Protein AF-A0AAN9VPM2-F1 (afdb_monomer_lite)

Radius of gyration: 26.95 Å; chains: 1; bounding box: 98×65×76 Å

Sequence (425 aa):
MSRGFPTKPRGRGLSRSVREVASMPFEDQNFYSQQWFTEQPPRQGRGRASSSKSSRDQARFVALRKEKGAETQRQVREGLTDKIGVGLDGIADVLKQIEAQKTLQALTAYVTTRTLGFSAATIHYQSSFQRNAVVCNIYAFYRVNLALFECYMMKVIRKQSVPTLNQQLTYTFVPNVATRDATACVNAYPDMIGRYLSGLGQVSDGAEIIVTAFAANQTTLAGQFIPQSEHITLSNLRQTVVALADPNVPPILRNAFYGNNPIPGAIWNAEPGNRLLLNPDEIMPAGYEENALRFDINQYNAMMQWLQKKLPKFVRTSRLNPGEKGGSLSQMMTNAQETMRMPNRRIGEDLGDYYQRLMPEGNIFDFWSARTLDATQIVEGQMGLYCELPNIANFVYPTYGGRIKNYSTWHYNTDWLGTIQILYN

pLDDT: mean 77.06, std 20.99, range [27.14, 98.62]

Organism: NCBI:txid2509291

Structure (mmCIF, N/CA/C/O backbone):
data_AF-A0AAN9VPM2-F1
#
_entry.id   AF-A0AAN9VPM2-F1
#
loop_
_atom_site.group_PDB
_atom_site.id
_atom_site.type_symbol
_atom_site.label_atom_id
_atom_site.label_alt_id
_atom_site.label_comp_id
_atom_site.label_asym_id
_atom_site.label_entity_id
_atom_site.label_seq_id
_atom_site.pdbx_PDB_ins_code
_atom_site.Cartn_x
_atom_site.Cartn_y
_atom_site.Cartn_z
_atom_site.occupancy
_atom_site.B_iso_or_equiv
_atom_site.auth_seq_id
_atom_site.auth_comp_id
_atom_site.auth_asym_id
_atom_site.auth_atom_id
_atom_site.pdbx_PDB_model_num
ATOM 1 N N . MET A 1 1 ? 65.752 8.451 14.333 1.00 47.53 1 MET A N 1
ATOM 2 C CA . MET A 1 1 ? 65.756 8.383 15.813 1.00 47.53 1 MET A CA 1
ATOM 3 C C . MET A 1 1 ? 64.467 8.988 16.334 1.00 47.53 1 MET A C 1
ATOM 5 O O . MET A 1 1 ? 64.044 9.985 15.765 1.00 47.53 1 MET A O 1
ATOM 9 N N . SER A 1 2 ? 63.909 8.386 17.392 1.00 34.56 2 SER A N 1
ATOM 10 C CA . SER A 1 2 ? 62.819 8.868 18.269 1.00 34.56 2 SER A CA 1
ATOM 11 C C . SER A 1 2 ? 61.580 7.961 18.319 1.00 34.56 2 SER A C 1
ATOM 13 O O . SER A 1 2 ? 60.626 8.130 17.577 1.00 34.56 2 SER A O 1
ATOM 15 N N . ARG A 1 3 ? 61.658 7.041 19.292 1.00 36.47 3 ARG A N 1
ATOM 16 C CA . ARG A 1 3 ? 60.646 6.686 20.308 1.00 36.47 3 ARG A CA 1
ATOM 17 C C . ARG A 1 3 ? 59.340 6.016 19.869 1.00 36.47 3 ARG A C 1
ATOM 19 O O . ARG A 1 3 ? 58.339 6.659 19.585 1.00 36.47 3 ARG A O 1
ATOM 26 N N . GLY A 1 4 ? 59.349 4.689 20.011 1.00 33.06 4 GLY A N 1
ATOM 27 C CA . GLY A 1 4 ? 58.154 3.894 20.266 1.00 33.06 4 GLY A CA 1
ATOM 28 C C . GLY A 1 4 ? 57.650 4.030 21.709 1.00 33.06 4 GLY A C 1
ATOM 29 O O . GLY A 1 4 ? 58.424 4.267 22.637 1.00 33.06 4 GLY A O 1
ATOM 30 N N . PHE A 1 5 ? 56.345 3.829 21.873 1.00 40.94 5 PHE A N 1
ATOM 31 C CA . PHE A 1 5 ? 55.672 3.555 23.140 1.00 40.94 5 PHE A CA 1
ATOM 32 C C . PHE A 1 5 ? 54.820 2.287 22.974 1.00 40.94 5 PHE A C 1
ATOM 34 O O . PHE A 1 5 ? 54.123 2.172 21.965 1.00 40.94 5 PHE A O 1
ATOM 41 N N . PRO A 1 6 ? 54.844 1.343 23.932 1.00 44.00 6 PRO A N 1
ATOM 42 C CA . PRO A 1 6 ? 54.011 0.151 23.891 1.00 44.00 6 PRO A CA 1
ATOM 43 C C . PRO A 1 6 ? 52.739 0.356 24.722 1.00 44.00 6 PRO A C 1
ATOM 45 O O . PRO A 1 6 ? 52.806 0.725 25.896 1.00 44.00 6 PRO A O 1
ATOM 48 N N . THR A 1 7 ? 51.576 0.038 24.160 1.00 42.97 7 THR A N 1
ATOM 49 C CA . THR A 1 7 ? 50.327 -0.088 24.920 1.00 42.97 7 THR A CA 1
ATOM 50 C C . THR A 1 7 ? 49.859 -1.541 24.907 1.00 42.97 7 THR A C 1
ATOM 52 O O . THR A 1 7 ? 49.484 -2.109 23.886 1.00 42.97 7 THR A O 1
ATOM 55 N N . LYS A 1 8 ? 49.912 -2.166 26.088 1.00 41.75 8 LYS A N 1
ATOM 56 C CA . LYS A 1 8 ? 49.215 -3.421 26.397 1.00 41.75 8 LYS A CA 1
ATOM 57 C C . LYS A 1 8 ? 47.713 -3.147 26.521 1.00 41.75 8 LYS A C 1
ATOM 59 O O . LYS A 1 8 ? 47.356 -2.165 27.171 1.00 41.75 8 LYS A O 1
ATOM 64 N N . PRO A 1 9 ? 46.861 -4.113 26.150 1.00 44.94 9 PRO A N 1
ATOM 65 C CA . PRO A 1 9 ? 45.640 -4.347 26.900 1.00 44.94 9 PRO A CA 1
ATOM 66 C C . PRO A 1 9 ? 45.662 -5.723 27.571 1.00 44.94 9 PRO A C 1
ATOM 68 O O . PRO A 1 9 ? 45.954 -6.757 26.971 1.00 44.94 9 PRO A O 1
ATOM 71 N N . ARG A 1 10 ? 45.344 -5.707 28.867 1.00 36.38 10 ARG A N 1
ATOM 72 C CA . ARG A 1 10 ? 44.954 -6.873 29.658 1.00 36.38 10 ARG A CA 1
ATOM 73 C C . ARG A 1 10 ? 43.525 -7.253 29.264 1.00 36.38 10 ARG A C 1
ATOM 75 O O . ARG A 1 10 ? 42.617 -6.467 29.501 1.00 36.38 10 ARG A O 1
ATOM 82 N N . GLY A 1 11 ? 43.327 -8.459 28.742 1.00 33.09 11 GLY A N 1
ATOM 83 C CA . GLY A 1 11 ? 42.019 -9.110 28.663 1.00 33.09 11 GLY A CA 1
ATOM 84 C C . GLY A 1 11 ? 42.035 -10.385 29.500 1.00 33.09 11 GLY A C 1
ATOM 85 O O . GLY A 1 11 ? 42.635 -11.377 29.096 1.00 33.09 11 GLY A O 1
ATOM 86 N N . ARG A 1 12 ? 41.421 -10.353 30.687 1.00 33.47 12 ARG A N 1
ATOM 87 C CA . ARG A 1 12 ? 41.067 -11.542 31.477 1.00 33.47 12 ARG A CA 1
ATOM 88 C C . ARG A 1 12 ? 39.550 -11.579 31.620 1.00 33.47 12 ARG A C 1
ATOM 90 O O . ARG A 1 12 ? 38.965 -10.585 32.032 1.00 33.47 12 ARG A O 1
ATOM 97 N N . GLY A 1 13 ? 38.990 -12.768 31.405 1.00 29.66 13 GLY A N 1
ATOM 98 C CA . GLY A 1 13 ? 37.644 -13.163 31.818 1.00 29.66 13 GLY A CA 1
ATOM 99 C C . GLY A 1 13 ? 36.583 -12.918 30.744 1.00 29.66 13 GLY A C 1
ATOM 100 O O . GLY A 1 13 ? 36.574 -11.871 30.122 1.00 29.66 13 GLY A O 1
ATOM 101 N N . LEU A 1 14 ? 35.653 -13.818 30.448 1.00 33.47 14 LEU A N 1
ATOM 102 C CA . LEU A 1 14 ? 35.244 -15.070 31.077 1.00 33.47 14 LEU A CA 1
ATOM 103 C C . LEU A 1 14 ? 34.588 -15.908 29.971 1.00 33.47 14 LEU A C 1
ATOM 105 O O . LEU A 1 14 ? 33.608 -15.478 29.368 1.00 33.47 14 LEU A O 1
ATOM 109 N N . SER A 1 15 ? 35.109 -17.106 29.719 1.00 31.72 15 SER A N 1
ATOM 110 C CA . SER A 1 15 ? 34.415 -18.142 28.960 1.00 31.72 15 SER A CA 1
ATOM 111 C C . SER A 1 15 ? 33.239 -18.641 29.801 1.00 31.72 15 SER A C 1
ATOM 113 O O . SER A 1 15 ? 33.443 -19.339 30.798 1.00 31.72 15 SER A O 1
ATOM 115 N N . ARG A 1 16 ? 32.009 -18.266 29.437 1.00 32.72 16 ARG A N 1
ATOM 116 C CA . ARG A 1 16 ? 30.809 -18.923 29.960 1.00 32.72 16 ARG A CA 1
ATOM 117 C C . ARG A 1 16 ? 30.417 -20.061 29.029 1.00 32.72 16 ARG A C 1
ATOM 119 O O . ARG A 1 16 ? 30.218 -19.876 27.835 1.00 32.72 16 ARG A O 1
ATOM 126 N N . SER A 1 17 ? 30.361 -21.228 29.651 1.00 31.84 17 SER A N 1
ATOM 127 C CA . SER A 1 17 ? 29.918 -22.520 29.156 1.00 31.84 17 SER A CA 1
ATOM 128 C C . SER A 1 17 ? 28.644 -22.443 28.318 1.00 31.84 17 SER A C 1
ATOM 130 O O . SER A 1 17 ? 27.615 -21.946 28.783 1.00 31.84 17 SER A O 1
ATOM 132 N N . VAL A 1 18 ? 28.717 -23.041 27.133 1.00 31.08 18 VAL A N 1
ATOM 133 C CA . VAL A 1 18 ? 27.578 -23.573 26.388 1.00 31.08 18 VAL A CA 1
ATOM 134 C C . VAL A 1 18 ? 26.899 -24.606 27.289 1.00 31.08 18 VAL A C 1
ATOM 136 O O . VAL A 1 18 ? 27.492 -25.635 27.603 1.00 31.08 18 VAL A O 1
ATOM 139 N N . ARG A 1 19 ? 25.696 -24.295 27.779 1.00 31.31 19 ARG A N 1
ATOM 140 C CA . ARG A 1 19 ? 24.798 -25.296 28.359 1.00 31.31 19 ARG A CA 1
ATOM 141 C C . ARG A 1 19 ? 23.845 -25.747 27.269 1.00 31.31 19 ARG A C 1
ATOM 143 O O . ARG A 1 19 ? 23.155 -24.928 26.665 1.00 31.31 19 ARG A O 1
ATOM 150 N N . GLU A 1 20 ? 23.867 -27.053 27.058 1.00 29.89 20 GLU A N 1
ATOM 151 C CA . GLU A 1 20 ? 22.890 -27.850 26.337 1.00 29.89 20 GLU A CA 1
ATOM 152 C C . GLU A 1 20 ? 21.468 -27.413 26.702 1.00 29.89 20 GLU A C 1
ATOM 154 O O . GLU A 1 20 ? 21.091 -27.389 27.875 1.00 29.89 20 GLU A O 1
ATOM 159 N N . VAL A 1 21 ? 20.672 -27.080 25.687 1.00 29.22 21 VAL A N 1
ATOM 160 C CA . VAL A 1 21 ? 19.217 -27.086 25.809 1.00 29.22 21 VAL A CA 1
ATOM 161 C C . VAL A 1 21 ? 18.749 -28.341 25.102 1.00 29.22 21 VAL A C 1
ATOM 163 O O . VAL A 1 21 ? 18.891 -28.488 23.889 1.00 29.22 21 VAL A O 1
ATOM 166 N N . ALA A 1 22 ? 18.261 -29.259 25.925 1.00 29.06 22 ALA A N 1
ATOM 167 C CA . ALA A 1 22 ? 17.668 -30.512 25.531 1.00 29.06 22 ALA A CA 1
ATOM 168 C C . ALA A 1 22 ? 16.531 -30.284 24.528 1.00 29.06 22 ALA A C 1
ATOM 170 O O . ALA A 1 22 ? 15.607 -29.501 24.749 1.00 29.06 22 ALA A O 1
ATOM 171 N N . SER A 1 23 ? 16.623 -31.023 23.432 1.00 28.39 23 SER A N 1
ATOM 172 C CA . SER A 1 23 ? 15.546 -31.327 22.507 1.00 28.39 23 SER A CA 1
ATOM 173 C C . SER A 1 23 ? 14.359 -31.942 23.255 1.00 28.39 23 SER A C 1
ATOM 175 O O . SER A 1 23 ? 14.489 -33.028 23.822 1.00 28.39 23 SER A O 1
ATOM 177 N N . MET A 1 24 ? 13.203 -31.279 23.224 1.00 27.14 24 MET A N 1
ATOM 178 C CA . MET A 1 24 ? 11.914 -31.919 23.488 1.00 27.14 24 MET A CA 1
ATOM 179 C C . MET A 1 24 ? 11.201 -32.189 22.156 1.00 27.14 24 MET A C 1
ATOM 181 O O . MET A 1 24 ? 11.156 -31.289 21.312 1.00 27.14 24 MET A O 1
ATOM 185 N N . PRO A 1 25 ? 10.662 -33.403 21.947 1.00 30.16 25 PRO A N 1
ATOM 186 C CA . PRO A 1 25 ? 9.938 -33.748 20.735 1.00 30.16 25 PRO A CA 1
ATOM 187 C C . PRO A 1 25 ? 8.521 -33.169 20.804 1.00 30.16 25 PRO A C 1
ATOM 189 O O . PRO A 1 25 ? 7.780 -33.419 21.752 1.00 30.16 25 PRO A O 1
ATOM 192 N N . PHE A 1 26 ? 8.150 -32.383 19.795 1.00 27.94 26 PHE A N 1
ATOM 193 C CA . PHE A 1 26 ? 6.759 -32.028 19.530 1.00 27.94 26 PHE A CA 1
ATOM 194 C C . PHE A 1 26 ? 6.155 -33.132 18.657 1.00 27.94 26 PHE A C 1
ATOM 196 O O . PHE A 1 26 ? 6.300 -33.121 17.435 1.00 27.94 26 PHE A O 1
ATOM 203 N N . GLU A 1 27 ? 5.515 -34.100 19.305 1.00 29.16 27 GLU A N 1
ATOM 204 C CA . GLU A 1 27 ? 4.524 -34.969 18.675 1.00 29.16 27 GLU A CA 1
ATOM 205 C C . GLU A 1 27 ? 3.132 -34.324 18.778 1.00 29.16 27 GLU A C 1
ATOM 207 O O . GLU A 1 27 ? 2.819 -33.610 19.731 1.00 29.16 27 GLU A O 1
ATOM 212 N N . ASP A 1 28 ? 2.321 -34.605 17.760 1.00 32.47 28 ASP A N 1
ATOM 213 C CA . ASP A 1 28 ? 0.873 -34.413 17.672 1.00 32.47 28 ASP A CA 1
ATOM 214 C C . ASP A 1 28 ? 0.304 -32.998 17.526 1.00 32.47 28 ASP A C 1
ATOM 216 O O . ASP A 1 28 ? -0.260 -32.440 18.461 1.00 32.47 28 ASP A O 1
ATOM 220 N N . GLN A 1 29 ? 0.255 -32.518 16.273 1.00 30.45 29 GLN A N 1
ATOM 221 C CA . GLN A 1 29 ? -0.969 -31.931 15.690 1.00 30.45 29 GLN A CA 1
ATOM 222 C C . GLN A 1 29 ? -1.105 -32.304 14.201 1.00 30.45 29 GLN A C 1
ATOM 224 O O . GLN A 1 29 ? -0.960 -31.482 13.301 1.00 30.45 29 GLN A O 1
ATOM 229 N N . ASN A 1 30 ? -1.412 -33.578 13.943 1.00 32.34 30 ASN A N 1
ATOM 230 C CA . ASN A 1 30 ? -1.944 -34.051 12.666 1.00 32.34 30 ASN A CA 1
ATOM 231 C C . ASN A 1 30 ? -3.473 -33.958 12.694 1.00 32.34 30 ASN A C 1
ATOM 233 O O . ASN A 1 30 ? -4.114 -34.824 13.274 1.00 32.34 30 ASN A O 1
ATOM 237 N N . PHE A 1 31 ? -4.066 -32.955 12.047 1.00 32.41 31 PHE A N 1
ATOM 238 C CA . PHE A 1 31 ? -5.432 -33.038 11.512 1.00 32.41 31 PHE A CA 1
ATOM 239 C C . PHE A 1 31 ? -5.623 -31.907 10.496 1.00 32.41 31 PHE A C 1
ATOM 241 O O . PHE A 1 31 ? -5.886 -30.784 10.890 1.00 32.41 31 PHE A O 1
ATOM 248 N N . TYR A 1 32 ? -5.399 -32.196 9.210 1.00 31.02 32 TYR A N 1
ATOM 249 C CA . TYR A 1 32 ? -6.210 -31.793 8.046 1.00 31.02 32 TYR A CA 1
ATOM 250 C C . TYR A 1 32 ? -5.508 -32.307 6.783 1.00 31.02 32 TYR A C 1
ATOM 252 O O . TYR A 1 32 ? -4.626 -31.678 6.201 1.00 31.02 32 TYR A O 1
ATOM 260 N N . SER A 1 33 ? -5.891 -33.518 6.388 1.00 34.38 33 SER A N 1
ATOM 261 C CA . SER A 1 33 ? -5.474 -34.169 5.154 1.00 34.38 33 SER A CA 1
ATOM 262 C C . SER A 1 33 ? -6.153 -33.533 3.937 1.00 34.38 33 SER A C 1
ATOM 264 O O . SER A 1 33 ? -7.377 -33.515 3.847 1.00 34.38 33 SER A O 1
ATOM 266 N N . GLN A 1 34 ? -5.320 -33.066 3.009 1.00 32.50 34 GLN A N 1
ATOM 267 C CA . GLN A 1 34 ? -5.385 -33.286 1.559 1.00 32.50 34 GLN A CA 1
ATOM 268 C C . GLN A 1 34 ? -6.766 -33.319 0.877 1.00 32.50 34 GLN A C 1
ATOM 270 O O . GLN A 1 34 ? -7.466 -34.325 0.922 1.00 32.50 34 GLN A O 1
ATOM 275 N N . GLN A 1 35 ? -7.044 -32.299 0.060 1.00 29.66 35 GLN A N 1
ATOM 276 C CA . GLN A 1 35 ? -7.720 -32.479 -1.230 1.00 29.66 35 GLN A CA 1
ATOM 277 C C . GLN A 1 35 ? -7.197 -31.429 -2.220 1.00 29.66 35 GLN A C 1
ATOM 279 O O . GLN A 1 35 ? -7.689 -30.307 -2.300 1.00 29.66 35 GLN A O 1
ATOM 284 N N . TRP A 1 36 ? -6.145 -31.803 -2.949 1.00 31.50 36 TRP A N 1
ATOM 285 C CA . TRP A 1 36 ? -5.701 -31.107 -4.154 1.00 31.50 36 TRP A CA 1
ATOM 286 C C . TRP A 1 36 ? -6.437 -31.718 -5.351 1.00 31.50 36 TRP A C 1
ATOM 288 O O . TRP A 1 36 ? -6.472 -32.940 -5.502 1.00 31.50 36 TRP A O 1
ATOM 298 N N . PHE A 1 37 ? -7.059 -30.872 -6.172 1.00 33.03 37 PHE A N 1
ATOM 299 C CA . PHE A 1 37 ? -7.783 -31.276 -7.374 1.00 33.03 37 PHE A CA 1
ATOM 300 C C . PHE A 1 37 ? -6.819 -31.856 -8.417 1.00 33.03 37 PHE A C 1
ATOM 302 O O . PHE A 1 37 ? -5.899 -31.180 -8.867 1.00 33.03 37 PHE A O 1
ATOM 309 N N . THR A 1 38 ? -7.064 -33.100 -8.823 1.00 34.09 38 THR A N 1
ATOM 310 C CA . THR A 1 38 ? -6.630 -33.634 -10.118 1.00 34.09 38 THR A CA 1
ATOM 311 C C . THR A 1 38 ? -7.813 -33.519 -11.073 1.00 34.09 38 THR A C 1
ATOM 313 O O . THR A 1 38 ? -8.901 -34.020 -10.791 1.00 34.09 38 THR A O 1
ATOM 316 N N . GLU A 1 39 ? -7.619 -32.811 -12.182 1.00 35.59 39 GLU A N 1
ATOM 317 C CA . GLU A 1 39 ? -8.596 -32.725 -13.265 1.00 35.59 39 GLU A CA 1
ATOM 318 C C . GLU A 1 39 ? -8.787 -34.112 -13.900 1.00 35.59 39 GLU A C 1
ATOM 320 O O . GLU A 1 39 ? -7.827 -34.748 -14.337 1.00 35.59 39 GLU A O 1
ATOM 325 N N . GLN A 1 40 ? -10.033 -34.586 -13.965 1.00 32.88 40 GLN A N 1
ATOM 326 C CA . GLN A 1 40 ? -10.432 -35.688 -14.841 1.00 32.88 40 GLN A CA 1
ATOM 327 C C . GLN A 1 40 ? -11.570 -35.240 -15.773 1.00 32.88 40 GLN A C 1
ATOM 329 O O . GLN A 1 40 ? -12.409 -34.432 -15.369 1.00 32.88 40 GLN A O 1
ATOM 334 N N . PRO A 1 41 ? -11.604 -35.751 -17.021 1.00 36.91 41 PRO A N 1
ATOM 335 C CA . PRO A 1 41 ? -12.514 -35.298 -18.072 1.00 36.91 41 PRO A CA 1
ATOM 336 C C . PRO A 1 41 ? -13.963 -35.771 -17.837 1.00 36.91 41 PRO A C 1
ATOM 338 O O . PRO A 1 41 ? -14.209 -36.651 -17.005 1.00 36.91 41 PRO A O 1
ATOM 341 N N . PRO A 1 42 ? -14.956 -35.203 -18.553 1.00 38.41 42 PRO A N 1
ATOM 342 C CA . PRO A 1 42 ? -16.351 -35.281 -18.146 1.00 38.41 42 PRO A CA 1
ATOM 343 C C . PRO A 1 42 ? -16.930 -36.674 -18.408 1.00 38.41 42 PRO A C 1
ATOM 345 O O . PRO A 1 42 ? -16.983 -37.143 -19.545 1.00 38.41 42 PRO A O 1
ATOM 348 N N . ARG A 1 43 ? -17.434 -37.324 -17.354 1.00 35.16 43 ARG A N 1
ATOM 349 C CA . ARG A 1 43 ? -18.316 -38.492 -17.475 1.00 35.16 43 ARG A CA 1
ATOM 350 C C . ARG A 1 43 ? -19.774 -38.064 -17.358 1.00 35.16 43 ARG A C 1
ATOM 352 O O . ARG A 1 43 ? -20.202 -37.516 -16.346 1.00 35.16 43 ARG A O 1
ATOM 359 N N . GLN A 1 44 ? -20.532 -38.352 -18.411 1.00 39.56 44 GLN A N 1
ATOM 360 C CA . GLN A 1 44 ? -21.985 -38.254 -18.452 1.00 39.56 44 GLN A CA 1
ATOM 361 C C . GLN A 1 44 ? -22.644 -39.211 -17.444 1.00 39.56 44 GLN A C 1
ATOM 363 O O . GLN A 1 44 ? -22.309 -40.390 -17.386 1.00 39.56 44 GLN A O 1
ATOM 368 N N . GLY A 1 45 ? -23.646 -38.685 -16.734 1.00 42.09 45 GLY A N 1
ATOM 369 C CA . GLY A 1 45 ? -24.877 -39.381 -16.354 1.00 42.09 45 GLY A CA 1
ATOM 370 C C . GLY A 1 45 ? -24.805 -40.484 -15.294 1.00 42.09 45 GLY A C 1
ATOM 371 O O . GLY A 1 45 ? -24.461 -41.623 -15.591 1.00 42.09 45 GLY A O 1
ATOM 372 N N . ARG A 1 46 ? -25.332 -40.188 -14.097 1.00 33.91 46 ARG A N 1
ATOM 373 C CA . ARG A 1 46 ? -26.465 -40.908 -13.468 1.00 33.91 46 ARG A CA 1
ATOM 374 C C . ARG A 1 46 ? -26.792 -40.272 -12.116 1.00 33.91 46 ARG A C 1
ATOM 376 O O . ARG A 1 46 ? -25.916 -40.082 -11.280 1.00 33.91 46 ARG A O 1
ATOM 383 N N . GLY A 1 47 ? -28.064 -39.924 -11.934 1.00 45.19 47 GLY A N 1
ATOM 384 C CA . GLY A 1 47 ? -28.566 -39.271 -10.731 1.00 45.19 47 GLY A CA 1
ATOM 385 C C . GLY A 1 47 ? -28.326 -40.081 -9.459 1.00 45.19 47 GLY A C 1
ATOM 386 O O . GLY A 1 47 ? -28.399 -41.310 -9.461 1.00 45.19 47 GLY A O 1
ATOM 387 N N . ARG A 1 48 ? -28.084 -39.367 -8.357 1.00 36.94 48 ARG A N 1
ATOM 388 C CA . ARG A 1 48 ? -28.253 -39.870 -6.994 1.00 36.94 48 ARG A CA 1
ATOM 389 C C . ARG A 1 48 ? -28.572 -38.714 -6.051 1.00 36.94 48 ARG A C 1
ATOM 391 O O . ARG A 1 48 ? -28.041 -37.618 -6.182 1.00 36.94 48 ARG A O 1
ATOM 398 N N . ALA A 1 49 ? -29.514 -39.005 -5.167 1.00 37.12 49 ALA A N 1
ATOM 399 C CA . ALA A 1 49 ? -30.262 -38.093 -4.326 1.00 37.12 49 ALA A CA 1
ATOM 400 C C . ALA A 1 49 ? -29.399 -37.168 -3.456 1.00 37.12 49 ALA A C 1
ATOM 402 O O . ALA A 1 49 ? -28.416 -37.583 -2.843 1.00 37.12 49 ALA A O 1
ATOM 403 N N . SER A 1 50 ? -29.853 -35.922 -3.349 1.00 42.59 50 SER A N 1
ATOM 404 C CA . SER A 1 50 ? -29.422 -34.954 -2.352 1.00 42.59 50 SER A CA 1
ATOM 405 C C . SER A 1 50 ? -29.748 -35.464 -0.945 1.00 42.59 50 SER A C 1
ATOM 407 O O . SER A 1 50 ? -30.903 -35.429 -0.520 1.00 42.59 50 SER A O 1
ATOM 409 N N . SER A 1 51 ? -28.742 -35.895 -0.184 1.00 44.66 51 SER A N 1
ATOM 410 C CA . SER A 1 51 ? -28.875 -35.980 1.270 1.00 44.66 51 SER A CA 1
ATOM 411 C C . SER A 1 51 ? -28.717 -34.570 1.840 1.00 44.66 51 SER A C 1
ATOM 413 O O . SER A 1 51 ? -27.627 -34.151 2.236 1.00 44.66 51 SER A O 1
ATOM 415 N N . SER A 1 52 ? -29.810 -33.810 1.848 1.00 46.97 52 SER A N 1
ATOM 416 C CA . SER A 1 52 ? -29.938 -32.648 2.718 1.00 46.97 52 SER A CA 1
ATOM 417 C C . SER A 1 52 ? -29.681 -33.122 4.150 1.00 46.97 52 SER A C 1
ATOM 419 O O . SER A 1 52 ? -30.509 -33.841 4.713 1.00 46.97 52 SER A O 1
ATOM 421 N N . LYS A 1 53 ? -28.529 -32.771 4.735 1.00 50.06 53 LYS A N 1
ATOM 422 C CA . LYS A 1 53 ? -28.335 -32.895 6.185 1.00 50.06 53 LYS A CA 1
ATOM 423 C C . LYS A 1 53 ? -29.468 -32.108 6.828 1.00 50.06 53 LYS A C 1
ATOM 425 O O . LYS A 1 53 ? -29.605 -30.909 6.589 1.00 50.06 53 LYS A O 1
ATOM 430 N N . SER A 1 54 ? -30.347 -32.824 7.518 1.00 56.25 54 SER A N 1
ATOM 431 C CA . SER A 1 54 ? -31.598 -32.269 8.012 1.00 56.25 54 SER A CA 1
ATOM 432 C C . SER A 1 54 ? -31.291 -31.115 8.969 1.00 56.25 54 SER A C 1
ATOM 434 O O . SER A 1 54 ? -30.331 -31.183 9.738 1.00 56.25 54 SER A O 1
ATOM 436 N N . SER A 1 55 ? -32.095 -30.047 8.965 1.00 57.50 55 SER A N 1
ATOM 437 C CA . SER A 1 55 ? -31.925 -28.938 9.921 1.00 57.50 55 SER A CA 1
ATOM 438 C C . SER A 1 55 ? -31.962 -29.413 11.385 1.00 57.50 55 SER A C 1
ATOM 440 O O . SER A 1 55 ? -31.409 -28.756 12.267 1.00 57.50 55 SER A O 1
ATOM 442 N N . ARG A 1 56 ? -32.527 -30.605 11.632 1.00 56.66 56 ARG A N 1
ATOM 443 C CA . ARG A 1 56 ? -32.470 -31.322 12.909 1.00 56.66 56 ARG A CA 1
ATOM 444 C C . ARG A 1 56 ? -31.054 -31.714 13.322 1.00 56.66 56 ARG A C 1
ATOM 446 O O . ARG A 1 56 ? -30.739 -31.573 14.499 1.00 56.66 56 ARG A O 1
ATOM 453 N N . ASP A 1 57 ? -30.192 -32.146 12.405 1.00 58.72 57 ASP A N 1
ATOM 454 C CA . ASP A 1 57 ? -28.816 -32.534 12.744 1.00 58.72 57 ASP A CA 1
ATOM 455 C C . ASP A 1 57 ? -27.974 -31.307 13.110 1.00 58.72 57 ASP A C 1
ATOM 457 O O . ASP A 1 57 ? -27.248 -31.324 14.103 1.00 58.72 57 ASP A O 1
ATOM 461 N N . GLN A 1 58 ? -28.148 -30.199 12.382 1.00 59.16 58 GLN A N 1
ATOM 462 C CA . GLN A 1 58 ? -27.508 -28.920 12.702 1.00 59.16 58 GLN A CA 1
ATOM 463 C C . GLN A 1 58 ? -27.966 -28.398 14.078 1.00 59.16 58 GLN A C 1
ATOM 465 O O . GLN A 1 58 ? -27.136 -28.014 14.903 1.00 59.16 58 GLN A O 1
ATOM 470 N N . ALA A 1 59 ? -29.274 -28.442 14.360 1.00 64.00 59 ALA A N 1
ATOM 471 C CA . ALA A 1 59 ? -29.834 -28.043 15.653 1.00 64.00 59 ALA A CA 1
ATOM 472 C C . ALA A 1 59 ? -29.340 -28.939 16.801 1.00 64.00 59 ALA A C 1
ATOM 474 O O . ALA A 1 59 ? -29.020 -28.441 17.880 1.00 64.00 59 ALA A O 1
ATOM 475 N N . ARG A 1 60 ? -29.197 -30.247 16.556 1.00 68.38 60 ARG A N 1
ATOM 476 C CA . ARG A 1 60 ? -28.673 -31.212 17.531 1.00 68.38 60 ARG A CA 1
ATOM 477 C C . ARG A 1 60 ? -27.197 -30.974 17.842 1.00 68.38 60 ARG A C 1
ATOM 479 O O . ARG A 1 60 ? -26.814 -31.039 19.005 1.00 68.38 60 ARG A O 1
ATOM 486 N N . PHE A 1 61 ? -26.378 -30.630 16.847 1.00 60.44 61 PHE A N 1
ATOM 487 C CA . PHE A 1 61 ? -24.974 -30.258 17.068 1.00 60.44 61 PHE A CA 1
ATOM 488 C C . PHE A 1 61 ? -24.823 -28.944 17.845 1.00 60.44 61 PHE A C 1
ATOM 490 O O . PHE A 1 61 ? -23.933 -28.830 18.691 1.00 60.44 61 PHE A O 1
ATOM 497 N N . VAL A 1 62 ? -25.695 -27.962 17.598 1.00 65.12 62 VAL A N 1
ATOM 498 C CA . VAL A 1 62 ? -25.726 -26.706 18.368 1.00 65.12 62 VAL A CA 1
ATOM 499 C C . VAL A 1 62 ? -26.170 -26.961 19.812 1.00 65.12 62 VAL A C 1
ATOM 501 O O . VAL A 1 62 ? -25.541 -26.442 20.734 1.00 65.12 62 VAL A O 1
ATOM 504 N N . ALA A 1 63 ? -27.185 -27.805 20.021 1.00 67.69 63 ALA A N 1
ATOM 505 C CA . ALA A 1 63 ? -27.635 -28.212 21.351 1.00 67.69 63 ALA A CA 1
ATOM 506 C C . ALA A 1 63 ? -26.534 -28.959 22.122 1.00 67.69 63 ALA A C 1
ATOM 508 O O . ALA A 1 63 ? -26.215 -28.568 23.241 1.00 67.69 63 ALA A O 1
ATOM 509 N N . LEU A 1 64 ? -25.867 -29.929 21.487 1.00 66.00 64 LEU A N 1
ATOM 510 C CA . LEU A 1 64 ? -24.744 -30.669 22.075 1.00 66.00 64 LEU A CA 1
ATOM 511 C C . LEU A 1 64 ? -23.557 -29.762 22.415 1.00 66.00 64 LEU A C 1
ATOM 513 O O . LEU A 1 64 ? -22.936 -29.942 23.456 1.00 66.00 64 LEU A O 1
ATOM 517 N N . ARG A 1 65 ? -23.230 -28.762 21.583 1.00 60.78 65 ARG A N 1
ATOM 518 C CA . ARG A 1 65 ? -22.189 -27.772 21.929 1.00 60.78 65 ARG A CA 1
ATOM 519 C C . ARG A 1 65 ? -22.583 -26.918 23.128 1.00 60.78 65 ARG A C 1
ATOM 521 O O . ARG A 1 65 ? -21.726 -26.620 23.955 1.00 60.78 65 ARG A O 1
ATOM 528 N N . LYS A 1 66 ? -23.854 -26.523 23.219 1.00 68.62 66 LYS A N 1
ATOM 529 C CA . LYS A 1 66 ? -24.370 -25.718 24.332 1.00 68.62 66 LYS A CA 1
ATOM 530 C C . LYS A 1 66 ? -24.370 -26.515 25.638 1.00 68.62 66 LYS A C 1
ATOM 532 O O . LYS A 1 66 ? -23.937 -25.996 26.659 1.00 68.62 66 LYS A O 1
ATOM 537 N N . GLU A 1 67 ? -24.776 -27.777 25.576 1.00 73.94 67 GLU A N 1
ATOM 538 C CA . GLU A 1 67 ? -24.783 -28.712 26.702 1.00 73.94 67 GLU A CA 1
ATOM 539 C C . GLU A 1 67 ? -23.358 -29.048 27.156 1.00 73.94 67 GLU A C 1
ATOM 541 O O . GLU A 1 67 ? -23.029 -28.857 28.320 1.00 73.94 67 GLU A O 1
ATOM 546 N N . LYS A 1 68 ? -22.456 -29.395 26.229 1.00 68.31 68 LYS A N 1
ATOM 547 C CA . LYS A 1 68 ? -21.049 -29.689 26.551 1.00 68.31 68 LYS A CA 1
ATOM 548 C C . LYS A 1 68 ? -20.295 -28.456 27.067 1.00 68.31 68 LYS A C 1
ATOM 550 O O . LYS A 1 68 ? -19.418 -28.577 27.920 1.00 68.31 68 LYS A O 1
ATOM 555 N N . GLY A 1 69 ? -20.645 -27.264 26.578 1.00 65.06 69 GLY A N 1
ATOM 556 C CA . GLY A 1 69 ? -20.144 -25.992 27.103 1.00 65.06 69 GLY A CA 1
ATOM 557 C C . GLY A 1 69 ? -20.640 -25.707 28.524 1.00 65.06 69 GLY A C 1
ATOM 558 O O . GLY A 1 69 ? -19.848 -25.288 29.365 1.00 65.06 69 GLY A O 1
ATOM 559 N N . ALA A 1 70 ? -21.912 -25.996 28.811 1.00 70.12 70 ALA A N 1
ATOM 560 C CA . ALA A 1 70 ? -22.482 -25.881 30.152 1.00 70.12 70 ALA A CA 1
ATOM 561 C C . ALA A 1 70 ? -21.881 -26.911 31.126 1.00 70.12 70 ALA A C 1
ATOM 563 O O . ALA A 1 70 ? -21.555 -26.560 32.256 1.00 70.12 70 ALA A O 1
ATOM 564 N N . GLU A 1 71 ? -21.657 -28.146 30.672 1.00 70.56 71 GLU A N 1
ATOM 565 C CA . GLU A 1 71 ? -20.988 -29.218 31.420 1.00 70.56 71 GLU A CA 1
ATOM 566 C C . GLU A 1 71 ? -19.553 -28.819 31.785 1.00 70.56 71 GLU A C 1
ATOM 568 O O . GLU A 1 71 ? -19.147 -28.912 32.939 1.00 70.56 71 GLU A O 1
ATOM 573 N N . THR A 1 72 ? -18.801 -28.284 30.818 1.00 64.38 72 THR A N 1
ATOM 574 C CA . THR A 1 72 ? -17.417 -27.841 31.038 1.00 64.38 72 THR A CA 1
ATOM 575 C C . THR A 1 72 ? -17.375 -26.648 31.995 1.00 64.38 72 THR A C 1
ATOM 577 O O . THR A 1 72 ? -16.534 -26.603 32.888 1.00 64.38 72 THR A O 1
ATOM 580 N N . GLN A 1 73 ? -18.310 -25.699 31.872 1.00 61.50 73 GLN A N 1
ATOM 581 C CA . GLN A 1 73 ? -18.443 -24.599 32.833 1.00 61.50 73 GLN A CA 1
ATOM 582 C C . GLN A 1 73 ? -18.790 -25.098 34.235 1.00 61.50 73 GLN A C 1
ATOM 584 O O . GLN A 1 73 ? -18.251 -24.582 35.211 1.00 61.50 73 GLN A O 1
ATOM 589 N N . ARG A 1 74 ? -19.661 -26.103 34.343 1.00 73.62 74 ARG A N 1
ATOM 590 C CA . ARG A 1 74 ? -20.050 -26.697 35.620 1.00 73.62 74 ARG A CA 1
ATOM 591 C C . ARG A 1 74 ? -18.879 -27.426 36.277 1.00 73.62 74 ARG A C 1
ATOM 593 O O . ARG A 1 74 ? -18.603 -27.150 37.436 1.00 73.62 74 ARG A O 1
ATOM 600 N N . GLN A 1 75 ? -18.130 -28.228 35.522 1.00 71.50 75 GLN A N 1
ATOM 601 C CA . GLN A 1 75 ? -16.930 -28.923 36.005 1.00 71.50 75 GLN A CA 1
ATOM 602 C C . GLN A 1 75 ? -15.823 -27.950 36.435 1.00 71.50 75 GLN A C 1
ATOM 604 O O . GLN A 1 75 ? -15.177 -28.159 37.459 1.00 71.50 75 GLN A O 1
ATOM 609 N N . VAL A 1 76 ? -15.627 -26.849 35.700 1.00 64.88 76 VAL A N 1
ATOM 610 C CA . VAL A 1 76 ? -14.690 -25.785 36.099 1.00 64.88 76 VAL A CA 1
ATOM 611 C C . VAL A 1 76 ? -15.160 -25.100 37.384 1.00 64.88 76 VAL A C 1
ATOM 613 O O . VAL A 1 76 ? -14.342 -24.823 38.258 1.00 64.88 76 VAL A O 1
ATOM 616 N N . ARG A 1 77 ? -16.468 -24.854 37.527 1.00 65.06 77 ARG A N 1
ATOM 617 C CA . ARG A 1 77 ? -17.059 -24.215 38.711 1.00 65.06 77 ARG A CA 1
ATOM 618 C C . ARG A 1 77 ? -16.963 -25.117 39.940 1.00 65.06 77 ARG A C 1
ATOM 620 O O . ARG A 1 77 ? -16.500 -24.658 40.976 1.00 65.06 77 ARG A O 1
ATOM 627 N N . GLU A 1 78 ? -17.317 -26.391 39.815 1.00 70.94 78 GLU A N 1
ATOM 628 C CA . GLU A 1 78 ? -17.204 -27.399 40.879 1.00 70.94 78 GLU A CA 1
ATOM 629 C C . GLU A 1 78 ? -15.732 -27.602 41.279 1.00 70.94 78 GLU A C 1
ATOM 631 O O . GLU A 1 78 ? -15.401 -27.481 42.455 1.00 70.94 78 GLU A O 1
ATOM 636 N N . GLY A 1 79 ? -14.813 -27.721 40.312 1.00 66.50 79 GLY A N 1
ATOM 637 C CA . GLY A 1 79 ? -13.372 -27.815 40.582 1.00 66.50 79 GLY A CA 1
ATOM 638 C C . GLY A 1 79 ? -12.745 -26.555 41.203 1.00 66.50 79 GLY A C 1
ATOM 639 O O . GLY A 1 79 ? -11.717 -26.650 41.872 1.00 66.50 79 GLY A O 1
ATOM 640 N N . LEU A 1 80 ? -13.347 -25.377 41.005 1.00 56.69 80 LEU A N 1
ATOM 641 C CA . LEU A 1 80 ? -13.000 -24.137 41.713 1.00 56.69 80 LEU A CA 1
ATOM 642 C C . LEU A 1 80 ? -13.566 -24.118 43.136 1.00 56.69 80 LEU A C 1
ATOM 644 O O . LEU A 1 80 ? -12.901 -23.629 44.043 1.00 56.69 80 LEU A O 1
ATOM 648 N N . THR A 1 81 ? -14.760 -24.677 43.337 1.00 60.16 81 THR A N 1
ATOM 649 C CA . THR A 1 81 ? -15.419 -24.740 44.650 1.00 60.16 81 THR A CA 1
ATOM 650 C C . THR A 1 81 ? -14.672 -25.698 45.584 1.00 60.16 81 THR A C 1
ATOM 652 O O . THR A 1 81 ? -14.419 -25.352 46.733 1.00 60.16 81 THR A O 1
ATOM 655 N N . ASP A 1 82 ? -14.206 -26.837 45.062 1.00 60.09 82 ASP A N 1
ATOM 656 C CA . ASP A 1 82 ? -13.409 -27.818 45.815 1.00 60.09 82 ASP A CA 1
ATOM 657 C C . ASP A 1 82 ? -11.987 -27.328 46.136 1.00 60.09 82 ASP A C 1
ATOM 659 O O . ASP A 1 82 ? -11.398 -27.718 47.144 1.00 60.09 82 ASP A O 1
ATOM 663 N N . LYS A 1 83 ? -11.413 -26.455 45.295 1.00 56.44 83 LYS A N 1
ATOM 664 C CA . LYS A 1 83 ? -10.068 -25.889 45.510 1.00 56.44 83 LYS A CA 1
ATOM 665 C C . LYS A 1 83 ? -10.057 -24.651 46.408 1.00 56.44 83 LYS A C 1
ATOM 667 O O . LYS A 1 83 ? -8.996 -24.291 46.912 1.00 56.44 83 LYS A O 1
ATOM 672 N N . ILE A 1 84 ? -11.204 -24.008 46.623 1.00 53.50 84 ILE A N 1
ATOM 673 C CA . ILE A 1 84 ? -11.349 -22.794 47.437 1.00 53.50 84 ILE A CA 1
ATOM 674 C C . ILE A 1 84 ? -12.157 -23.156 48.690 1.00 53.50 84 ILE A C 1
ATOM 676 O O . ILE A 1 84 ? -13.285 -22.724 48.896 1.00 53.50 84 ILE A O 1
ATOM 680 N N . GLY A 1 85 ? -11.568 -23.986 49.550 1.00 50.53 85 GLY A N 1
ATOM 681 C CA . GLY A 1 85 ? -12.163 -24.421 50.818 1.00 50.53 85 GLY A CA 1
ATOM 682 C C . GLY A 1 85 ? -12.263 -23.345 51.911 1.00 50.53 85 GLY A C 1
ATOM 683 O O . GLY A 1 85 ? -12.242 -23.700 53.085 1.00 50.53 85 GLY A O 1
ATOM 684 N N . VAL A 1 86 ? -12.339 -22.047 51.582 1.00 49.06 86 VAL A N 1
ATOM 685 C CA . VAL A 1 86 ? -12.487 -20.958 52.567 1.00 49.06 86 VAL A CA 1
ATOM 686 C C . VAL A 1 86 ? -13.294 -19.790 51.973 1.00 49.06 86 VAL A C 1
ATOM 688 O O . VAL A 1 86 ? -12.807 -19.083 51.098 1.00 49.06 86 VAL A O 1
ATOM 691 N N . GLY A 1 87 ? -14.503 -19.558 52.501 1.00 48.31 87 GLY A N 1
ATOM 692 C CA . GLY A 1 87 ? -15.231 -18.279 52.430 1.00 48.31 87 GLY A CA 1
ATOM 693 C C . GLY A 1 87 ? -16.057 -18.008 51.163 1.00 48.31 87 GLY A C 1
ATOM 694 O O . GLY A 1 87 ? -15.559 -17.454 50.188 1.00 48.31 87 GLY A O 1
ATOM 695 N N . LEU A 1 88 ? -17.364 -18.293 51.221 1.00 51.66 88 LEU A N 1
ATOM 696 C CA . LEU A 1 88 ? -18.346 -17.987 50.164 1.00 51.66 88 LEU A CA 1
ATOM 697 C C . LEU A 1 88 ? -18.487 -16.476 49.860 1.00 51.66 88 LEU A C 1
ATOM 699 O O . LEU A 1 88 ? -18.889 -16.123 48.753 1.00 51.66 88 LEU A O 1
ATOM 703 N N . ASP A 1 89 ? -18.091 -15.590 50.779 1.00 56.28 89 ASP A N 1
ATOM 704 C CA . ASP A 1 89 ? -18.186 -14.130 50.607 1.00 56.28 89 ASP A CA 1
ATOM 705 C C . ASP A 1 89 ? -17.142 -13.562 49.626 1.00 56.28 89 ASP A C 1
ATOM 707 O O . ASP A 1 89 ? -17.375 -12.538 48.988 1.00 56.28 89 ASP A O 1
ATOM 711 N N . GLY A 1 90 ? -16.021 -14.263 49.418 1.00 54.22 90 GLY A N 1
ATOM 712 C CA . GLY A 1 90 ? -14.990 -13.867 48.454 1.00 54.22 90 GLY A CA 1
ATOM 713 C C . GLY A 1 90 ? -15.312 -14.260 47.012 1.00 54.22 90 GLY A C 1
ATOM 714 O O . GLY A 1 90 ? -14.690 -13.749 46.088 1.00 54.22 90 GLY A O 1
ATOM 715 N N . ILE A 1 91 ? -16.288 -15.145 46.780 1.00 57.66 91 ILE A N 1
ATOM 716 C CA . ILE A 1 91 ? -16.603 -15.644 45.432 1.00 57.66 91 ILE A CA 1
ATOM 717 C C . ILE A 1 91 ? -17.260 -14.557 44.582 1.00 57.66 91 ILE A C 1
ATOM 719 O O . ILE A 1 91 ? -16.984 -14.480 43.390 1.00 57.66 91 ILE A O 1
ATOM 723 N N . ALA A 1 92 ? -18.094 -13.695 45.166 1.00 60.41 92 ALA A N 1
ATOM 724 C CA . ALA A 1 92 ? -18.698 -12.577 44.442 1.00 60.41 92 ALA A CA 1
ATOM 725 C C . ALA A 1 92 ? -17.651 -11.525 44.041 1.00 60.41 92 ALA A C 1
ATOM 727 O O . ALA A 1 92 ? -17.711 -11.007 42.928 1.00 60.41 92 ALA A O 1
ATOM 728 N N . ASP A 1 93 ? -16.665 -11.267 44.904 1.00 59.44 93 ASP A N 1
ATOM 729 C CA . ASP A 1 93 ? -15.562 -10.343 44.629 1.00 59.44 93 ASP A CA 1
ATOM 730 C C . ASP A 1 93 ? -14.518 -10.941 43.688 1.00 59.44 93 ASP A C 1
ATOM 732 O O . ASP A 1 93 ? -14.013 -10.232 42.826 1.00 59.44 93 ASP A O 1
ATOM 736 N N . VAL A 1 94 ? -14.256 -12.248 43.768 1.00 57.66 94 VAL A N 1
ATOM 737 C CA . VAL A 1 94 ? -13.426 -12.982 42.805 1.00 57.66 94 VAL A CA 1
ATOM 738 C C . VAL A 1 94 ? -14.136 -13.087 41.461 1.00 57.66 94 VAL A C 1
ATOM 740 O O . VAL A 1 94 ? -13.491 -12.915 40.441 1.00 57.66 94 VAL A O 1
ATOM 743 N N . LEU A 1 95 ? -15.455 -13.291 41.410 1.00 60.66 95 LEU A N 1
ATOM 744 C CA . LEU A 1 95 ? -16.216 -13.250 40.159 1.00 60.66 95 LEU A CA 1
ATOM 745 C C . LEU A 1 95 ? -16.282 -11.833 39.594 1.00 60.66 95 LEU A C 1
ATOM 747 O O . LEU A 1 95 ? -16.069 -11.688 38.400 1.00 60.66 95 LEU A O 1
ATOM 751 N N . LYS A 1 96 ? -16.469 -10.791 40.414 1.00 59.31 96 LYS A N 1
ATOM 752 C CA . LYS A 1 96 ? -16.327 -9.390 39.983 1.00 59.31 96 LYS A CA 1
ATOM 753 C C . LYS A 1 96 ? -14.908 -9.071 39.538 1.00 59.31 96 LYS A C 1
ATOM 755 O O . LYS A 1 96 ? -14.756 -8.328 38.581 1.00 59.31 96 LYS A O 1
ATOM 760 N N . GLN A 1 97 ? -13.879 -9.614 40.185 1.00 53.78 97 GLN A N 1
ATOM 761 C CA . GLN A 1 97 ? -12.488 -9.462 39.763 1.00 53.78 97 GLN A CA 1
ATOM 762 C C . GLN A 1 97 ? -12.201 -10.253 38.498 1.00 53.78 97 GLN A C 1
ATOM 764 O O . GLN A 1 97 ? -11.485 -9.728 37.673 1.00 53.78 97 GLN A O 1
ATOM 769 N N . ILE A 1 98 ? -12.767 -11.443 38.296 1.00 53.38 98 ILE A N 1
ATOM 770 C CA . ILE A 1 98 ? -12.669 -12.246 37.066 1.00 53.38 98 ILE A CA 1
ATOM 771 C C . ILE A 1 98 ? -13.488 -11.609 35.943 1.00 53.38 98 ILE A C 1
ATOM 773 O O . ILE A 1 98 ? -13.129 -11.728 34.781 1.00 53.38 98 ILE A O 1
ATOM 777 N N . GLU A 1 99 ? -14.573 -10.915 36.262 1.00 52.34 99 GLU A N 1
ATOM 778 C CA . GLU A 1 99 ? -15.417 -10.180 35.322 1.00 52.34 99 GLU A CA 1
ATOM 779 C C . GLU A 1 99 ? -14.837 -8.792 35.010 1.00 52.34 99 GLU A C 1
ATOM 781 O O . GLU A 1 99 ? -14.952 -8.330 33.881 1.00 52.34 99 GLU A O 1
ATOM 786 N N . ALA A 1 100 ? -14.095 -8.190 35.944 1.00 50.62 100 ALA A N 1
ATOM 787 C CA . ALA A 1 100 ? -13.215 -7.040 35.724 1.00 50.62 100 ALA A CA 1
ATOM 788 C C . ALA A 1 100 ? -11.873 -7.441 35.069 1.00 50.62 100 ALA A C 1
ATOM 790 O O . ALA A 1 100 ? -11.262 -6.637 34.370 1.00 50.62 100 ALA A O 1
ATOM 791 N N . GLN A 1 101 ? -11.430 -8.692 35.252 1.00 44.53 101 GLN A N 1
ATOM 792 C CA . GLN A 1 101 ? -10.305 -9.360 34.582 1.00 44.53 101 GLN A CA 1
ATOM 793 C C . GLN A 1 101 ? -10.756 -10.166 33.361 1.00 44.53 101 GLN A C 1
ATOM 795 O O . GLN A 1 101 ? -9.907 -10.799 32.721 1.00 44.53 101 GLN A O 1
ATOM 800 N N . LYS A 1 102 ? -12.032 -10.074 32.939 1.00 50.94 102 LYS A N 1
ATOM 801 C CA . LYS A 1 102 ? -12.377 -10.199 31.521 1.00 50.94 102 LYS A CA 1
ATOM 802 C C . LYS A 1 102 ? -11.718 -8.985 30.904 1.00 50.94 102 LYS A C 1
ATOM 804 O O . LYS A 1 102 ? -12.328 -7.942 30.705 1.00 50.94 102 LYS A O 1
ATOM 809 N N . THR A 1 103 ? -10.410 -9.127 30.734 1.00 53.47 103 THR A N 1
ATOM 810 C CA . THR A 1 103 ? -9.512 -8.211 30.075 1.00 53.47 103 THR A CA 1
ATOM 811 C C . THR A 1 103 ? -10.287 -7.777 28.861 1.00 53.47 103 THR A C 1
ATOM 813 O O . THR A 1 103 ? -10.727 -8.637 28.100 1.00 53.47 103 THR A O 1
ATOM 816 N N . LEU A 1 104 ? -10.574 -6.480 28.764 1.00 55.56 104 LEU A N 1
ATOM 817 C CA . LEU A 1 104 ? -11.140 -5.882 27.567 1.00 55.56 104 LEU A CA 1
ATOM 818 C C . LEU A 1 104 ? -10.278 -6.372 26.409 1.00 55.56 104 LEU A C 1
ATOM 820 O O . LEU A 1 104 ? -9.166 -5.894 26.207 1.00 55.56 104 LEU A O 1
ATOM 824 N N . GLN A 1 105 ? -10.724 -7.436 25.747 1.00 66.69 105 GLN A N 1
ATOM 825 C CA . GLN A 1 105 ? -9.944 -8.076 24.712 1.00 66.69 105 GLN A CA 1
ATOM 826 C C . GLN A 1 105 ? -10.118 -7.187 23.505 1.00 66.69 105 GLN A C 1
ATOM 828 O O . GLN A 1 105 ? -11.219 -7.098 22.956 1.00 66.69 105 GLN A O 1
ATOM 833 N N . ALA A 1 106 ? -9.043 -6.499 23.134 1.00 79.19 106 ALA A N 1
ATOM 834 C CA . ALA A 1 106 ? -9.110 -5.605 22.007 1.00 79.19 106 ALA A CA 1
ATOM 835 C C . ALA A 1 106 ? -9.464 -6.396 20.743 1.00 79.19 106 ALA A C 1
ATOM 837 O O . ALA A 1 106 ? -8.908 -7.465 20.463 1.00 79.19 106 ALA A O 1
ATOM 838 N N . LEU A 1 107 ? -10.405 -5.858 19.978 1.00 79.81 107 LEU A N 1
ATOM 839 C CA . LEU A 1 107 ? -10.615 -6.245 18.601 1.00 79.81 107 LEU A CA 1
ATOM 840 C C . LEU A 1 107 ? -9.380 -5.801 17.832 1.00 79.81 107 LEU A C 1
ATOM 842 O O . LEU A 1 107 ? -9.118 -4.613 17.667 1.00 79.81 107 LEU A O 1
ATOM 846 N N . THR A 1 108 ? -8.588 -6.755 17.371 1.00 82.69 108 THR A N 1
ATOM 847 C CA . THR A 1 108 ? -7.513 -6.438 16.436 1.00 82.69 108 THR A CA 1
ATOM 848 C C . THR A 1 108 ? -8.124 -5.782 15.195 1.00 82.69 108 THR A C 1
ATOM 850 O O . THR A 1 108 ? -9.262 -6.123 14.892 1.00 82.69 108 THR A O 1
ATOM 853 N N . ALA A 1 109 ? -7.397 -4.871 14.527 1.00 85.19 109 ALA A N 1
ATOM 854 C CA . ALA A 1 109 ? -7.529 -4.068 13.280 1.00 85.19 109 ALA A CA 1
ATOM 855 C C . ALA A 1 109 ? -6.551 -4.350 12.091 1.00 85.19 109 ALA A C 1
ATOM 857 O O . ALA A 1 109 ? -5.650 -3.536 11.937 1.00 85.19 109 ALA A O 1
ATOM 858 N N . TYR A 1 110 ? -6.586 -5.438 11.304 1.00 86.38 110 TYR A N 1
ATOM 859 C CA . TYR A 1 110 ? -5.579 -5.775 10.289 1.00 86.38 110 TYR A CA 1
ATOM 860 C C . TYR A 1 110 ? -5.716 -4.881 9.074 1.00 86.38 110 TYR A C 1
ATOM 862 O O . TYR A 1 110 ? -6.738 -4.892 8.399 1.00 86.38 110 TYR A O 1
ATOM 870 N N . VAL A 1 111 ? -4.664 -4.134 8.775 1.00 90.06 111 VAL A N 1
ATOM 871 C CA . VAL A 1 111 ? -4.683 -3.167 7.677 1.00 90.06 111 VAL A CA 1
ATOM 872 C C . VAL A 1 111 ? -3.948 -3.673 6.447 1.00 90.06 111 VAL A C 1
ATOM 874 O O . VAL A 1 111 ? -3.043 -4.499 6.546 1.00 90.06 111 VAL A O 1
ATOM 877 N N . THR A 1 112 ? -4.368 -3.174 5.287 1.00 92.25 112 THR A N 1
ATOM 878 C CA . THR A 1 112 ? -3.742 -3.425 3.985 1.00 92.25 112 THR A CA 1
ATOM 879 C C . THR A 1 112 ? -2.654 -2.394 3.704 1.00 92.25 112 THR A C 1
ATOM 881 O O . THR A 1 112 ? -2.589 -1.335 4.316 1.00 92.25 112 THR A O 1
ATOM 884 N N . THR A 1 113 ? -1.824 -2.646 2.708 1.00 94.94 113 THR A N 1
ATOM 885 C CA . THR A 1 113 ? -0.844 -1.676 2.183 1.00 94.94 113 THR A CA 1
ATOM 886 C C . THR A 1 113 ? -1.105 -1.313 0.727 1.00 94.94 113 THR A C 1
ATOM 888 O O . THR A 1 113 ? -0.377 -0.496 0.158 1.00 94.94 113 THR A O 1
ATOM 891 N N . ARG A 1 114 ? -2.184 -1.841 0.126 1.00 94.94 114 ARG A N 1
ATOM 892 C CA . ARG A 1 114 ? -2.547 -1.566 -1.273 1.00 94.94 114 ARG A CA 1
ATOM 893 C C . ARG A 1 114 ? -2.771 -0.078 -1.537 1.00 94.94 114 ARG A C 1
ATOM 895 O O . ARG A 1 114 ? -2.290 0.444 -2.542 1.00 94.94 114 ARG A O 1
ATOM 902 N N . THR A 1 115 ? -3.376 0.626 -0.581 1.00 93.69 115 THR A N 1
ATOM 903 C CA . THR A 1 115 ? -3.575 2.085 -0.598 1.00 93.69 115 THR A CA 1
ATOM 904 C C . THR A 1 115 ? -2.288 2.866 -0.855 1.00 93.69 115 THR A C 1
ATOM 906 O O . THR A 1 115 ? -2.313 3.875 -1.553 1.00 93.69 115 THR A O 1
ATOM 909 N N . LEU A 1 116 ? -1.137 2.396 -0.362 1.00 96.31 116 LEU A N 1
ATOM 910 C CA . LEU A 1 116 ? 0.148 3.073 -0.573 1.00 96.31 116 LEU A CA 1
ATOM 911 C C . LEU A 1 116 ? 0.561 3.046 -2.054 1.00 96.31 116 LEU A C 1
ATOM 913 O O . LEU A 1 116 ? 1.080 4.034 -2.576 1.00 96.31 116 LEU A O 1
ATOM 917 N N . GLY A 1 117 ? 0.286 1.935 -2.742 1.00 96.38 117 GLY A N 1
ATOM 918 C CA . GLY A 1 117 ? 0.528 1.779 -4.175 1.00 96.38 117 GLY A CA 1
ATOM 919 C C . GLY A 1 117 ? -0.439 2.604 -5.022 1.00 96.38 117 GLY A C 1
ATOM 920 O O . GLY A 1 117 ? -0.016 3.354 -5.904 1.00 96.38 117 GLY A O 1
ATOM 921 N N . PHE A 1 118 ? -1.732 2.553 -4.689 1.00 94.75 118 PHE A N 1
ATOM 922 C CA . PHE A 1 118 ? -2.760 3.368 -5.343 1.00 94.75 118 PHE A CA 1
ATOM 923 C C . PHE A 1 118 ? -2.531 4.880 -5.159 1.00 94.75 118 PHE A C 1
ATOM 925 O O . PHE A 1 118 ? -2.724 5.664 -6.093 1.00 94.75 118 PHE A O 1
ATOM 932 N N . SER A 1 119 ? -2.047 5.296 -3.987 1.00 92.50 119 SER A N 1
ATOM 933 C CA . SER A 1 119 ? -1.660 6.683 -3.719 1.00 92.50 119 SER A CA 1
ATOM 934 C C . SER A 1 119 ? -0.473 7.116 -4.577 1.00 92.50 119 SER A C 1
ATOM 936 O O . SER A 1 119 ? -0.519 8.175 -5.206 1.00 92.50 119 SER A O 1
ATOM 938 N N . ALA A 1 120 ? 0.569 6.278 -4.661 1.00 94.69 120 ALA A N 1
ATOM 939 C CA . ALA A 1 120 ? 1.727 6.544 -5.509 1.00 94.69 120 ALA A CA 1
ATOM 940 C C . ALA A 1 120 ? 1.315 6.735 -6.974 1.00 94.69 120 ALA A C 1
ATOM 942 O O . ALA A 1 120 ? 1.747 7.700 -7.608 1.00 94.69 120 ALA A O 1
ATOM 943 N N . ALA A 1 121 ? 0.434 5.869 -7.474 1.00 93.69 121 ALA A N 1
ATOM 944 C CA . ALA A 1 121 ? -0.113 5.956 -8.820 1.00 93.69 121 ALA A CA 1
ATOM 945 C C . ALA A 1 121 ? -0.871 7.260 -9.065 1.00 93.69 121 ALA A C 1
ATOM 947 O O . ALA A 1 121 ? -0.556 7.987 -10.005 1.00 93.69 121 ALA A O 1
ATOM 948 N N . THR A 1 122 ? -1.794 7.602 -8.165 1.00 91.50 122 THR A N 1
ATOM 949 C CA . THR A 1 122 ? -2.608 8.818 -8.276 1.00 91.50 122 THR A CA 1
ATOM 950 C C . THR A 1 122 ? -1.737 10.073 -8.320 1.00 91.50 122 THR A C 1
ATOM 952 O O . THR A 1 122 ? -1.926 10.935 -9.177 1.00 91.50 122 THR A O 1
ATOM 955 N N . ILE A 1 123 ? -0.732 10.166 -7.444 1.00 92.38 123 ILE A N 1
ATOM 956 C CA . ILE A 1 123 ? 0.185 11.312 -7.408 1.00 92.38 123 ILE A CA 1
ATOM 957 C C . ILE A 1 123 ? 1.007 11.421 -8.699 1.00 92.38 123 ILE A C 1
ATOM 959 O O . ILE A 1 123 ? 1.165 12.525 -9.225 1.00 92.38 123 ILE A O 1
ATOM 963 N N . HIS A 1 124 ? 1.518 10.308 -9.230 1.00 93.94 124 HIS A N 1
ATOM 964 C CA . HIS A 1 124 ? 2.310 10.325 -10.465 1.00 93.94 124 HIS A CA 1
ATOM 965 C C . HIS A 1 124 ? 1.459 10.644 -11.690 1.00 93.94 124 HIS A C 1
ATOM 967 O O . HIS A 1 124 ? 1.877 11.459 -12.510 1.00 93.94 124 HIS A O 1
ATOM 973 N N . TYR A 1 125 ? 0.251 10.085 -11.774 1.00 92.50 125 TYR A N 1
ATOM 974 C CA . TYR A 1 125 ? -0.711 10.416 -12.821 1.00 92.50 125 TYR A CA 1
ATOM 975 C C . TYR A 1 125 ? -1.005 11.919 -12.837 1.00 92.50 125 TYR A C 1
ATOM 977 O O . TYR A 1 125 ? -0.781 12.581 -13.848 1.00 92.50 125 TYR A O 1
ATOM 985 N N . GLN A 1 126 ? -1.383 12.495 -11.692 1.00 89.62 126 GLN A N 1
ATOM 986 C CA . GLN A 1 126 ? -1.676 13.931 -11.577 1.00 89.62 126 GLN A CA 1
ATOM 987 C C . GLN A 1 126 ? -0.456 14.814 -11.886 1.00 89.62 126 GLN A C 1
ATOM 989 O O . GLN A 1 126 ? -0.578 15.867 -12.516 1.00 89.62 126 GLN A O 1
ATOM 994 N N . SER A 1 127 ? 0.739 14.375 -11.483 1.00 89.56 127 SER A N 1
ATOM 995 C CA . SER A 1 127 ? 1.985 15.102 -11.752 1.00 89.56 127 SER A CA 1
ATOM 996 C C . SER A 1 127 ? 2.391 15.055 -13.227 1.00 89.56 127 SER A C 1
ATOM 998 O O . SER A 1 127 ? 3.011 16.003 -13.704 1.00 89.56 127 SER A O 1
ATOM 1000 N N . SER A 1 128 ? 2.032 13.994 -13.959 1.00 90.06 128 SER A N 1
ATOM 1001 C CA . SER A 1 128 ? 2.434 13.795 -15.361 1.00 90.06 128 SER A CA 1
ATOM 1002 C C . SER A 1 128 ? 1.883 14.858 -16.320 1.00 90.06 128 SER A C 1
ATOM 1004 O O . SER A 1 128 ? 2.512 15.167 -17.329 1.00 90.06 128 SER A O 1
ATOM 1006 N N . PHE A 1 129 ? 0.759 15.490 -15.970 1.00 87.12 129 PHE A N 1
ATOM 1007 C CA . PHE A 1 129 ? 0.152 16.568 -16.759 1.00 87.12 129 PHE A CA 1
ATOM 1008 C C . PHE A 1 129 ? 0.773 17.948 -16.496 1.00 87.12 129 PHE A C 1
ATOM 1010 O O . PHE A 1 129 ? 0.406 18.933 -17.140 1.00 87.12 129 PHE A O 1
ATOM 1017 N N . GLN A 1 130 ? 1.713 18.053 -15.553 1.00 86.88 130 GLN A N 1
ATOM 1018 C CA . GLN A 1 130 ? 2.363 19.312 -15.205 1.00 86.88 130 GLN A CA 1
ATOM 1019 C C . GLN A 1 130 ? 3.681 19.475 -15.970 1.00 86.88 130 GLN A C 1
ATOM 1021 O O . GLN A 1 130 ? 4.557 18.611 -15.945 1.00 86.88 130 GLN A O 1
ATOM 1026 N N . ARG A 1 131 ? 3.874 20.633 -16.614 1.00 75.88 131 ARG A N 1
ATOM 1027 C CA . ARG A 1 131 ? 5.145 20.955 -17.286 1.00 75.88 131 ARG A CA 1
ATOM 1028 C C . ARG A 1 131 ? 6.286 21.048 -16.267 1.00 75.88 131 ARG A C 1
ATOM 1030 O O . ARG A 1 131 ? 6.136 21.702 -15.233 1.00 75.88 131 ARG A O 1
ATOM 1037 N N . ASN A 1 132 ? 7.445 20.475 -16.602 1.00 75.62 132 ASN A N 1
ATOM 1038 C CA . ASN A 1 132 ? 8.658 20.476 -15.770 1.00 75.62 132 ASN A CA 1
ATOM 1039 C C . ASN A 1 132 ? 8.445 19.851 -14.378 1.00 75.62 132 ASN A C 1
ATOM 1041 O O . ASN A 1 132 ? 8.938 20.373 -13.372 1.00 75.62 132 ASN A O 1
ATOM 1045 N N . ALA A 1 133 ? 7.662 18.774 -14.299 1.00 75.94 133 ALA A N 1
ATOM 1046 C CA . ALA A 1 133 ? 7.519 18.024 -13.062 1.00 75.94 133 ALA A CA 1
ATOM 1047 C C . ALA A 1 133 ? 8.872 17.437 -12.632 1.00 75.94 133 ALA A C 1
ATOM 1049 O O . ALA A 1 133 ? 9.567 16.805 -13.427 1.00 75.94 133 ALA A O 1
ATOM 1050 N N . VAL A 1 134 ? 9.247 17.646 -11.366 1.00 70.56 134 VAL A N 1
ATOM 1051 C CA . VAL A 1 134 ? 10.328 16.871 -10.747 1.00 70.56 134 VAL A CA 1
ATOM 1052 C C . VAL A 1 134 ? 9.724 15.529 -10.378 1.00 70.56 134 VAL A C 1
ATOM 1054 O O . VAL A 1 134 ? 8.932 15.445 -9.439 1.00 70.56 134 VAL A O 1
ATOM 1057 N N . VAL A 1 135 ? 10.060 14.494 -11.141 1.00 74.19 135 VAL A N 1
ATOM 1058 C CA . VAL A 1 135 ? 9.479 13.171 -10.937 1.00 74.19 135 VAL A CA 1
ATOM 1059 C C . VAL A 1 135 ? 10.464 12.323 -10.146 1.00 74.19 135 VAL A C 1
ATOM 1061 O O . VAL A 1 135 ? 11.504 11.915 -10.658 1.00 74.19 135 VAL A O 1
ATOM 1064 N N . CYS A 1 136 ? 10.142 12.079 -8.874 1.00 90.44 136 CYS A N 1
ATOM 1065 C CA . CYS A 1 136 ? 10.744 10.964 -8.152 1.00 90.44 136 CYS A CA 1
ATOM 1066 C C . CYS A 1 136 ? 10.405 9.683 -8.918 1.00 90.44 136 CYS A C 1
ATOM 1068 O O . CYS A 1 136 ? 9.292 9.543 -9.420 1.00 90.44 136 CYS A O 1
ATOM 1070 N N . ASN A 1 137 ? 11.343 8.745 -9.027 1.00 92.19 137 ASN A N 1
ATOM 1071 C CA . ASN A 1 137 ? 11.017 7.437 -9.579 1.00 92.19 137 ASN A CA 1
ATOM 1072 C C . ASN A 1 137 ? 9.865 6.813 -8.762 1.00 92.19 137 ASN A C 1
ATOM 1074 O O . ASN A 1 137 ? 9.950 6.743 -7.535 1.00 92.19 137 ASN A O 1
ATOM 1078 N N . ILE A 1 138 ? 8.811 6.325 -9.421 1.00 96.50 138 ILE A N 1
ATOM 1079 C CA . ILE A 1 138 ? 7.648 5.752 -8.739 1.00 96.50 138 ILE A CA 1
ATOM 1080 C C . ILE A 1 138 ? 7.995 4.591 -7.806 1.00 96.50 138 ILE A C 1
ATOM 1082 O O . ILE A 1 138 ? 7.357 4.434 -6.764 1.00 96.50 138 ILE A O 1
ATOM 1086 N N . TYR A 1 139 ? 9.034 3.813 -8.122 1.00 97.62 139 TYR A N 1
ATOM 1087 C CA . TYR A 1 139 ? 9.510 2.749 -7.244 1.00 97.62 139 TYR A CA 1
ATOM 1088 C C . TYR A 1 139 ? 10.124 3.330 -5.965 1.00 97.62 139 TYR A C 1
ATOM 1090 O O . TYR A 1 139 ? 9.805 2.872 -4.871 1.00 97.62 139 TYR A O 1
ATOM 1098 N N . ALA A 1 140 ? 10.947 4.379 -6.084 1.00 96.94 140 ALA A N 1
ATOM 1099 C CA . ALA A 1 140 ? 11.517 5.092 -4.938 1.00 96.94 140 ALA A CA 1
ATOM 1100 C C . ALA A 1 140 ? 10.411 5.716 -4.080 1.00 96.94 140 ALA A C 1
ATOM 1102 O O . ALA A 1 140 ? 10.394 5.562 -2.860 1.00 96.94 140 ALA A O 1
ATOM 1103 N N . PHE A 1 141 ? 9.428 6.344 -4.724 1.00 96.94 141 PHE A N 1
ATOM 1104 C CA . PHE A 1 141 ? 8.269 6.912 -4.051 1.00 96.94 141 PHE A CA 1
ATOM 1105 C C . PHE A 1 141 ? 7.463 5.860 -3.280 1.00 96.94 141 PHE A C 1
ATOM 1107 O O . PHE A 1 141 ? 7.092 6.075 -2.125 1.00 96.94 141 PHE A O 1
ATOM 1114 N N . TYR A 1 142 ? 7.206 4.709 -3.901 1.00 97.88 142 TYR A N 1
ATOM 1115 C CA . TYR A 1 142 ? 6.500 3.601 -3.270 1.00 97.88 142 TYR A CA 1
ATOM 1116 C C . TYR A 1 142 ? 7.284 3.039 -2.074 1.00 97.88 142 TYR A C 1
ATOM 1118 O O . TYR A 1 142 ? 6.723 2.929 -0.983 1.00 97.88 142 TYR A O 1
ATOM 1126 N N . ARG A 1 143 ? 8.594 2.792 -2.226 1.00 97.56 143 ARG A N 1
ATOM 1127 C CA . ARG A 1 143 ? 9.475 2.322 -1.139 1.00 97.56 143 ARG A CA 1
ATOM 1128 C C . ARG A 1 143 ? 9.509 3.284 0.049 1.00 97.56 143 ARG A C 1
ATOM 1130 O O . ARG A 1 143 ? 9.403 2.834 1.188 1.00 97.56 143 ARG A O 1
ATOM 1137 N N . VAL A 1 144 ? 9.579 4.596 -0.186 1.00 96.25 144 VAL A N 1
ATOM 1138 C CA . VAL A 1 144 ? 9.539 5.596 0.898 1.00 96.25 144 VAL A CA 1
ATOM 1139 C C . VAL A 1 144 ? 8.191 5.582 1.625 1.00 96.25 144 VAL A C 1
ATOM 1141 O O . VAL A 1 144 ? 8.173 5.618 2.854 1.00 96.25 144 VAL A O 1
ATOM 1144 N N . ASN A 1 145 ? 7.066 5.456 0.914 1.00 96.19 145 ASN A N 1
ATOM 1145 C CA . ASN A 1 145 ? 5.752 5.334 1.561 1.00 96.19 145 ASN A CA 1
ATOM 1146 C C . ASN A 1 145 ? 5.620 4.052 2.393 1.00 96.19 145 ASN A C 1
ATOM 1148 O O . ASN A 1 145 ? 5.074 4.098 3.496 1.00 96.19 145 ASN A O 1
ATOM 1152 N N . LEU A 1 146 ? 6.160 2.928 1.913 1.00 96.06 146 LEU A N 1
ATOM 1153 C CA . LEU A 1 146 ? 6.246 1.694 2.697 1.00 96.06 146 LEU A CA 1
ATOM 1154 C C . LEU A 1 146 ? 7.101 1.889 3.961 1.00 96.06 146 LEU A C 1
ATOM 1156 O O . LEU A 1 146 ? 6.698 1.465 5.043 1.00 96.06 146 LEU A O 1
ATOM 1160 N N . ALA A 1 147 ? 8.240 2.582 3.852 1.00 94.50 147 ALA A N 1
ATOM 1161 C CA . ALA A 1 147 ? 9.114 2.894 4.985 1.00 94.50 147 ALA A CA 1
ATOM 1162 C C . ALA A 1 147 ? 8.403 3.754 6.046 1.00 94.50 147 ALA A C 1
ATOM 1164 O O . ALA A 1 147 ? 8.493 3.483 7.248 1.00 94.50 147 ALA A O 1
ATOM 1165 N N . LEU A 1 148 ? 7.679 4.786 5.595 1.00 93.25 148 LEU A N 1
ATOM 1166 C CA . LEU A 1 148 ? 6.868 5.653 6.450 1.00 93.25 148 LEU A CA 1
ATOM 1167 C C . LEU A 1 148 ? 5.781 4.857 7.169 1.00 93.25 148 LEU A C 1
ATOM 1169 O O . LEU A 1 148 ? 5.615 5.022 8.378 1.00 93.25 148 LEU A O 1
ATOM 1173 N N . PHE A 1 149 ? 5.081 3.980 6.446 1.00 94.06 149 PHE A N 1
ATOM 1174 C CA . PHE A 1 149 ? 4.063 3.103 7.014 1.00 94.06 149 PHE A CA 1
ATOM 1175 C C . PHE A 1 149 ? 4.634 2.180 8.093 1.00 94.06 149 PHE A C 1
ATOM 1177 O O . PHE A 1 149 ? 4.103 2.168 9.203 1.00 94.06 149 PHE A O 1
ATOM 1184 N N . GLU A 1 150 ? 5.736 1.471 7.827 1.00 92.81 150 GLU A N 1
ATOM 1185 C CA . GLU A 1 150 ? 6.362 0.595 8.828 1.00 92.81 150 GLU A CA 1
ATOM 1186 C C . GLU A 1 150 ? 6.752 1.374 10.093 1.00 92.81 150 GLU A C 1
ATOM 1188 O O . GLU A 1 150 ? 6.396 0.988 11.210 1.00 92.81 150 GLU A O 1
ATOM 1193 N N . CYS A 1 151 ? 7.426 2.517 9.929 1.00 90.75 151 CYS A N 1
ATOM 1194 C CA . CYS A 1 151 ? 7.840 3.358 11.053 1.00 90.75 151 CYS A CA 1
ATOM 1195 C C . CYS A 1 151 ? 6.647 3.924 11.837 1.00 90.75 151 CYS A C 1
ATOM 1197 O O . CYS A 1 151 ? 6.737 4.111 13.058 1.00 90.75 151 CYS A O 1
ATOM 1199 N N . TYR A 1 152 ? 5.534 4.206 11.156 1.00 91.38 152 TYR A N 1
ATOM 1200 C CA . TYR A 1 152 ? 4.292 4.648 11.781 1.00 91.38 152 TYR A CA 1
ATOM 1201 C C . TYR A 1 152 ? 3.644 3.513 12.584 1.00 91.38 152 TYR A C 1
ATOM 1203 O O . TYR A 1 152 ? 3.398 3.673 13.783 1.00 91.38 152 TYR A O 1
ATOM 1211 N N . MET A 1 153 ? 3.439 2.353 11.956 1.00 90.81 153 MET A N 1
ATOM 1212 C CA . MET A 1 153 ? 2.793 1.183 12.556 1.00 90.81 153 MET A CA 1
ATOM 1213 C C . MET A 1 153 ? 3.513 0.689 13.800 1.00 90.81 153 MET A C 1
ATOM 1215 O O . MET A 1 153 ? 2.886 0.386 14.810 1.00 90.81 153 MET A O 1
ATOM 1219 N N . MET A 1 154 ? 4.837 0.697 13.782 1.00 88.88 154 MET A N 1
ATOM 1220 C CA . MET A 1 154 ? 5.629 0.425 14.972 1.00 88.88 154 MET A CA 1
ATOM 1221 C C . MET A 1 154 ? 5.285 1.297 16.173 1.00 88.88 154 MET A C 1
ATOM 1223 O O . MET A 1 154 ? 5.210 0.814 17.303 1.00 88.88 154 MET A O 1
ATOM 1227 N N . LYS A 1 155 ? 5.167 2.608 15.948 1.00 89.06 155 LYS A N 1
ATOM 1228 C CA . LYS A 1 155 ? 4.878 3.566 17.015 1.00 89.06 155 LYS A CA 1
ATOM 1229 C C . LYS A 1 155 ? 3.439 3.406 17.492 1.00 89.06 155 LYS A C 1
ATOM 1231 O O . LYS A 1 155 ? 3.211 3.518 18.691 1.00 89.06 155 LYS A O 1
ATOM 1236 N N . VAL A 1 156 ? 2.510 3.100 16.583 1.00 90.19 156 VAL A N 1
ATOM 1237 C CA . VAL A 1 156 ? 1.128 2.731 16.920 1.00 90.19 156 VAL A CA 1
ATOM 1238 C C . VAL A 1 156 ? 1.107 1.498 17.818 1.00 90.19 156 VAL A C 1
ATOM 1240 O O . VAL A 1 156 ? 0.604 1.586 18.933 1.00 90.19 156 VAL A O 1
ATOM 1243 N N . ILE A 1 157 ? 1.717 0.390 17.390 1.00 87.69 157 ILE A N 1
ATOM 1244 C CA . ILE A 1 157 ? 1.722 -0.881 18.130 1.00 87.69 157 ILE A CA 1
ATOM 1245 C C . ILE A 1 157 ? 2.382 -0.720 19.50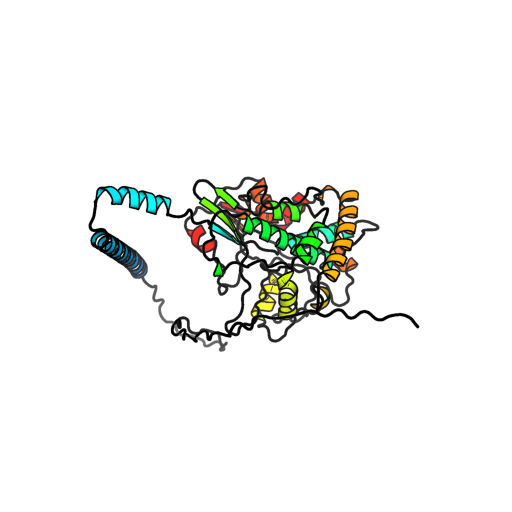4 1.00 87.69 157 ILE A C 1
ATOM 1247 O O . ILE A 1 157 ? 1.842 -1.181 20.502 1.00 87.69 157 ILE A O 1
ATOM 1251 N N . ARG A 1 158 ? 3.507 0.002 19.603 1.00 85.75 158 ARG A N 1
ATOM 1252 C CA . ARG A 1 158 ? 4.182 0.260 20.894 1.00 85.75 158 ARG A CA 1
ATOM 1253 C C . ARG A 1 158 ? 3.354 1.083 21.879 1.00 85.75 158 ARG A C 1
ATOM 1255 O O . ARG A 1 158 ? 3.618 1.017 23.075 1.00 85.75 158 ARG A O 1
ATOM 1262 N N . LYS A 1 159 ? 2.426 1.902 21.384 1.00 86.94 159 LYS A N 1
ATOM 1263 C CA . LYS A 1 159 ? 1.553 2.747 22.208 1.00 86.94 159 LYS A CA 1
ATOM 1264 C C . LYS A 1 159 ? 0.243 2.063 22.592 1.00 86.94 159 LYS A C 1
ATOM 1266 O O . LYS A 1 159 ? -0.481 2.610 23.419 1.00 86.94 159 LYS A O 1
ATOM 1271 N N . GLN A 1 160 ? -0.076 0.909 22.007 1.00 85.12 160 GLN A N 1
ATOM 1272 C CA . GLN A 1 160 ? -1.272 0.157 22.374 1.00 85.12 160 GLN A CA 1
ATOM 1273 C C . GLN A 1 160 ? -1.154 -0.303 23.825 1.00 85.12 160 GLN A C 1
ATOM 1275 O O . GLN A 1 160 ? -0.183 -0.953 24.209 1.00 85.12 160 GLN A O 1
ATOM 1280 N N . SER A 1 161 ? -2.145 0.057 24.637 1.00 77.19 161 SER A N 1
ATOM 1281 C CA . SER A 1 161 ? -2.165 -0.274 26.066 1.00 77.19 161 SER A CA 1
ATOM 1282 C C . SER A 1 161 ? -2.782 -1.643 26.353 1.00 77.19 161 SER A C 1
ATOM 1284 O O . SER A 1 161 ? -2.753 -2.105 27.492 1.00 77.19 161 SER A O 1
ATOM 1286 N N . VAL A 1 162 ? -3.343 -2.291 25.329 1.00 78.50 162 VAL A N 1
ATOM 1287 C CA . VAL A 1 162 ? -4.120 -3.525 25.450 1.00 78.50 162 VAL A CA 1
ATOM 1288 C C . VAL A 1 162 ? -3.476 -4.626 24.606 1.00 78.50 162 VAL A C 1
ATOM 1290 O O . VAL A 1 162 ? -3.158 -4.384 23.441 1.00 78.50 162 VAL A O 1
ATOM 1293 N N . PRO A 1 163 ? -3.284 -5.841 25.151 1.00 71.69 163 PRO A N 1
ATOM 1294 C CA . PRO A 1 163 ? -2.774 -6.960 24.372 1.00 71.69 163 PRO A CA 1
ATOM 1295 C C . PRO A 1 163 ? -3.768 -7.375 23.278 1.00 71.69 163 PRO A C 1
ATOM 1297 O O . PRO A 1 163 ? -4.975 -7.460 23.507 1.00 71.69 163 PRO A O 1
ATOM 1300 N N . THR A 1 164 ? -3.248 -7.682 22.090 1.00 68.00 164 THR A N 1
ATOM 1301 C CA . THR A 1 164 ? -4.027 -8.244 20.983 1.00 68.00 164 THR A CA 1
ATOM 1302 C C . THR A 1 164 ? -4.327 -9.723 21.197 1.00 68.00 164 THR A C 1
ATOM 1304 O O . THR A 1 164 ? -3.479 -10.505 21.634 1.00 68.00 164 THR A O 1
ATOM 1307 N N . LEU A 1 165 ? -5.534 -10.136 20.807 1.00 63.84 165 LEU A N 1
ATOM 1308 C CA . LEU A 1 165 ? -5.821 -11.541 20.537 1.00 63.84 165 LEU A CA 1
ATOM 1309 C C . LEU A 1 165 ? -4.973 -11.985 19.334 1.00 63.84 165 LEU A C 1
ATOM 1311 O O . LEU A 1 165 ? -4.962 -11.312 18.305 1.00 63.84 165 LEU A O 1
ATOM 1315 N N . ASN A 1 166 ? -4.296 -13.130 19.451 1.00 65.69 166 ASN A N 1
ATOM 1316 C CA . ASN A 1 166 ? -3.471 -13.734 18.395 1.00 65.69 166 ASN A CA 1
ATOM 1317 C C . ASN A 1 166 ? -2.197 -12.951 18.020 1.00 65.69 166 ASN A C 1
ATOM 1319 O O . ASN A 1 166 ? -1.916 -12.732 16.840 1.00 65.69 166 ASN A O 1
ATOM 1323 N N . GLN A 1 167 ? -1.368 -12.595 19.006 1.00 67.19 167 GLN A N 1
ATOM 1324 C CA . GLN A 1 167 ? -0.042 -11.999 18.760 1.00 67.19 167 GLN A CA 1
ATOM 1325 C C . GLN A 1 167 ? 0.807 -12.794 17.750 1.00 67.19 167 GLN A C 1
ATOM 1327 O O . GLN A 1 167 ? 1.507 -12.196 16.943 1.00 67.19 167 GLN A O 1
ATOM 1332 N N . GLN A 1 168 ? 0.687 -14.126 17.729 1.00 66.81 168 GLN A N 1
ATOM 1333 C CA . GLN A 1 168 ? 1.394 -15.001 16.782 1.00 66.81 168 GLN A CA 1
ATOM 1334 C C . GLN A 1 168 ? 1.006 -14.770 15.311 1.00 66.81 168 GLN A C 1
ATOM 1336 O O . GLN A 1 168 ? 1.802 -15.045 14.421 1.00 66.81 168 GLN A O 1
ATOM 1341 N N . LEU A 1 169 ? -0.199 -14.254 15.048 1.00 69.94 169 LEU A N 1
ATOM 1342 C CA . LEU A 1 169 ? -0.684 -13.936 13.699 1.00 69.94 169 LEU A CA 1
ATOM 1343 C C . LEU A 1 169 ? -0.376 -12.487 13.295 1.00 69.94 169 LEU A C 1
ATOM 1345 O O . LEU A 1 169 ? -0.836 -12.022 12.252 1.00 69.94 169 LEU A O 1
ATOM 1349 N N . THR A 1 170 ? 0.364 -11.754 14.129 1.00 78.38 170 THR A N 1
ATOM 1350 C CA . THR A 1 170 ? 0.674 -10.340 13.919 1.00 78.38 170 THR A CA 1
ATOM 1351 C C . THR A 1 170 ? 2.124 -10.175 13.482 1.00 78.38 170 THR A C 1
ATOM 1353 O O . THR A 1 170 ? 3.045 -10.720 14.091 1.00 78.38 170 THR A O 1
ATOM 1356 N N . TYR A 1 171 ? 2.339 -9.398 12.425 1.00 79.62 171 TYR A N 1
ATOM 1357 C CA . TYR A 1 171 ? 3.665 -9.022 11.970 1.00 79.62 171 TYR A CA 1
ATOM 1358 C C . TYR A 1 171 ? 4.381 -8.200 13.033 1.00 79.62 171 TYR A C 1
ATOM 1360 O O . TYR A 1 171 ? 3.871 -7.190 13.527 1.00 79.62 171 TYR A O 1
ATOM 1368 N N . THR A 1 172 ? 5.598 -8.618 13.358 1.00 81.81 172 THR A N 1
ATOM 1369 C CA . THR A 1 172 ? 6.467 -7.853 14.244 1.00 81.81 172 THR A CA 1
ATOM 1370 C C . THR A 1 172 ? 7.349 -6.954 13.397 1.00 81.81 172 THR A C 1
ATOM 1372 O O . THR A 1 172 ? 8.291 -7.412 12.757 1.00 81.81 172 THR A O 1
ATOM 1375 N N . PHE A 1 173 ? 7.054 -5.657 13.413 1.00 80.75 173 PHE A N 1
ATOM 1376 C CA . PHE A 1 173 ? 7.894 -4.663 12.759 1.00 80.75 173 PHE A CA 1
ATOM 1377 C C . PHE A 1 173 ? 9.225 -4.526 13.509 1.00 80.75 173 PHE A C 1
ATOM 1379 O O . PHE A 1 173 ? 9.271 -4.018 14.635 1.00 80.75 173 PHE A O 1
ATOM 1386 N N . VAL A 1 174 ? 10.311 -4.958 12.871 1.00 72.06 174 VAL A N 1
ATOM 1387 C CA . VAL A 1 174 ? 11.682 -4.801 13.369 1.00 72.06 174 VAL A CA 1
ATOM 1388 C C . VAL A 1 174 ? 12.428 -3.888 12.401 1.00 72.06 174 VAL A C 1
ATOM 1390 O O . VAL A 1 174 ? 13.023 -4.375 11.444 1.00 72.06 174 VAL A O 1
ATOM 1393 N N . PRO A 1 175 ? 12.409 -2.561 12.591 1.00 63.94 175 PRO A N 1
ATOM 1394 C CA . PRO A 1 175 ? 13.218 -1.702 11.762 1.00 63.94 175 PRO A CA 1
ATOM 1395 C C . PRO A 1 175 ? 14.663 -1.870 12.224 1.00 63.94 175 PRO A C 1
ATOM 1397 O O . PRO A 1 175 ? 14.961 -2.003 13.420 1.00 63.94 175 PRO A O 1
ATOM 1400 N N . ASN A 1 176 ? 15.589 -1.762 11.289 1.00 70.69 176 ASN A N 1
ATOM 1401 C CA . ASN A 1 176 ? 16.918 -1.338 11.680 1.00 70.69 176 ASN A CA 1
ATOM 1402 C C . ASN A 1 176 ? 16.839 0.147 12.123 1.00 70.69 176 ASN A C 1
ATOM 1404 O O . ASN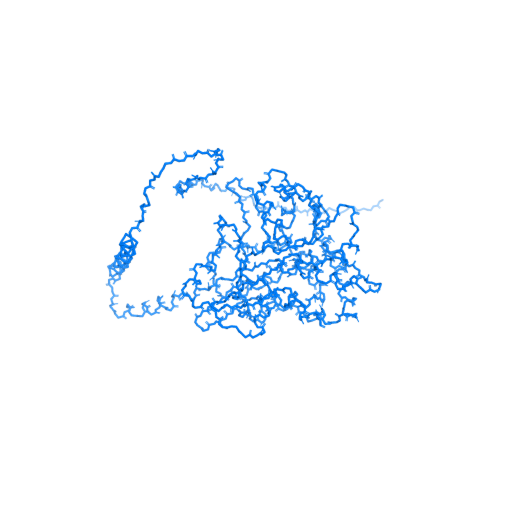 A 1 176 ? 15.976 0.918 11.692 1.00 70.69 176 ASN A O 1
ATOM 1408 N N . VAL A 1 177 ? 17.709 0.557 13.049 1.00 69.75 177 VAL A N 1
ATOM 1409 C CA . VAL A 1 177 ? 17.764 1.952 13.544 1.00 69.75 177 VAL A CA 1
ATOM 1410 C C . VAL A 1 177 ? 17.908 2.942 12.377 1.00 69.75 177 VAL A C 1
ATOM 1412 O O . VAL A 1 177 ? 17.251 3.978 12.345 1.00 69.75 177 VAL A O 1
ATOM 1415 N N . ALA A 1 178 ? 18.678 2.527 11.378 1.00 69.44 178 ALA A N 1
ATOM 1416 C CA . ALA A 1 178 ? 18.870 3.141 10.077 1.00 69.44 178 ALA A CA 1
ATOM 1417 C C . ALA A 1 178 ? 17.575 3.592 9.367 1.00 69.44 178 ALA A C 1
ATOM 1419 O O . ALA A 1 178 ? 17.447 4.760 9.005 1.00 69.44 178 ALA A O 1
ATOM 1420 N N . THR A 1 179 ? 16.576 2.719 9.211 1.00 76.38 179 THR A N 1
ATOM 1421 C CA . THR A 1 179 ? 15.308 3.036 8.526 1.00 76.38 179 THR A CA 1
ATOM 1422 C C . THR A 1 179 ? 14.490 4.060 9.308 1.00 76.38 179 THR A C 1
ATOM 1424 O O . THR A 1 179 ? 13.873 4.952 8.720 1.00 76.38 179 THR A O 1
ATOM 1427 N N . ARG A 1 180 ? 14.513 3.997 10.644 1.00 80.19 180 ARG A N 1
ATOM 1428 C CA . ARG A 1 180 ? 13.828 4.988 11.487 1.00 80.19 180 ARG A CA 1
ATOM 1429 C C . ARG A 1 180 ? 14.467 6.370 11.353 1.00 80.19 180 ARG A C 1
ATOM 1431 O O . ARG A 1 180 ? 13.757 7.368 11.254 1.00 80.19 180 ARG A O 1
ATOM 1438 N N . ASP A 1 181 ? 15.791 6.428 11.371 1.00 78.19 181 ASP A N 1
ATOM 1439 C CA . ASP A 1 181 ? 16.515 7.694 11.306 1.00 78.19 181 ASP A CA 1
ATOM 1440 C C . ASP A 1 181 ? 16.425 8.294 9.891 1.00 78.19 181 ASP A C 1
ATOM 1442 O O . ASP A 1 181 ? 16.204 9.494 9.746 1.00 78.19 181 ASP A O 1
ATOM 1446 N N . ALA A 1 182 ? 16.464 7.456 8.849 1.00 76.44 182 ALA A N 1
ATOM 1447 C CA . ALA A 1 182 ? 16.245 7.880 7.469 1.00 76.44 182 ALA A CA 1
ATOM 1448 C C . ALA A 1 182 ? 14.832 8.457 7.264 1.00 76.44 182 ALA A C 1
ATOM 1450 O O . ALA A 1 182 ? 14.680 9.550 6.722 1.00 76.44 182 ALA A O 1
ATOM 1451 N N . THR A 1 183 ? 13.786 7.777 7.747 1.00 81.31 183 THR A N 1
ATOM 1452 C CA . THR A 1 183 ? 12.395 8.257 7.608 1.00 81.31 183 THR A CA 1
ATOM 1453 C C . THR A 1 183 ? 12.101 9.515 8.423 1.00 81.31 183 THR A C 1
ATOM 1455 O O . THR A 1 183 ? 11.221 10.287 8.044 1.00 81.31 183 THR A O 1
ATOM 1458 N N . ALA A 1 184 ? 12.863 9.791 9.487 1.00 85.94 184 ALA A N 1
ATOM 1459 C CA . ALA A 1 184 ? 12.781 11.063 10.204 1.00 85.94 184 ALA A CA 1
ATOM 1460 C C . ALA A 1 184 ? 13.182 12.273 9.334 1.00 85.94 184 ALA A C 1
ATOM 1462 O O . ALA A 1 184 ? 12.819 13.401 9.665 1.00 85.94 184 ALA A O 1
ATOM 1463 N N . CYS A 1 185 ? 13.883 12.053 8.215 1.00 86.38 185 CYS A N 1
ATOM 1464 C CA . CYS A 1 185 ? 14.224 13.090 7.240 1.00 86.38 185 CYS A CA 1
ATOM 1465 C C . CYS A 1 185 ? 13.095 13.399 6.239 1.00 86.38 185 CYS A C 1
ATOM 1467 O O . CYS A 1 185 ? 13.267 14.267 5.380 1.00 86.38 185 CYS A O 1
ATOM 1469 N N . VAL A 1 186 ? 11.955 12.705 6.307 1.00 89.88 186 VAL A N 1
ATOM 1470 C CA . VAL A 1 186 ? 10.791 13.007 5.466 1.00 89.88 186 VAL A CA 1
ATOM 1471 C C . VAL A 1 186 ? 10.012 14.176 6.066 1.00 89.88 186 VAL A C 1
ATOM 1473 O O . VAL A 1 186 ? 9.460 14.080 7.161 1.00 89.88 186 VAL A O 1
ATOM 1476 N N . ASN A 1 187 ? 9.945 15.287 5.329 1.00 85.00 187 ASN A N 1
ATOM 1477 C CA . ASN A 1 187 ? 9.371 16.543 5.834 1.00 85.00 187 ASN A CA 1
ATOM 1478 C C . ASN A 1 187 ? 7.899 16.752 5.457 1.00 85.00 187 ASN A C 1
ATOM 1480 O O . ASN A 1 187 ? 7.199 17.538 6.091 1.00 85.00 187 ASN A O 1
ATOM 1484 N N . ALA A 1 188 ? 7.441 16.077 4.409 1.00 92.62 188 ALA A N 1
ATOM 1485 C CA . ALA A 1 188 ? 6.089 16.173 3.886 1.00 92.62 188 ALA A CA 1
ATOM 1486 C C . ALA A 1 188 ? 5.719 14.850 3.212 1.00 92.62 188 ALA A C 1
ATOM 1488 O O . ALA A 1 188 ? 6.592 14.046 2.888 1.00 92.62 188 ALA A O 1
ATOM 1489 N N . TYR A 1 189 ? 4.431 14.603 3.028 1.00 93.50 189 TYR A N 1
ATOM 1490 C CA . TYR A 1 189 ? 3.925 13.369 2.430 1.00 93.50 189 TYR A CA 1
ATOM 1491 C C . TYR A 1 189 ? 2.591 13.630 1.727 1.00 93.50 189 TYR A C 1
ATOM 1493 O O . TYR A 1 189 ? 1.946 14.646 2.008 1.00 93.50 189 TYR A O 1
ATOM 1501 N N . PRO A 1 190 ? 2.155 12.743 0.814 1.00 93.25 190 PRO A N 1
ATOM 1502 C CA . PRO A 1 190 ? 0.858 12.881 0.173 1.00 93.25 190 PRO A CA 1
ATOM 1503 C C . PRO A 1 190 ? -0.276 12.916 1.195 1.00 93.25 190 PRO A C 1
ATOM 1505 O O . PRO A 1 190 ? -0.271 12.147 2.158 1.00 93.25 190 PRO A O 1
ATOM 1508 N N . ASP A 1 191 ? -1.274 13.769 0.970 1.00 92.06 191 ASP A N 1
ATOM 1509 C CA . ASP A 1 191 ? -2.400 13.935 1.896 1.00 92.06 191 ASP A CA 1
ATOM 1510 C C . ASP A 1 191 ? -3.139 12.612 2.152 1.00 92.06 191 ASP A C 1
ATOM 1512 O O . ASP A 1 191 ? -3.410 12.275 3.302 1.00 92.06 191 ASP A O 1
ATOM 1516 N N . MET A 1 192 ? -3.347 11.799 1.109 1.00 90.94 192 MET A N 1
ATOM 1517 C CA . MET A 1 192 ? -3.934 10.457 1.229 1.00 90.94 192 MET A CA 1
ATOM 1518 C C . MET A 1 192 ? -3.137 9.548 2.162 1.00 90.94 192 MET A C 1
ATOM 1520 O O . MET A 1 192 ? -3.728 8.896 3.016 1.00 90.94 192 MET A O 1
ATOM 1524 N N . ILE A 1 193 ? -1.806 9.530 2.045 1.00 92.62 193 ILE A N 1
ATOM 1525 C CA . ILE A 1 193 ? -0.942 8.762 2.953 1.00 92.62 193 ILE A CA 1
ATOM 1526 C C . ILE A 1 193 ? -1.092 9.299 4.374 1.00 92.62 193 ILE A C 1
ATOM 1528 O O . ILE A 1 193 ? -1.214 8.534 5.324 1.00 92.62 193 ILE A O 1
ATOM 1532 N N . GLY A 1 194 ? -1.159 10.620 4.525 1.00 91.62 194 GLY A N 1
ATOM 1533 C CA . GLY A 1 194 ? -1.402 11.269 5.804 1.00 91.62 194 GLY A CA 1
ATOM 1534 C C . GLY A 1 194 ? -2.703 10.855 6.471 1.00 91.62 194 GLY A C 1
ATOM 1535 O O . GLY A 1 194 ? -2.700 10.526 7.655 1.00 91.62 194 GLY A O 1
ATOM 1536 N N . ARG A 1 195 ? -3.805 10.883 5.717 1.00 90.25 195 ARG A N 1
ATOM 1537 C CA . ARG A 1 195 ? -5.133 10.468 6.180 1.00 90.25 195 ARG A CA 1
ATOM 1538 C C . ARG A 1 195 ? -5.161 8.984 6.517 1.00 90.25 195 ARG A C 1
ATOM 1540 O O . ARG A 1 195 ? -5.592 8.641 7.614 1.00 90.25 195 ARG A O 1
ATOM 1547 N N . TYR A 1 196 ? -4.622 8.152 5.622 1.00 92.94 196 TYR A N 1
ATOM 1548 C CA . TYR A 1 196 ? -4.482 6.713 5.821 1.00 92.94 196 TYR A CA 1
ATOM 1549 C C . TYR A 1 196 ? -3.750 6.410 7.132 1.00 92.94 196 TYR A C 1
ATOM 1551 O O . TYR A 1 196 ? -4.291 5.754 8.013 1.00 92.94 196 TYR A O 1
ATOM 1559 N N . LEU A 1 197 ? -2.555 6.976 7.322 1.00 92.81 197 LEU A N 1
ATOM 1560 C CA . LEU A 1 197 ? -1.779 6.766 8.542 1.00 92.81 197 LEU A CA 1
ATOM 1561 C C . LEU A 1 197 ? -2.482 7.334 9.778 1.00 92.81 197 LEU A C 1
ATOM 1563 O O . LEU A 1 197 ? -2.472 6.693 10.820 1.00 92.81 197 LEU A O 1
ATOM 1567 N N . SER A 1 198 ? -3.122 8.505 9.684 1.00 90.31 198 SER A N 1
ATOM 1568 C CA . SER A 1 198 ? -3.826 9.097 10.829 1.00 90.31 198 SER A CA 1
ATOM 1569 C C . SER A 1 198 ? -5.070 8.329 11.274 1.00 90.31 198 SER A C 1
ATOM 1571 O O . SER A 1 198 ? -5.496 8.516 12.411 1.00 90.31 198 SER A O 1
ATOM 1573 N N . GLY A 1 199 ? -5.640 7.482 10.412 1.00 91.44 199 GLY A N 1
ATOM 1574 C CA . GLY A 1 199 ? -6.729 6.581 10.786 1.00 91.44 199 GLY A CA 1
ATOM 1575 C C . GLY A 1 199 ? -6.267 5.390 11.632 1.00 91.44 199 GLY A C 1
ATOM 1576 O O . GLY A 1 199 ? -7.078 4.799 12.342 1.00 91.44 199 GLY A O 1
ATOM 1577 N N . LEU A 1 200 ? -4.969 5.064 11.603 1.00 92.56 200 LEU A N 1
ATOM 1578 C CA . LEU A 1 200 ? -4.389 3.920 12.304 1.00 92.56 200 LEU A CA 1
ATOM 1579 C C . LEU A 1 200 ? -4.126 4.252 13.775 1.00 92.56 200 LEU A C 1
ATOM 1581 O O . LEU A 1 200 ? -3.444 5.220 14.112 1.00 92.56 200 LEU A O 1
ATOM 1585 N N . GLY A 1 201 ? -4.611 3.402 14.671 1.00 91.88 201 GLY A N 1
ATOM 1586 C CA . GLY A 1 201 ? -4.385 3.533 16.098 1.00 91.88 201 GLY A CA 1
ATOM 1587 C C . GLY A 1 201 ? -5.299 2.657 16.944 1.00 91.88 201 GLY A C 1
ATOM 1588 O O . GLY A 1 201 ? -6.056 1.813 16.462 1.00 91.88 201 GLY A O 1
ATOM 1589 N N . GLN A 1 202 ? -5.234 2.891 18.249 1.00 91.00 202 GLN A N 1
ATOM 1590 C CA . GLN A 1 202 ? -6.225 2.375 19.182 1.00 91.00 202 GLN A CA 1
ATOM 1591 C C . GLN A 1 202 ? -7.444 3.302 19.182 1.00 91.00 202 GLN A C 1
ATOM 1593 O O . GLN A 1 202 ? -7.286 4.512 19.352 1.00 91.00 202 GLN A O 1
ATOM 1598 N N . VAL A 1 203 ? -8.639 2.745 19.009 1.00 90.25 203 VAL A N 1
ATOM 1599 C CA . VAL A 1 203 ? -9.912 3.468 19.111 1.00 90.25 203 VAL A CA 1
ATOM 1600 C C . VAL A 1 203 ? -10.803 2.769 20.132 1.00 90.25 203 VAL A C 1
ATOM 1602 O O . VAL A 1 203 ? -10.848 1.540 20.187 1.00 90.25 203 VAL A O 1
ATOM 1605 N N . SER A 1 204 ? -11.477 3.555 20.964 1.00 88.19 204 SER A N 1
ATOM 1606 C CA . SER A 1 204 ? -12.482 3.058 21.900 1.00 88.19 204 SER A CA 1
ATOM 1607 C C . SER A 1 204 ? -13.864 3.354 21.332 1.00 88.19 204 SER A C 1
ATOM 1609 O O . SER A 1 204 ? -14.146 4.503 20.992 1.00 88.19 204 SER A O 1
ATOM 1611 N N . ASP A 1 205 ? -14.713 2.334 21.251 1.00 84.19 205 ASP A N 1
ATOM 1612 C CA . ASP A 1 205 ? -16.107 2.439 20.820 1.00 84.19 205 ASP A CA 1
ATOM 1613 C C . ASP A 1 205 ? -17.017 1.809 21.880 1.00 84.19 205 ASP A C 1
ATOM 1615 O O . ASP A 1 205 ? -17.154 0.587 21.981 1.00 84.19 205 ASP A O 1
ATOM 1619 N N . GLY A 1 206 ? -17.592 2.648 22.742 1.00 84.12 206 GLY A N 1
ATOM 1620 C CA . GLY A 1 206 ? -18.338 2.188 23.911 1.00 84.12 206 GLY A CA 1
ATOM 1621 C C . GLY A 1 206 ? -17.473 1.322 24.833 1.00 84.12 206 GLY A C 1
ATOM 1622 O O . GLY A 1 206 ? -16.500 1.800 25.413 1.00 84.12 206 GLY A O 1
ATOM 1623 N N . ALA A 1 207 ? -17.847 0.049 24.978 1.00 81.31 207 ALA A N 1
ATOM 1624 C CA . ALA A 1 207 ? -17.114 -0.938 25.772 1.00 81.31 207 ALA A CA 1
ATOM 1625 C C . ALA A 1 207 ? -16.118 -1.768 24.942 1.00 81.31 207 ALA A C 1
ATOM 1627 O O . ALA A 1 207 ? -15.485 -2.668 25.482 1.00 81.31 207 ALA A O 1
ATOM 1628 N N . GLU A 1 208 ? -15.987 -1.523 23.640 1.00 82.62 208 GLU A N 1
ATOM 1629 C CA . GLU A 1 208 ? -15.035 -2.229 22.787 1.00 82.62 208 GLU A CA 1
ATOM 1630 C C . GLU A 1 208 ? -13.784 -1.370 22.575 1.00 82.62 208 GLU A C 1
ATOM 1632 O O . GLU A 1 208 ? -13.849 -0.153 22.403 1.00 82.62 208 GLU A O 1
ATOM 1637 N N . ILE A 1 209 ? -12.620 -2.016 22.586 1.00 86.31 209 ILE A N 1
ATOM 1638 C CA . ILE A 1 209 ? -11.353 -1.394 22.202 1.00 86.31 209 ILE A CA 1
ATOM 1639 C C . ILE A 1 209 ? -10.929 -2.052 20.903 1.00 86.31 209 ILE A C 1
ATOM 1641 O O . ILE A 1 209 ? -10.886 -3.276 20.822 1.00 86.31 209 ILE A O 1
ATOM 1645 N N . ILE A 1 210 ? -10.607 -1.254 19.897 1.00 86.38 210 ILE A N 1
ATOM 1646 C CA . ILE A 1 210 ? -10.105 -1.729 18.613 1.00 86.38 210 ILE A CA 1
ATOM 1647 C C . ILE A 1 210 ? -8.663 -1.253 18.462 1.00 86.38 210 ILE A C 1
ATOM 1649 O O . ILE A 1 210 ? -8.356 -0.094 18.737 1.00 86.38 210 ILE A O 1
ATOM 1653 N N . VAL A 1 211 ? -7.765 -2.140 18.043 1.00 88.44 211 VAL A N 1
ATOM 1654 C CA . VAL A 1 211 ? -6.327 -1.863 17.928 1.00 88.44 211 VAL A CA 1
ATOM 1655 C C . VAL A 1 211 ? -5.813 -2.258 16.557 1.00 88.44 211 VAL A C 1
ATOM 1657 O O . VAL A 1 211 ? -5.936 -3.40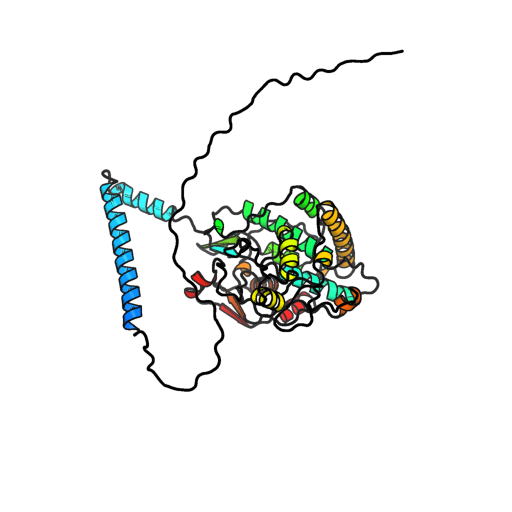9 16.163 1.00 88.44 211 VAL A O 1
ATOM 1660 N N . THR A 1 212 ? -5.194 -1.338 15.824 1.00 89.25 212 THR A N 1
ATOM 1661 C CA . THR A 1 212 ? -4.588 -1.663 14.525 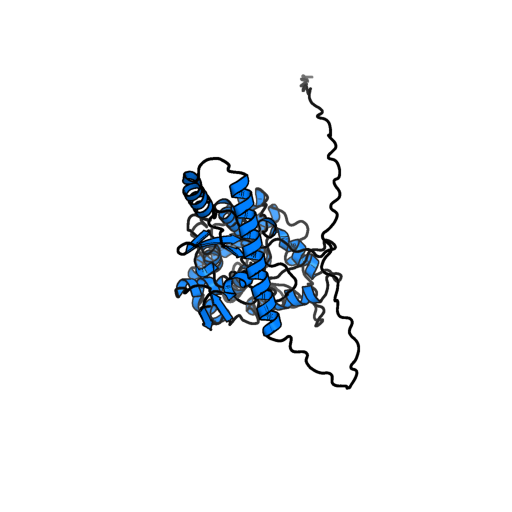1.00 89.25 212 THR A CA 1
ATOM 1662 C C . THR A 1 212 ? -3.518 -2.749 14.646 1.00 89.25 212 THR A C 1
ATOM 1664 O O . THR A 1 212 ? -2.656 -2.693 15.520 1.00 89.25 212 THR A O 1
ATOM 1667 N N . ALA A 1 213 ? -3.507 -3.700 13.726 1.00 87.81 213 ALA A N 1
ATOM 1668 C CA . ALA A 1 213 ? -2.429 -4.660 13.579 1.00 87.81 213 ALA A CA 1
ATOM 1669 C C . ALA A 1 213 ? -2.117 -4.883 12.105 1.00 87.81 213 ALA A C 1
ATOM 1671 O O . ALA A 1 213 ? -2.735 -4.319 11.205 1.00 87.81 213 ALA A O 1
ATOM 1672 N N . PHE A 1 214 ? -1.123 -5.719 11.867 1.00 87.12 214 PHE A N 1
ATOM 1673 C CA . PHE A 1 214 ? -0.684 -6.071 10.536 1.00 87.12 214 PHE A CA 1
ATOM 1674 C C . PHE A 1 214 ? -0.441 -7.574 10.496 1.00 87.12 214 PHE A C 1
ATOM 1676 O O . PHE A 1 214 ? 0.063 -8.125 11.474 1.00 87.12 214 PHE A O 1
ATOM 1683 N N . ALA A 1 215 ? -0.910 -8.258 9.456 1.00 84.50 215 ALA A N 1
ATOM 1684 C CA . ALA A 1 215 ? -0.940 -9.721 9.444 1.00 84.50 215 ALA A CA 1
ATOM 1685 C C . ALA A 1 215 ? 0.484 -10.261 9.329 1.00 84.50 215 ALA A C 1
ATOM 1687 O O . ALA A 1 215 ? 1.300 -9.628 8.686 1.00 84.50 215 ALA A O 1
ATOM 1688 N N . ALA A 1 216 ? 0.818 -11.394 9.943 1.00 85.56 216 ALA A N 1
ATOM 1689 C CA . ALA A 1 216 ? 2.145 -11.991 9.775 1.00 85.56 216 ALA A CA 1
ATOM 1690 C C . ALA A 1 216 ? 2.382 -12.468 8.328 1.00 85.56 216 ALA A C 1
ATOM 1692 O O . ALA A 1 216 ? 1.438 -12.837 7.623 1.00 85.56 216 ALA A O 1
ATOM 1693 N N . ASN A 1 217 ? 3.652 -12.481 7.897 1.00 88.25 217 ASN A N 1
ATOM 1694 C CA . ASN A 1 217 ? 4.039 -13.026 6.592 1.00 88.25 217 ASN A CA 1
ATOM 1695 C C . ASN A 1 217 ? 3.626 -14.498 6.524 1.00 88.25 217 ASN A C 1
ATOM 1697 O O . ASN A 1 217 ? 3.873 -15.251 7.467 1.00 88.25 217 ASN A O 1
ATOM 1701 N N . GLN A 1 218 ? 3.029 -14.905 5.408 1.00 86.69 218 GLN A N 1
ATOM 1702 C CA . GLN A 1 218 ? 2.596 -16.282 5.213 1.00 86.69 218 GLN A CA 1
ATOM 1703 C C . GLN A 1 218 ? 3.679 -17.099 4.507 1.00 86.69 218 GLN A C 1
ATOM 1705 O O . GLN A 1 218 ? 4.379 -16.617 3.610 1.00 86.69 218 GLN A O 1
ATOM 1710 N N . THR A 1 219 ? 3.789 -18.362 4.901 1.00 88.69 219 THR A N 1
ATOM 1711 C CA . THR A 1 219 ? 4.649 -19.350 4.254 1.00 88.69 219 THR A CA 1
ATOM 1712 C C . THR A 1 219 ? 3.864 -20.624 3.967 1.00 88.69 219 THR A C 1
ATOM 1714 O O . THR A 1 219 ? 2.872 -20.934 4.628 1.00 88.69 219 THR A O 1
ATOM 1717 N N . THR A 1 220 ? 4.282 -21.374 2.950 1.00 84.94 220 THR A N 1
ATOM 1718 C CA . THR A 1 220 ? 3.765 -22.724 2.710 1.00 84.94 220 THR A CA 1
ATOM 1719 C C . THR A 1 220 ? 4.227 -23.666 3.825 1.00 84.94 220 THR A C 1
ATOM 1721 O O . THR A 1 220 ? 5.147 -23.350 4.579 1.00 84.94 220 THR A O 1
ATOM 1724 N N . LEU A 1 221 ? 3.659 -24.876 3.894 1.00 83.94 221 LEU A N 1
ATOM 1725 C CA . LEU A 1 221 ? 4.144 -25.925 4.806 1.00 83.94 221 LEU A CA 1
ATOM 1726 C C . LEU A 1 221 ? 5.630 -26.268 4.587 1.00 83.94 221 LEU A C 1
ATOM 1728 O O . LEU A 1 221 ? 6.303 -26.701 5.514 1.00 83.94 221 LEU A O 1
ATOM 1732 N N . ALA A 1 222 ? 6.147 -26.043 3.376 1.00 86.38 222 ALA A N 1
ATOM 1733 C CA . ALA A 1 222 ? 7.558 -26.216 3.035 1.00 86.38 222 ALA A CA 1
ATOM 1734 C C . ALA A 1 222 ? 8.429 -24.991 3.391 1.00 86.38 222 ALA A C 1
ATOM 1736 O O . ALA A 1 222 ? 9.607 -24.953 3.049 1.00 86.38 222 ALA A O 1
ATOM 1737 N N . GLY A 1 223 ? 7.859 -23.968 4.036 1.00 87.50 223 GLY A N 1
ATOM 1738 C CA . GLY A 1 223 ? 8.557 -22.742 4.421 1.00 87.50 223 GLY A CA 1
ATOM 1739 C C . GLY A 1 223 ? 8.747 -21.725 3.291 1.00 87.50 223 GLY A C 1
ATOM 1740 O O . GLY A 1 223 ? 9.435 -20.727 3.488 1.00 87.50 223 GLY A O 1
ATOM 1741 N N . GLN A 1 224 ? 8.145 -21.933 2.116 1.00 88.69 224 GLN A N 1
ATOM 1742 C CA . GLN A 1 224 ? 8.264 -20.997 0.993 1.00 88.69 224 GLN A CA 1
ATOM 1743 C C . GLN A 1 224 ? 7.399 -19.757 1.231 1.00 88.69 224 GLN A C 1
ATOM 1745 O O . GLN A 1 224 ? 6.231 -19.885 1.586 1.00 88.69 224 GLN A O 1
ATOM 1750 N N . PHE A 1 225 ? 7.952 -18.564 1.008 1.00 92.56 225 PHE A N 1
ATOM 1751 C CA . PHE A 1 225 ? 7.224 -17.299 1.136 1.00 92.56 225 PHE A CA 1
ATOM 1752 C C . PHE A 1 225 ? 6.035 -17.215 0.168 1.00 92.56 225 PHE A C 1
ATOM 1754 O O . PHE A 1 225 ? 6.154 -17.578 -1.004 1.00 92.56 225 PHE A O 1
ATOM 1761 N N . ILE A 1 226 ? 4.902 -16.703 0.654 1.00 91.56 226 ILE A N 1
ATOM 1762 C CA . ILE A 1 226 ? 3.679 -16.523 -0.132 1.00 91.56 226 ILE A CA 1
ATOM 1763 C C . ILE A 1 226 ? 3.449 -15.024 -0.356 1.00 91.56 226 ILE A C 1
ATOM 1765 O O . ILE A 1 226 ? 3.200 -14.306 0.612 1.00 91.56 226 ILE A O 1
ATOM 1769 N N . PRO A 1 227 ? 3.509 -14.531 -1.608 1.00 93.44 227 PRO A N 1
ATOM 1770 C CA . PRO A 1 227 ? 3.270 -13.122 -1.890 1.00 93.44 227 PRO A CA 1
ATOM 1771 C C . PRO A 1 227 ? 1.787 -12.775 -1.709 1.00 93.44 227 PRO A C 1
ATOM 1773 O O . PRO A 1 227 ? 0.910 -13.461 -2.233 1.00 93.44 227 PRO A O 1
ATOM 1776 N N . GLN A 1 228 ? 1.516 -11.679 -1.000 1.00 91.88 228 GLN A N 1
ATOM 1777 C CA . GLN A 1 228 ? 0.171 -11.208 -0.665 1.00 91.88 228 GLN A CA 1
ATOM 1778 C C . GLN A 1 228 ? 0.023 -9.732 -1.041 1.00 91.88 228 GLN A C 1
ATOM 1780 O O . GLN A 1 228 ? 0.815 -8.897 -0.607 1.00 91.88 228 GLN A O 1
ATOM 1785 N N . SER A 1 229 ? -0.982 -9.392 -1.849 1.00 93.69 229 SER A N 1
ATOM 1786 C CA . SER A 1 229 ? -1.171 -8.024 -2.356 1.00 93.69 229 SER A CA 1
ATOM 1787 C C . SER A 1 229 ? -1.562 -7.036 -1.260 1.00 93.69 229 SER A C 1
ATOM 1789 O O . SER A 1 229 ? -1.170 -5.877 -1.306 1.00 93.69 229 SER A O 1
ATOM 1791 N N . GLU A 1 230 ? -2.313 -7.485 -0.261 1.00 91.25 230 GLU A N 1
ATOM 1792 C CA . GLU A 1 230 ? -2.705 -6.710 0.917 1.00 91.25 230 GLU A CA 1
ATOM 1793 C C . GLU A 1 230 ? -1.533 -6.434 1.867 1.00 91.25 230 GLU A C 1
ATOM 1795 O O . GLU A 1 230 ? -1.561 -5.475 2.641 1.00 91.25 230 GLU A O 1
ATOM 1800 N N . HIS A 1 231 ? -0.476 -7.242 1.782 1.00 89.75 231 HIS A N 1
ATOM 1801 C CA . HIS A 1 231 ? 0.564 -7.315 2.792 1.00 89.75 231 HIS A CA 1
ATOM 1802 C C . HIS A 1 231 ? 1.962 -7.119 2.187 1.00 89.75 231 HIS A C 1
ATOM 1804 O O . HIS A 1 231 ? 2.790 -8.028 2.131 1.00 89.75 231 HIS A O 1
ATOM 1810 N N . ILE A 1 232 ? 2.247 -5.880 1.799 1.00 94.50 232 ILE A N 1
ATOM 1811 C CA . ILE A 1 232 ? 3.548 -5.452 1.300 1.00 94.50 232 ILE A CA 1
ATOM 1812 C C . ILE A 1 232 ? 4.116 -4.399 2.238 1.00 94.50 232 ILE A C 1
ATOM 1814 O O . ILE A 1 232 ? 3.516 -3.359 2.485 1.00 94.50 232 ILE A O 1
ATOM 1818 N N . THR A 1 233 ? 5.314 -4.642 2.733 1.00 94.62 233 THR A N 1
ATOM 1819 C CA . THR A 1 233 ? 6.086 -3.693 3.526 1.00 94.62 233 THR A CA 1
ATOM 1820 C C . THR A 1 233 ? 7.430 -3.454 2.863 1.00 94.62 233 THR A C 1
ATOM 1822 O O . THR A 1 233 ? 7.812 -4.185 1.951 1.00 94.62 233 THR A O 1
ATOM 1825 N N . LEU A 1 234 ? 8.186 -2.450 3.308 1.00 95.19 234 LEU A N 1
ATOM 1826 C CA . LEU A 1 234 ? 9.537 -2.252 2.783 1.00 95.19 234 LEU A CA 1
ATOM 1827 C C . LEU A 1 234 ? 10.401 -3.499 3.050 1.00 95.19 234 LEU A C 1
ATOM 1829 O O . LEU A 1 234 ? 11.121 -3.961 2.166 1.00 95.19 234 LEU A O 1
ATOM 1833 N N . SER A 1 235 ? 10.265 -4.065 4.248 1.00 93.06 235 SER A N 1
ATOM 1834 C CA . SER A 1 235 ? 10.997 -5.228 4.745 1.00 93.06 235 SER A CA 1
ATOM 1835 C C . SER A 1 235 ? 10.685 -6.525 3.989 1.00 93.06 235 SER A C 1
ATOM 1837 O O . SER A 1 235 ? 11.571 -7.369 3.857 1.00 93.06 235 SER A O 1
ATOM 1839 N N . ASN A 1 236 ? 9.464 -6.705 3.466 1.00 94.88 236 ASN A N 1
ATOM 1840 C CA . ASN A 1 236 ? 9.095 -7.903 2.695 1.00 94.88 236 ASN A CA 1
ATOM 1841 C C . ASN A 1 236 ? 9.015 -7.671 1.169 1.00 94.88 236 ASN A C 1
ATOM 1843 O O . ASN A 1 236 ? 8.841 -8.635 0.417 1.00 94.88 236 ASN A O 1
ATOM 1847 N N . LEU A 1 237 ? 9.177 -6.431 0.682 1.00 97.31 237 LEU A N 1
ATOM 1848 C CA . LEU A 1 237 ? 8.997 -6.097 -0.736 1.00 97.31 237 LEU A CA 1
ATOM 1849 C C . LEU A 1 237 ? 9.931 -6.907 -1.641 1.00 97.31 237 LEU A C 1
ATOM 1851 O O . LEU A 1 237 ? 9.482 -7.426 -2.661 1.00 97.31 237 LEU A O 1
ATOM 1855 N N . ARG A 1 238 ? 11.210 -7.071 -1.265 1.00 97.38 238 ARG A N 1
ATOM 1856 C CA . ARG A 1 238 ? 12.167 -7.858 -2.065 1.00 97.38 238 ARG A CA 1
ATOM 1857 C C . ARG A 1 238 ? 11.734 -9.319 -2.183 1.00 97.38 238 ARG A C 1
ATOM 1859 O O . ARG A 1 238 ? 11.745 -9.864 -3.280 1.00 97.38 238 ARG A O 1
ATOM 1866 N N . GLN A 1 239 ? 11.341 -9.938 -1.069 1.00 97.12 239 GLN A N 1
ATOM 1867 C CA . GLN A 1 239 ? 10.849 -11.321 -1.052 1.00 97.12 239 GLN A CA 1
ATOM 1868 C C . GLN A 1 239 ? 9.592 -11.461 -1.915 1.00 97.12 239 GLN A C 1
ATOM 1870 O O . GLN A 1 239 ? 9.489 -12.402 -2.697 1.00 97.12 239 GLN A O 1
ATOM 1875 N N . THR A 1 240 ? 8.696 -10.474 -1.841 1.00 97.94 240 THR A N 1
ATOM 1876 C CA . THR A 1 240 ? 7.475 -10.407 -2.649 1.00 97.94 240 THR A CA 1
ATOM 1877 C C . THR A 1 240 ? 7.782 -10.375 -4.141 1.00 97.94 240 THR A C 1
ATOM 1879 O O . THR A 1 240 ? 7.314 -11.244 -4.872 1.00 97.94 240 THR A O 1
ATOM 1882 N N . VAL A 1 241 ? 8.603 -9.433 -4.616 1.00 98.50 241 VAL A N 1
ATOM 1883 C CA . VAL A 1 241 ? 8.883 -9.319 -6.060 1.00 98.50 241 VAL A CA 1
ATOM 1884 C C . VAL A 1 241 ? 9.705 -10.491 -6.596 1.00 98.50 241 VAL A C 1
ATOM 1886 O O . VAL A 1 241 ? 9.479 -10.914 -7.725 1.00 98.50 241 VAL A O 1
ATOM 1889 N N . VAL A 1 242 ? 10.606 -11.066 -5.791 1.00 98.31 242 VAL A N 1
ATOM 1890 C CA . VAL A 1 242 ? 11.360 -12.270 -6.177 1.00 98.31 242 VAL A CA 1
ATOM 1891 C C . VAL A 1 242 ? 10.434 -13.480 -6.283 1.00 98.31 242 VAL A C 1
ATOM 1893 O O . VAL A 1 242 ? 10.503 -14.196 -7.275 1.00 98.31 242 VAL A O 1
ATOM 1896 N N . ALA A 1 243 ? 9.520 -13.679 -5.328 1.00 97.69 243 ALA A N 1
ATOM 1897 C CA . ALA A 1 243 ? 8.539 -14.763 -5.396 1.00 97.69 243 ALA A CA 1
ATOM 1898 C C . ALA A 1 243 ? 7.611 -14.626 -6.619 1.00 97.69 243 ALA A C 1
ATOM 1900 O O . ALA A 1 243 ? 7.281 -15.610 -7.273 1.00 97.69 243 ALA A O 1
ATOM 1901 N N . LEU A 1 244 ? 7.214 -13.403 -6.978 1.00 98.25 244 LEU A N 1
ATOM 1902 C CA . LEU A 1 244 ? 6.381 -13.158 -8.163 1.00 98.25 244 LEU A CA 1
ATOM 1903 C C . LEU A 1 244 ? 7.132 -13.343 -9.491 1.00 98.25 244 LEU A C 1
ATOM 1905 O O . LEU A 1 244 ? 6.492 -13.573 -10.520 1.00 98.25 244 LEU A O 1
ATOM 1909 N N . ALA A 1 245 ? 8.461 -13.237 -9.475 1.00 98.25 245 ALA A N 1
ATOM 1910 C CA . ALA A 1 245 ? 9.328 -13.481 -10.626 1.00 98.25 245 ALA A CA 1
ATOM 1911 C C . ALA A 1 245 ? 9.801 -14.946 -10.730 1.00 98.25 245 ALA A C 1
ATOM 1913 O O . ALA A 1 245 ? 10.233 -15.373 -11.798 1.00 98.25 245 ALA A O 1
ATOM 1914 N N . ASP A 1 246 ? 9.724 -15.722 -9.645 1.00 97.31 246 ASP A N 1
ATOM 1915 C CA . ASP A 1 246 ? 10.174 -17.114 -9.598 1.00 97.31 246 ASP A CA 1
ATOM 1916 C C . ASP A 1 246 ? 9.147 -18.049 -10.262 1.00 97.31 246 ASP A C 1
ATOM 1918 O O . ASP A 1 246 ? 8.028 -18.161 -9.750 1.00 97.31 246 ASP A O 1
ATOM 1922 N N . PRO A 1 247 ? 9.499 -18.768 -11.350 1.00 96.44 247 PRO A N 1
ATOM 1923 C CA . PRO A 1 247 ? 8.607 -19.718 -12.015 1.00 96.44 247 PRO A CA 1
ATOM 1924 C C . PRO A 1 247 ? 8.149 -20.874 -11.115 1.00 96.44 247 PRO A C 1
ATOM 1926 O O . PRO A 1 247 ? 7.068 -21.417 -11.360 1.00 96.44 247 PRO A O 1
ATOM 1929 N N . ASN A 1 248 ? 8.888 -21.201 -10.050 1.00 94.44 248 ASN A N 1
ATOM 1930 C CA . ASN A 1 248 ? 8.554 -22.291 -9.129 1.00 94.44 248 ASN A CA 1
ATOM 1931 C C . ASN A 1 248 ? 7.436 -21.942 -8.137 1.00 94.44 248 ASN A C 1
ATOM 1933 O O . ASN A 1 248 ? 6.853 -22.841 -7.529 1.00 94.44 248 ASN A O 1
ATOM 1937 N N . VAL A 1 249 ? 7.109 -20.659 -7.956 1.00 93.12 249 VAL A N 1
ATOM 1938 C CA . VAL A 1 249 ? 5.931 -20.274 -7.166 1.00 93.12 249 VAL A CA 1
ATOM 1939 C C . VAL A 1 249 ? 4.659 -20.752 -7.891 1.00 93.12 249 VAL A C 1
ATOM 1941 O O . VAL A 1 249 ? 4.552 -20.610 -9.105 1.00 93.12 249 VAL A O 1
ATOM 1944 N N . PRO A 1 250 ? 3.662 -21.335 -7.208 1.00 92.62 250 PRO A N 1
ATOM 1945 C CA . PRO A 1 250 ? 2.443 -21.785 -7.877 1.00 92.62 250 PRO A CA 1
ATOM 1946 C C . PRO A 1 250 ? 1.734 -20.663 -8.670 1.00 92.62 250 PRO A C 1
ATOM 1948 O O . PRO A 1 250 ? 1.477 -19.595 -8.098 1.00 92.62 250 PRO A O 1
ATOM 1951 N N . PRO A 1 251 ? 1.329 -20.892 -9.941 1.00 94.31 251 PRO A N 1
ATOM 1952 C CA . PRO A 1 251 ? 0.643 -19.887 -10.760 1.00 94.31 251 PRO A CA 1
ATOM 1953 C C . PRO A 1 251 ? -0.607 -19.301 -10.100 1.00 94.31 251 PRO A C 1
ATOM 1955 O O . PRO A 1 251 ? -0.881 -18.116 -10.253 1.00 94.31 251 PRO A O 1
ATOM 1958 N N . ILE A 1 252 ? -1.337 -20.097 -9.309 1.00 92.19 252 ILE A N 1
ATOM 1959 C CA . ILE A 1 252 ? -2.516 -19.638 -8.560 1.00 92.19 252 ILE A CA 1
ATOM 1960 C C . ILE A 1 252 ? -2.200 -18.456 -7.631 1.00 92.19 252 ILE A C 1
ATOM 1962 O O . ILE A 1 252 ? -2.981 -17.510 -7.569 1.00 92.19 252 ILE A O 1
ATOM 1966 N N . LEU A 1 253 ? -1.037 -18.465 -6.969 1.00 91.94 253 LEU A N 1
ATOM 1967 C CA . LEU A 1 253 ? -0.615 -17.386 -6.075 1.00 91.94 253 LEU A CA 1
ATOM 1968 C C . LEU A 1 253 ? -0.215 -16.142 -6.875 1.00 91.94 253 LEU A C 1
ATOM 1970 O O . LEU A 1 253 ? -0.646 -15.036 -6.553 1.00 91.94 253 LEU A O 1
ATOM 1974 N N . ARG A 1 254 ? 0.546 -16.319 -7.965 1.00 94.56 254 ARG A N 1
ATOM 1975 C CA . ARG A 1 254 ? 0.958 -15.205 -8.836 1.00 94.56 254 ARG A CA 1
ATOM 1976 C C . ARG A 1 254 ? -0.228 -14.546 -9.536 1.00 94.56 254 ARG A C 1
ATOM 1978 O O . ARG A 1 254 ? -0.293 -13.324 -9.599 1.00 94.56 254 ARG A O 1
ATOM 1985 N N . ASN A 1 255 ? -1.189 -15.332 -10.021 1.00 94.44 255 ASN A N 1
ATOM 1986 C CA . ASN A 1 255 ? -2.399 -14.824 -10.667 1.00 94.44 255 ASN A CA 1
ATOM 1987 C C . ASN A 1 255 ? -3.307 -14.086 -9.678 1.00 94.44 255 ASN A C 1
ATOM 1989 O O . ASN A 1 255 ? -3.856 -13.042 -10.027 1.00 94.44 255 ASN A O 1
ATOM 1993 N N . ALA A 1 256 ? -3.445 -14.600 -8.452 1.00 92.12 256 ALA A N 1
ATOM 1994 C CA . ALA A 1 256 ? -4.204 -13.920 -7.409 1.00 92.12 256 ALA A CA 1
ATOM 1995 C C . ALA A 1 256 ? -3.564 -12.578 -7.032 1.00 92.12 256 ALA A C 1
ATOM 1997 O O . ALA A 1 256 ? -4.259 -11.567 -6.966 1.00 92.12 256 ALA A O 1
ATOM 1998 N N . PHE A 1 257 ? -2.235 -12.544 -6.877 1.00 95.12 257 PHE A N 1
ATOM 1999 C CA . PHE A 1 257 ? -1.517 -11.291 -6.656 1.00 95.12 257 PHE A CA 1
ATOM 2000 C C . PHE A 1 257 ? -1.676 -10.337 -7.845 1.00 95.12 257 PHE A C 1
ATOM 2002 O O . PHE A 1 257 ? -1.975 -9.164 -7.654 1.00 95.12 257 PHE A O 1
ATOM 2009 N N . TYR A 1 258 ? -1.518 -10.829 -9.078 1.00 96.50 258 TYR A N 1
ATOM 2010 C CA . TYR A 1 258 ? -1.668 -10.038 -10.301 1.00 96.50 258 TYR A CA 1
ATOM 2011 C C . TYR A 1 258 ? -3.034 -9.343 -10.382 1.00 96.50 258 TYR A C 1
ATOM 2013 O O . TYR A 1 258 ? -3.092 -8.148 -10.678 1.00 96.50 258 TYR A O 1
ATOM 2021 N N . GLY A 1 259 ? -4.118 -10.066 -10.078 1.00 95.12 259 GLY A N 1
ATOM 2022 C CA . GLY A 1 259 ? -5.483 -9.529 -10.091 1.00 95.12 259 GLY A CA 1
ATOM 2023 C C . GLY A 1 259 ? -5.720 -8.394 -9.090 1.00 95.12 259 GLY A C 1
ATOM 2024 O O . GLY A 1 259 ? -6.608 -7.578 -9.312 1.00 95.12 259 GLY A O 1
ATOM 2025 N N . ASN A 1 260 ? -4.889 -8.310 -8.046 1.00 94.75 260 ASN A N 1
ATOM 2026 C CA . ASN A 1 260 ? -4.998 -7.347 -6.948 1.00 94.75 260 ASN A CA 1
ATOM 2027 C C . ASN A 1 260 ? -3.751 -6.456 -6.797 1.00 94.75 260 ASN A C 1
ATOM 2029 O O . ASN A 1 260 ? -3.581 -5.797 -5.767 1.00 94.75 260 ASN A O 1
ATOM 2033 N N . ASN A 1 261 ? -2.864 -6.458 -7.799 1.00 96.75 261 ASN A N 1
ATOM 2034 C CA . ASN A 1 261 ? -1.505 -5.928 -7.708 1.00 96.75 261 ASN A CA 1
ATOM 2035 C C . ASN A 1 261 ? -1.492 -4.438 -7.324 1.00 96.75 261 ASN A C 1
ATOM 2037 O O . ASN A 1 261 ? -1.918 -3.616 -8.137 1.00 96.75 261 ASN A O 1
ATOM 2041 N N . PRO A 1 262 ? -0.938 -4.048 -6.163 1.00 96.75 262 PRO A N 1
ATOM 2042 C CA . PRO A 1 262 ? -0.789 -2.640 -5.810 1.00 96.75 262 PRO A CA 1
ATOM 2043 C C . PRO A 1 262 ? 0.554 -2.047 -6.249 1.00 96.75 262 PRO A C 1
ATOM 2045 O O . PRO A 1 262 ? 0.752 -0.848 -6.093 1.00 96.75 262 PRO A O 1
ATOM 2048 N N . ILE A 1 263 ? 1.498 -2.855 -6.745 1.00 98.19 263 ILE A N 1
ATOM 2049 C CA . ILE A 1 263 ? 2.858 -2.399 -7.038 1.00 98.19 263 ILE A CA 1
ATOM 2050 C C . ILE A 1 263 ? 2.848 -1.609 -8.355 1.00 98.19 263 ILE A C 1
ATOM 2052 O O . ILE A 1 263 ? 2.583 -2.198 -9.414 1.00 98.19 263 ILE A O 1
ATOM 2056 N N . PRO A 1 264 ? 3.145 -0.298 -8.330 1.00 97.19 264 PRO A N 1
ATOM 2057 C CA . PRO A 1 264 ? 3.194 0.499 -9.545 1.00 97.19 264 PRO A CA 1
ATOM 2058 C C . PRO A 1 264 ? 4.430 0.156 -10.388 1.00 97.19 264 PRO A C 1
ATOM 2060 O O . PRO A 1 264 ? 5.495 -0.156 -9.859 1.00 97.19 264 PRO A O 1
ATOM 2063 N N . GLY A 1 265 ? 4.298 0.238 -11.713 1.00 97.44 265 GLY A N 1
ATOM 2064 C CA . GLY A 1 265 ? 5.396 0.021 -12.662 1.00 97.44 265 GLY A CA 1
ATOM 2065 C C . GLY A 1 265 ? 5.760 -1.452 -12.885 1.00 97.44 265 GLY A C 1
ATOM 2066 O O . GLY A 1 265 ? 6.730 -1.745 -13.585 1.00 97.44 265 GLY A O 1
ATOM 2067 N N . ALA A 1 266 ? 4.987 -2.383 -12.319 1.00 98.38 266 ALA A N 1
ATOM 2068 C CA . ALA A 1 266 ? 5.177 -3.813 -12.520 1.00 98.38 266 ALA A CA 1
ATOM 2069 C C . ALA A 1 266 ? 4.979 -4.207 -13.994 1.00 98.38 266 ALA A C 1
ATOM 2071 O O . ALA A 1 266 ? 3.951 -3.901 -14.610 1.00 98.38 266 ALA A O 1
ATOM 2072 N N . ILE A 1 267 ? 5.967 -4.910 -14.544 1.00 98.50 267 ILE A N 1
ATOM 2073 C CA . ILE A 1 267 ? 5.918 -5.535 -15.863 1.00 98.50 267 ILE A CA 1
ATOM 2074 C C . ILE A 1 267 ? 5.604 -7.012 -15.659 1.00 98.50 267 ILE A C 1
ATOM 2076 O O . ILE A 1 267 ? 6.343 -7.724 -14.985 1.00 98.50 267 ILE A O 1
ATOM 2080 N N . TRP A 1 268 ? 4.535 -7.479 -16.291 1.00 98.19 268 TRP A N 1
ATOM 2081 C CA . TRP A 1 268 ? 4.130 -8.880 -16.265 1.00 98.19 268 TRP A CA 1
ATOM 2082 C C . TRP A 1 268 ? 4.290 -9.503 -17.649 1.00 98.19 268 TRP A C 1
ATOM 2084 O O . TRP A 1 268 ? 4.088 -8.824 -18.660 1.00 98.19 268 TRP A O 1
ATOM 2094 N N . ASN A 1 269 ? 4.613 -10.794 -17.709 1.00 97.38 269 ASN A N 1
ATOM 2095 C CA . ASN A 1 269 ? 4.567 -11.540 -18.965 1.00 97.38 269 ASN A CA 1
ATOM 2096 C C . ASN A 1 269 ? 3.142 -11.555 -19.563 1.00 97.38 269 ASN A C 1
ATOM 2098 O O . ASN A 1 269 ? 2.124 -11.378 -18.883 1.00 97.38 269 ASN A O 1
ATOM 2102 N N . ALA A 1 270 ? 3.068 -11.781 -20.875 1.00 93.94 270 ALA A N 1
ATOM 2103 C CA . ALA A 1 270 ? 1.797 -11.803 -21.594 1.00 93.94 270 ALA A CA 1
ATOM 2104 C C . ALA A 1 270 ? 0.969 -13.075 -21.328 1.00 93.94 270 ALA A C 1
ATOM 2106 O O . ALA A 1 270 ? -0.236 -13.054 -21.567 1.00 93.94 270 ALA A O 1
ATOM 2107 N N . GLU A 1 271 ? 1.581 -14.139 -20.797 1.00 93.00 271 GLU A N 1
ATOM 2108 C CA . GLU A 1 271 ? 0.985 -15.470 -20.629 1.00 93.00 271 GLU A CA 1
ATOM 2109 C C . GLU A 1 271 ? -0.239 -15.455 -19.686 1.00 93.00 271 GLU A C 1
ATOM 2111 O O . GLU A 1 271 ? -0.104 -15.207 -18.480 1.00 93.00 271 GLU A O 1
ATOM 2116 N N . PRO A 1 272 ? -1.460 -15.693 -20.203 1.00 91.44 272 PRO A N 1
ATOM 2117 C CA . PRO A 1 272 ? -2.657 -15.774 -19.374 1.00 91.44 272 PRO A CA 1
ATOM 2118 C C . PRO A 1 272 ? -2.603 -17.000 -18.459 1.00 91.44 272 PRO A C 1
ATOM 2120 O O . PRO A 1 272 ? -2.216 -18.081 -18.884 1.00 91.44 272 PRO A O 1
ATOM 2123 N N . GLY A 1 273 ? -3.006 -16.848 -17.197 1.00 90.31 273 GLY A N 1
ATOM 2124 C CA . GLY A 1 273 ? -3.037 -17.961 -16.241 1.00 90.31 273 GLY A CA 1
ATOM 2125 C C . GLY A 1 273 ? -1.667 -18.398 -15.709 1.00 90.31 273 GLY A C 1
ATOM 2126 O O . GLY A 1 273 ? -1.612 -19.238 -14.812 1.00 90.31 273 GLY A O 1
ATOM 2127 N N . ASN A 1 274 ? -0.574 -17.796 -16.176 1.00 93.88 274 ASN A N 1
ATOM 2128 C CA . ASN A 1 274 ? 0.769 -18.039 -15.662 1.00 93.88 274 ASN A CA 1
ATOM 2129 C C . ASN A 1 274 ? 1.561 -16.729 -15.583 1.00 93.88 274 ASN A C 1
ATOM 2131 O O . ASN A 1 274 ? 2.603 -16.546 -16.216 1.00 93.88 274 ASN A O 1
ATOM 2135 N N . ARG A 1 275 ? 1.020 -15.778 -14.816 1.00 95.94 275 ARG A N 1
ATOM 2136 C CA . ARG A 1 275 ? 1.623 -14.454 -14.664 1.00 95.94 275 ARG A CA 1
ATOM 2137 C C . ARG A 1 275 ? 2.984 -14.553 -13.973 1.00 95.94 275 ARG A C 1
ATOM 2139 O O . ARG A 1 275 ? 3.087 -15.173 -12.919 1.00 95.94 275 ARG A O 1
ATOM 2146 N N . LEU A 1 276 ? 3.995 -13.910 -14.553 1.00 97.94 276 LEU A N 1
ATOM 2147 C CA . LEU A 1 276 ? 5.353 -13.760 -14.021 1.00 97.94 276 LEU A CA 1
ATOM 2148 C C . LEU A 1 276 ? 5.763 -12.291 -14.045 1.00 97.94 276 LEU A C 1
ATOM 2150 O O . LEU A 1 276 ? 5.578 -11.613 -15.060 1.00 97.94 276 LEU A O 1
ATOM 2154 N N . LEU A 1 277 ? 6.323 -11.814 -12.934 1.00 98.56 277 LEU A N 1
ATOM 2155 C CA . LEU A 1 277 ? 6.892 -10.473 -12.829 1.00 98.56 277 LEU A CA 1
ATOM 2156 C C . LEU A 1 277 ? 8.263 -10.434 -13.518 1.00 98.56 277 LEU A C 1
ATOM 2158 O O . LEU A 1 277 ? 9.125 -11.260 -13.233 1.00 98.56 277 LEU A O 1
ATOM 2162 N N . LEU A 1 278 ? 8.473 -9.465 -14.408 1.00 98.62 278 LEU A N 1
ATOM 2163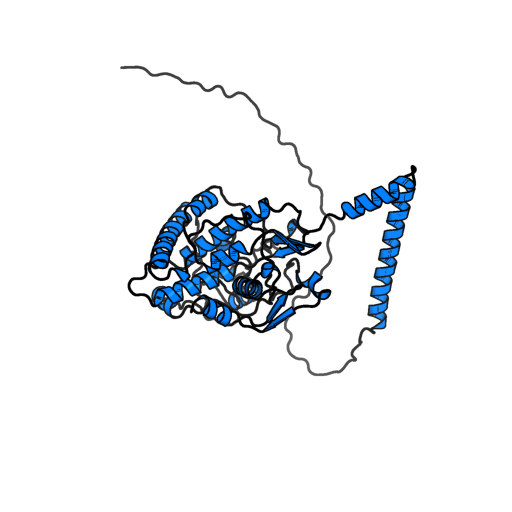 C CA . LEU A 1 278 ? 9.664 -9.387 -15.262 1.00 98.62 278 LEU A CA 1
ATOM 2164 C C . LEU A 1 278 ? 10.699 -8.351 -14.807 1.00 98.62 278 LEU A C 1
ATOM 2166 O O . LEU A 1 278 ? 11.828 -8.380 -15.283 1.00 98.62 278 LEU A O 1
ATOM 2170 N N . ASN A 1 279 ? 10.342 -7.438 -13.899 1.00 98.44 279 ASN A N 1
ATOM 2171 C CA . ASN A 1 279 ? 11.222 -6.356 -13.441 1.00 98.44 279 ASN A CA 1
ATOM 2172 C C . ASN A 1 279 ? 11.384 -6.274 -11.906 1.00 98.44 279 ASN A C 1
ATOM 2174 O O . ASN A 1 279 ? 11.264 -5.182 -11.341 1.00 98.44 279 ASN A O 1
ATOM 2178 N N . PRO A 1 280 ? 11.674 -7.386 -11.198 1.00 98.50 280 PRO A N 1
ATOM 2179 C CA . PRO A 1 280 ? 11.797 -7.371 -9.738 1.00 98.50 280 PRO A CA 1
ATOM 2180 C C . PRO A 1 280 ? 12.900 -6.422 -9.237 1.00 98.50 280 PRO A C 1
ATOM 2182 O O . PRO A 1 280 ? 12.703 -5.729 -8.240 1.00 98.50 280 PRO A O 1
ATOM 2185 N N . ASP A 1 281 ? 14.036 -6.344 -9.941 1.00 98.44 281 ASP A N 1
ATOM 2186 C CA . ASP A 1 281 ? 15.179 -5.507 -9.547 1.00 98.44 281 ASP A CA 1
ATOM 2187 C C . ASP A 1 281 ? 14.943 -4.005 -9.753 1.00 98.44 281 ASP A C 1
ATOM 2189 O O . ASP A 1 281 ? 15.527 -3.196 -9.036 1.00 98.44 281 ASP A O 1
ATOM 2193 N N . GLU A 1 282 ? 14.060 -3.611 -10.674 1.00 97.88 282 GLU A N 1
ATOM 2194 C CA . GLU A 1 282 ? 13.668 -2.203 -10.807 1.00 97.88 282 GLU A CA 1
ATOM 2195 C C . GLU A 1 282 ? 12.791 -1.752 -9.629 1.00 97.88 282 GLU A C 1
ATOM 2197 O O . GLU A 1 282 ? 12.966 -0.656 -9.084 1.00 97.88 282 GLU A O 1
ATOM 2202 N N . ILE A 1 283 ? 11.860 -2.620 -9.212 1.00 98.38 283 ILE A N 1
ATOM 2203 C CA . ILE A 1 283 ? 10.918 -2.343 -8.121 1.00 98.38 283 ILE A CA 1
ATOM 2204 C C . ILE A 1 283 ? 11.639 -2.329 -6.772 1.00 98.38 283 ILE A C 1
ATOM 2206 O O . ILE A 1 283 ? 11.401 -1.442 -5.950 1.00 98.38 283 ILE A O 1
ATOM 2210 N N . MET A 1 284 ? 12.515 -3.301 -6.525 1.00 97.94 284 MET A N 1
ATOM 2211 C CA . MET A 1 284 ? 13.290 -3.403 -5.290 1.00 97.94 284 MET A CA 1
ATOM 2212 C C . MET A 1 284 ? 14.634 -4.067 -5.594 1.00 97.94 284 MET A C 1
ATOM 2214 O O . MET A 1 284 ? 14.675 -5.296 -5.658 1.00 97.94 284 MET A O 1
ATOM 2218 N N . PRO A 1 285 ? 15.721 -3.296 -5.777 1.00 97.31 285 PRO A N 1
ATOM 2219 C CA . PRO A 1 285 ? 17.036 -3.834 -6.119 1.00 97.31 285 PRO A CA 1
ATOM 2220 C C . PRO A 1 285 ? 17.532 -4.915 -5.150 1.00 97.31 285 PRO A C 1
ATOM 2222 O O . PRO A 1 285 ? 17.223 -4.900 -3.955 1.00 97.31 285 PRO A O 1
ATOM 2225 N N . ALA A 1 286 ? 18.344 -5.847 -5.651 1.00 95.94 286 ALA A N 1
ATOM 2226 C CA . ALA A 1 286 ? 19.092 -6.757 -4.788 1.00 95.94 286 ALA A CA 1
ATOM 2227 C C . ALA A 1 286 ? 20.059 -5.963 -3.889 1.00 95.94 286 ALA A C 1
ATOM 2229 O O . ALA A 1 286 ? 20.739 -5.056 -4.364 1.00 95.94 286 ALA A O 1
ATOM 2230 N N . GLY A 1 287 ? 20.125 -6.299 -2.596 1.00 93.69 287 GLY A N 1
ATOM 2231 C CA . GLY A 1 287 ? 20.977 -5.579 -1.640 1.00 93.69 287 GLY A CA 1
ATOM 2232 C C . GLY A 1 287 ? 20.533 -4.133 -1.389 1.00 93.69 287 GLY A C 1
ATOM 2233 O O . GLY A 1 287 ? 21.370 -3.254 -1.203 1.00 93.69 287 GLY A O 1
ATOM 2234 N N . TYR A 1 288 ? 19.227 -3.858 -1.444 1.00 94.62 288 TYR A N 1
ATOM 2235 C CA . TYR A 1 288 ? 18.682 -2.558 -1.065 1.00 94.62 288 TYR A CA 1
ATOM 2236 C C . TYR A 1 288 ? 18.858 -2.323 0.444 1.00 94.62 288 TYR A C 1
ATOM 2238 O O . TYR A 1 288 ? 18.178 -2.938 1.262 1.00 94.62 288 TYR A O 1
ATOM 2246 N N . GLU A 1 289 ? 19.766 -1.410 0.789 1.00 91.56 289 GLU A N 1
ATOM 2247 C CA . GLU A 1 289 ? 20.156 -1.077 2.165 1.00 91.56 289 GLU A CA 1
ATOM 2248 C C . GLU A 1 289 ? 19.839 0.391 2.516 1.00 91.56 289 GLU A C 1
ATOM 2250 O O . GLU A 1 289 ? 19.337 1.166 1.698 1.00 91.56 289 GLU A O 1
ATOM 2255 N N . GLU A 1 290 ? 20.197 0.814 3.733 1.00 90.69 290 GLU A N 1
ATOM 2256 C CA . GLU A 1 290 ? 19.960 2.169 4.258 1.00 90.69 290 GLU A CA 1
ATOM 2257 C C . GLU A 1 290 ? 20.368 3.296 3.293 1.00 90.69 290 GLU A C 1
ATOM 2259 O O . GLU A 1 290 ? 19.623 4.259 3.114 1.00 90.69 290 GLU A O 1
ATOM 2264 N N . ASN A 1 291 ? 21.541 3.199 2.660 1.00 92.12 291 ASN A N 1
ATOM 2265 C CA . ASN A 1 291 ? 22.026 4.245 1.755 1.00 92.12 291 ASN A CA 1
ATOM 2266 C C . ASN A 1 291 ? 21.127 4.406 0.520 1.00 92.12 291 ASN A C 1
ATOM 2268 O O . ASN A 1 291 ? 20.910 5.531 0.066 1.00 92.12 291 ASN A O 1
ATOM 2272 N N . ALA A 1 292 ? 20.570 3.304 0.009 1.00 94.25 292 ALA A N 1
ATOM 2273 C CA . ALA A 1 292 ? 19.614 3.340 -1.093 1.00 94.25 292 ALA A CA 1
ATOM 2274 C C . ALA A 1 292 ? 18.293 3.987 -0.648 1.00 94.25 292 ALA A C 1
ATOM 2276 O O . ALA A 1 292 ? 17.757 4.839 -1.355 1.00 94.25 292 ALA A O 1
ATOM 2277 N N . LEU A 1 293 ? 17.827 3.683 0.569 1.00 94.25 293 LEU A N 1
ATOM 2278 C CA . LEU A 1 293 ? 16.657 4.344 1.149 1.00 94.25 293 LEU A CA 1
ATOM 2279 C C . LEU A 1 293 ? 16.873 5.849 1.344 1.00 94.25 293 LEU A C 1
ATOM 2281 O O . LEU A 1 293 ? 16.000 6.642 0.999 1.00 94.25 293 LEU A O 1
ATOM 2285 N N . ARG A 1 294 ? 18.039 6.277 1.837 1.00 94.25 294 ARG A N 1
ATOM 2286 C CA . ARG A 1 294 ? 18.377 7.708 1.960 1.00 94.25 294 ARG A CA 1
ATOM 2287 C C . ARG A 1 294 ? 18.358 8.414 0.602 1.00 94.25 294 ARG A C 1
ATOM 2289 O O . ARG A 1 294 ? 17.864 9.536 0.502 1.00 94.25 294 ARG A O 1
ATOM 2296 N N . PHE A 1 295 ? 18.861 7.758 -0.443 1.00 94.19 295 PHE A N 1
ATOM 2297 C CA . PHE A 1 295 ? 18.803 8.283 -1.806 1.00 94.19 295 PHE A CA 1
ATOM 2298 C C . PHE A 1 295 ? 17.359 8.417 -2.315 1.00 94.19 295 PHE A C 1
ATOM 2300 O O . PHE A 1 295 ? 16.994 9.467 -2.851 1.00 94.19 295 PHE A O 1
ATOM 2307 N N . ASP A 1 296 ? 16.517 7.408 -2.087 1.00 96.31 296 ASP A N 1
ATOM 2308 C CA . ASP A 1 296 ? 15.090 7.467 -2.423 1.00 96.31 296 ASP A CA 1
ATOM 2309 C C . ASP A 1 296 ? 14.370 8.595 -1.661 1.00 96.31 296 ASP A C 1
ATOM 2311 O O . ASP A 1 296 ? 13.584 9.335 -2.252 1.00 96.31 296 ASP A O 1
ATOM 2315 N N . ILE A 1 297 ? 14.681 8.796 -0.374 1.00 95.00 297 ILE A N 1
ATOM 2316 C CA . ILE A 1 297 ? 14.117 9.879 0.451 1.00 95.00 297 ILE A CA 1
ATOM 2317 C C . ILE A 1 297 ? 14.505 11.259 -0.084 1.00 95.00 297 ILE A C 1
ATOM 2319 O O . ILE A 1 297 ? 13.675 12.169 -0.080 1.00 95.00 297 ILE A O 1
ATOM 2323 N N . ASN A 1 298 ? 15.730 11.433 -0.584 1.00 93.94 298 ASN A N 1
ATOM 2324 C CA . ASN A 1 298 ? 16.146 12.697 -1.195 1.00 93.94 298 ASN A CA 1
ATOM 2325 C C . ASN A 1 298 ? 15.311 13.023 -2.443 1.00 93.94 298 ASN A C 1
ATOM 2327 O O . ASN A 1 298 ? 14.813 14.144 -2.571 1.00 93.94 298 ASN A O 1
ATOM 2331 N N . GLN A 1 299 ? 15.099 12.041 -3.326 1.00 94.88 299 GLN A N 1
ATOM 2332 C CA . GLN A 1 299 ? 14.236 12.206 -4.503 1.00 94.88 299 GLN A CA 1
ATOM 2333 C C . GLN A 1 299 ? 12.775 12.460 -4.106 1.00 94.88 299 GLN A C 1
ATOM 2335 O O . GLN A 1 299 ? 12.118 13.348 -4.653 1.00 94.88 299 GLN A O 1
ATOM 2340 N N . TYR A 1 300 ? 12.279 11.718 -3.116 1.00 95.56 300 TYR A N 1
ATOM 2341 C CA . TYR A 1 300 ? 10.934 11.877 -2.578 1.00 95.56 300 TYR A CA 1
ATOM 2342 C C . TYR A 1 300 ? 10.711 13.281 -2.003 1.00 95.56 300 TYR A C 1
ATOM 2344 O O . TYR A 1 300 ? 9.729 13.935 -2.344 1.00 95.56 300 TYR A O 1
ATOM 2352 N N . ASN A 1 301 ? 11.639 13.789 -1.187 1.00 94.50 301 ASN A N 1
ATOM 2353 C CA . ASN A 1 301 ? 11.561 15.134 -0.614 1.00 94.50 301 ASN A CA 1
ATOM 2354 C C . ASN A 1 301 ? 11.580 16.221 -1.698 1.00 94.50 301 ASN A C 1
ATOM 2356 O O . ASN A 1 301 ? 10.820 17.185 -1.597 1.00 94.50 301 ASN A O 1
ATOM 2360 N N . ALA A 1 302 ? 12.395 16.063 -2.747 1.00 94.00 302 ALA A N 1
ATOM 2361 C CA . ALA A 1 302 ? 12.397 16.985 -3.882 1.00 94.00 302 ALA A CA 1
ATOM 2362 C C . ALA A 1 302 ? 11.028 17.016 -4.588 1.00 94.00 302 ALA A C 1
ATOM 2364 O O . ALA A 1 302 ? 10.491 18.094 -4.859 1.00 94.00 302 ALA A O 1
ATOM 2365 N N . MET A 1 303 ? 10.417 15.846 -4.806 1.00 94.56 303 MET A N 1
ATOM 2366 C CA . MET A 1 303 ? 9.064 15.752 -5.360 1.00 94.56 303 MET A CA 1
ATOM 2367 C C . MET A 1 303 ? 8.014 16.361 -4.423 1.00 94.56 303 MET A C 1
ATOM 2369 O O . MET A 1 303 ? 7.144 17.090 -4.889 1.00 94.56 303 MET A O 1
ATOM 2373 N N . MET A 1 304 ? 8.098 16.129 -3.109 1.00 94.75 304 MET A N 1
ATOM 2374 C CA . MET A 1 304 ? 7.173 16.719 -2.133 1.00 94.75 304 MET A CA 1
ATOM 2375 C C . MET A 1 304 ? 7.255 18.245 -2.097 1.00 94.75 304 MET A C 1
ATOM 2377 O O . MET A 1 304 ? 6.219 18.903 -2.061 1.00 94.75 304 MET A O 1
ATOM 2381 N N . GLN A 1 305 ? 8.457 18.825 -2.152 1.00 93.56 305 GLN A N 1
ATOM 2382 C CA . GLN A 1 305 ? 8.635 20.281 -2.231 1.00 93.56 305 GLN A CA 1
ATOM 2383 C C . GLN A 1 305 ? 8.025 20.852 -3.515 1.00 93.56 305 GLN A C 1
ATOM 2385 O O . GLN A 1 305 ? 7.361 21.893 -3.494 1.00 93.56 305 GLN A O 1
ATOM 2390 N N . TRP A 1 306 ? 8.218 20.158 -4.638 1.00 94.31 306 TRP A N 1
ATOM 2391 C CA . TRP A 1 306 ? 7.609 20.543 -5.905 1.00 94.31 306 TRP A CA 1
ATOM 2392 C C . TRP A 1 306 ? 6.077 20.450 -5.849 1.00 94.31 306 TRP A C 1
ATOM 2394 O O . TRP A 1 306 ? 5.398 21.419 -6.203 1.00 94.31 306 TRP A O 1
ATOM 2404 N N . LEU A 1 307 ? 5.528 19.343 -5.337 1.00 93.25 307 LEU A N 1
ATOM 2405 C CA . LEU A 1 307 ? 4.087 19.148 -5.165 1.00 93.25 307 LEU A CA 1
ATOM 2406 C C . LEU A 1 307 ? 3.499 20.191 -4.218 1.00 93.25 307 LEU A C 1
ATOM 2408 O O . LEU A 1 307 ? 2.468 20.768 -4.526 1.00 93.25 307 LEU A O 1
ATOM 2412 N N . GLN A 1 308 ? 4.170 20.519 -3.117 1.00 93.75 308 GLN A N 1
ATOM 2413 C CA . GLN A 1 308 ? 3.710 21.552 -2.191 1.00 93.75 308 GLN A CA 1
ATOM 2414 C C . GLN A 1 308 ? 3.584 22.914 -2.890 1.00 93.75 308 GLN A C 1
ATOM 2416 O O . GLN A 1 308 ? 2.667 23.679 -2.604 1.00 93.75 308 GLN A O 1
ATOM 2421 N N . LYS A 1 309 ? 4.486 23.218 -3.830 1.00 92.75 309 LYS A N 1
ATOM 2422 C CA . LYS A 1 309 ? 4.459 24.466 -4.601 1.00 92.75 309 LYS A CA 1
ATOM 2423 C C . LYS A 1 309 ? 3.401 24.467 -5.707 1.00 92.75 309 LYS A C 1
ATOM 2425 O O . LYS A 1 309 ? 2.838 25.520 -5.997 1.00 92.75 309 LYS A O 1
ATOM 2430 N N . LYS A 1 310 ? 3.194 23.336 -6.386 1.00 92.69 310 LYS A N 1
ATOM 2431 C CA . LYS A 1 310 ? 2.363 23.251 -7.604 1.00 92.69 310 LYS A CA 1
ATOM 2432 C C . LYS A 1 310 ? 0.957 22.728 -7.357 1.00 92.69 310 LYS A C 1
ATOM 2434 O O . LYS A 1 310 ? 0.019 23.173 -8.003 1.00 92.69 310 LYS A O 1
ATOM 2439 N N . LEU A 1 311 ? 0.835 21.799 -6.425 1.00 90.94 311 LEU A N 1
ATOM 2440 C CA . LEU A 1 311 ? -0.350 21.020 -6.104 1.00 90.94 311 LEU A CA 1
ATOM 2441 C C . LEU A 1 311 ? -0.502 20.918 -4.567 1.00 90.94 311 LEU A C 1
ATOM 2443 O O . LEU A 1 311 ? -0.555 19.811 -4.029 1.00 90.94 311 LEU A O 1
ATOM 2447 N N . PRO A 1 312 ? -0.569 22.048 -3.826 1.00 91.81 312 PRO A N 1
ATOM 2448 C CA . PRO A 1 312 ? -0.515 22.055 -2.359 1.00 91.81 312 PRO A CA 1
ATOM 2449 C C . PRO A 1 312 ? -1.599 21.199 -1.696 1.00 91.81 312 PRO A C 1
ATOM 2451 O O . PRO A 1 312 ? -1.342 20.613 -0.651 1.00 91.81 312 PRO A O 1
ATOM 2454 N N . LYS A 1 313 ? -2.780 21.059 -2.318 1.00 90.69 313 LYS A N 1
ATOM 2455 C CA . LYS A 1 313 ? -3.877 20.217 -1.806 1.00 90.69 313 LYS A CA 1
ATOM 2456 C C . LYS A 1 313 ? -3.522 18.727 -1.706 1.00 90.69 313 LYS A C 1
ATOM 2458 O O . LYS A 1 313 ? -4.150 17.999 -0.951 1.00 90.69 313 LYS A O 1
ATOM 2463 N N . PHE A 1 314 ? -2.509 18.278 -2.447 1.00 90.44 314 PHE A N 1
ATOM 2464 C CA . PHE A 1 314 ? -2.051 16.890 -2.447 1.00 90.44 314 PHE A CA 1
ATOM 2465 C C . PHE A 1 314 ? -0.981 16.619 -1.391 1.00 90.44 314 PHE A C 1
ATOM 2467 O O . PHE A 1 314 ? -0.601 15.463 -1.215 1.00 90.44 314 PHE A O 1
ATOM 2474 N N . VAL A 1 315 ? -0.469 17.650 -0.711 1.00 92.75 315 VAL A N 1
ATOM 2475 C CA . VAL A 1 315 ? 0.661 17.526 0.210 1.00 92.75 315 VAL A CA 1
ATOM 2476 C C . VAL A 1 315 ? 0.258 17.943 1.606 1.00 92.75 315 VAL A C 1
ATOM 2478 O O . VAL A 1 315 ? -0.250 19.036 1.842 1.00 92.75 315 VAL A O 1
ATOM 2481 N N . ARG A 1 316 ? 0.597 17.087 2.560 1.00 89.88 316 ARG A N 1
ATOM 2482 C CA . ARG A 1 316 ? 0.484 17.374 3.976 1.00 89.88 316 ARG A CA 1
ATOM 2483 C C . ARG A 1 316 ? 1.872 17.641 4.548 1.00 89.88 316 ARG A C 1
ATOM 2485 O O . ARG A 1 316 ? 2.775 16.813 4.453 1.00 89.88 316 ARG A O 1
ATOM 2492 N N . THR A 1 317 ? 2.038 18.824 5.134 1.00 86.06 317 THR A N 1
ATOM 2493 C CA . THR A 1 317 ? 3.305 19.306 5.717 1.00 86.06 317 THR A CA 1
ATOM 2494 C C . THR A 1 317 ? 3.362 19.145 7.233 1.00 86.06 317 THR A C 1
ATOM 2496 O O . THR A 1 317 ? 4.400 19.374 7.851 1.00 86.06 317 THR A O 1
ATOM 2499 N N . SER A 1 318 ? 2.250 18.755 7.865 1.00 81.56 318 SER A N 1
ATOM 2500 C CA . SER A 1 318 ? 2.234 18.468 9.297 1.00 81.56 318 SER A CA 1
ATOM 2501 C C . SER A 1 318 ? 3.128 17.271 9.594 1.00 81.56 318 SER A C 1
ATOM 2503 O O . SER A 1 318 ? 3.088 16.283 8.867 1.00 81.56 318 SER A O 1
ATOM 2505 N N . ARG A 1 319 ? 3.879 17.298 10.696 1.00 78.38 319 ARG A N 1
ATOM 2506 C CA . ARG A 1 319 ? 4.615 16.107 11.137 1.00 78.38 319 ARG A CA 1
ATOM 2507 C C . ARG A 1 319 ? 3.647 14.939 11.336 1.00 78.38 319 ARG A C 1
ATOM 2509 O O . ARG A 1 319 ? 2.555 15.117 11.877 1.00 78.38 319 ARG A O 1
ATOM 2516 N N . LEU A 1 320 ? 4.038 13.750 10.876 1.00 77.56 320 LEU A N 1
ATOM 2517 C CA . LEU A 1 320 ? 3.373 12.525 11.310 1.00 77.56 320 LEU A CA 1
ATOM 2518 C C . LEU A 1 320 ? 3.637 12.401 12.806 1.00 77.56 320 LEU A C 1
ATOM 2520 O O . LEU A 1 320 ? 4.794 12.302 13.213 1.00 77.56 320 LEU A O 1
ATOM 2524 N N . ASN A 1 321 ? 2.567 12.400 13.592 1.00 77.12 321 ASN A N 1
ATOM 2525 C CA . ASN A 1 321 ? 2.604 12.269 15.043 1.00 77.12 321 ASN A CA 1
ATOM 2526 C C . ASN A 1 321 ? 1.951 10.934 15.435 1.00 77.12 321 ASN A C 1
ATOM 2528 O O . ASN A 1 321 ? 0.762 10.894 15.765 1.00 77.12 321 ASN A O 1
ATOM 2532 N N . PRO A 1 322 ? 2.680 9.806 15.336 1.00 71.06 322 PRO A N 1
ATOM 2533 C CA . PRO A 1 322 ? 2.067 8.489 15.399 1.00 71.06 322 PRO A CA 1
ATOM 2534 C C . PRO A 1 322 ? 1.588 8.204 16.818 1.00 71.06 322 PRO A C 1
ATOM 2536 O O . PRO A 1 322 ? 2.352 8.353 17.779 1.00 71.06 322 PRO A O 1
ATOM 2539 N N . GLY A 1 323 ? 0.315 7.831 16.950 1.00 63.22 323 GLY A N 1
ATOM 2540 C CA . GLY A 1 323 ? -0.342 7.562 18.230 1.00 63.22 323 GLY A CA 1
ATOM 2541 C C . GLY A 1 323 ? -0.390 8.748 19.202 1.00 63.22 323 GLY A C 1
ATOM 2542 O O . GLY A 1 323 ? -0.400 8.529 20.409 1.00 63.22 323 GLY A O 1
ATOM 2543 N N . GLU A 1 324 ? -0.280 9.999 18.739 1.00 71.31 324 GLU A N 1
ATOM 2544 C CA . GLU A 1 324 ? -0.716 11.160 19.547 1.00 71.31 324 GLU A CA 1
ATOM 2545 C C . GLU A 1 324 ? -2.227 11.361 19.448 1.00 71.31 324 GLU A C 1
ATOM 2547 O O . GLU A 1 324 ? -2.887 11.663 20.437 1.00 71.31 324 GLU A O 1
ATOM 2552 N N . LYS A 1 325 ? -2.774 11.153 18.250 1.00 70.06 325 LYS A N 1
ATOM 2553 C CA . LYS A 1 325 ? -4.209 10.995 18.046 1.00 70.06 325 LYS A CA 1
ATOM 2554 C C . LYS A 1 325 ? -4.539 9.511 18.211 1.00 70.06 325 LYS A C 1
ATOM 2556 O O . LYS A 1 325 ? -3.746 8.663 17.796 1.00 70.06 325 LYS A O 1
ATOM 2561 N N . GLY A 1 326 ? -5.670 9.207 18.847 1.00 81.31 326 GLY A N 1
ATOM 2562 C CA . GLY A 1 326 ? -6.243 7.861 18.786 1.00 81.31 326 GLY A CA 1
ATOM 2563 C C . GLY A 1 326 ? -6.492 7.444 17.331 1.00 81.31 326 GLY A C 1
ATOM 2564 O O . GLY A 1 326 ? -6.464 8.287 16.433 1.00 81.31 326 GLY A O 1
ATOM 2565 N N . GLY A 1 327 ? -6.716 6.151 17.101 1.00 88.19 327 GLY A N 1
ATOM 2566 C CA . GLY A 1 327 ? -7.170 5.664 15.797 1.00 88.19 327 GLY A CA 1
ATOM 2567 C C . GLY A 1 327 ? -8.550 6.221 15.439 1.00 88.19 327 GLY A C 1
ATOM 2568 O O . GLY A 1 327 ? -9.250 6.774 16.290 1.00 88.19 327 GLY A O 1
ATOM 2569 N N . SER A 1 328 ? -8.954 6.059 14.182 1.00 91.94 328 SER A N 1
ATOM 2570 C CA . SER A 1 328 ? -10.282 6.451 13.698 1.00 91.94 328 SER A CA 1
ATOM 2571 C C . SER A 1 328 ? -11.203 5.237 13.607 1.00 91.94 328 SER A C 1
ATOM 2573 O O . SER A 1 328 ? -10.747 4.129 13.324 1.00 91.94 328 SER A O 1
ATOM 2575 N N . LEU A 1 329 ? -12.514 5.434 13.788 1.00 91.00 329 LEU A N 1
ATOM 2576 C CA . LEU A 1 329 ? -13.511 4.388 13.515 1.00 91.00 329 LEU A CA 1
ATOM 2577 C C . LEU A 1 329 ? -13.553 3.999 12.031 1.00 91.00 329 LEU A C 1
ATOM 2579 O O . LEU A 1 329 ? -14.025 2.912 11.706 1.00 91.00 329 LEU A O 1
ATOM 2583 N N . SER A 1 330 ? -12.993 4.824 11.136 1.00 91.25 330 SER A N 1
ATOM 2584 C CA . SER A 1 330 ? -12.841 4.481 9.719 1.00 91.25 330 SER A CA 1
ATOM 2585 C C . SER A 1 330 ? -12.070 3.174 9.498 1.00 91.25 330 SER A C 1
ATOM 2587 O O . SER A 1 330 ? -12.361 2.460 8.540 1.00 91.25 330 SER A O 1
ATOM 2589 N N . GLN A 1 331 ? -11.177 2.790 10.423 1.00 89.69 331 GLN A N 1
ATOM 2590 C CA . GLN A 1 331 ? -10.448 1.518 10.353 1.00 89.69 331 GLN A CA 1
ATOM 2591 C C . GLN A 1 331 ? -11.336 0.273 10.510 1.00 89.69 331 GLN A C 1
ATOM 2593 O O . GLN A 1 331 ? -10.887 -0.832 10.218 1.00 89.69 331 GLN A O 1
ATOM 2598 N N . MET A 1 332 ? -12.574 0.428 10.992 1.00 85.25 332 MET A N 1
ATOM 2599 C CA . MET A 1 332 ? -13.540 -0.673 11.104 1.00 85.25 332 MET A CA 1
ATOM 2600 C C . MET A 1 332 ? -14.203 -1.018 9.777 1.00 85.25 332 MET A C 1
ATOM 2602 O O . MET A 1 332 ? -14.857 -2.060 9.667 1.00 85.25 332 MET A O 1
ATOM 2606 N N . MET A 1 333 ? -14.094 -0.135 8.786 1.00 88.31 333 MET A N 1
ATOM 2607 C CA . MET A 1 333 ? -14.646 -0.435 7.487 1.00 88.31 333 MET A CA 1
ATOM 2608 C C . MET A 1 333 ? -13.849 -1.554 6.830 1.00 88.31 333 MET A C 1
ATOM 2610 O O . MET A 1 333 ? -12.638 -1.642 6.990 1.00 88.31 333 MET A O 1
ATOM 2614 N N . THR A 1 334 ? -14.569 -2.439 6.161 1.00 87.50 334 THR A N 1
ATOM 2615 C CA . THR A 1 334 ? -14.082 -3.694 5.601 1.00 87.50 334 THR A CA 1
ATOM 2616 C C . THR A 1 334 ? -14.640 -3.820 4.186 1.00 87.50 334 THR A C 1
ATOM 2618 O O . THR A 1 334 ? -15.777 -3.421 3.927 1.00 87.50 334 THR A O 1
ATOM 2621 N N . ASN A 1 335 ? -13.861 -4.403 3.284 1.00 88.31 335 ASN A N 1
ATOM 2622 C CA . ASN A 1 335 ? -14.283 -4.761 1.933 1.00 88.31 335 ASN A CA 1
ATOM 2623 C C . ASN A 1 335 ? -13.713 -6.127 1.543 1.00 88.31 335 ASN A C 1
ATOM 2625 O O . ASN A 1 335 ? -12.762 -6.625 2.153 1.00 88.31 335 ASN A O 1
ATOM 2629 N N . ALA A 1 336 ? -14.280 -6.737 0.506 1.00 87.19 336 ALA A N 1
ATOM 2630 C CA . ALA A 1 336 ? -13.644 -7.870 -0.146 1.00 87.19 336 ALA A CA 1
ATOM 2631 C C . ALA A 1 336 ? -12.482 -7.346 -0.989 1.00 87.19 336 ALA A C 1
ATOM 2633 O O . ALA A 1 336 ? -12.560 -6.258 -1.563 1.00 87.19 336 ALA A O 1
ATOM 2634 N N . GLN A 1 337 ? -11.407 -8.120 -1.090 1.00 85.62 337 GLN A N 1
ATOM 2635 C CA . GLN A 1 337 ? -10.333 -7.832 -2.028 1.00 85.62 337 GLN A CA 1
ATOM 2636 C C . GLN A 1 337 ? -10.833 -8.125 -3.456 1.00 85.62 337 GLN A C 1
ATOM 2638 O O . GLN A 1 337 ? -10.636 -9.216 -3.995 1.00 85.62 337 GLN A O 1
ATOM 2643 N N . GLU A 1 338 ? -11.550 -7.159 -4.032 1.00 83.12 338 GLU A N 1
ATOM 2644 C CA . GLU A 1 338 ? -11.983 -7.153 -5.431 1.00 83.12 338 GLU A CA 1
ATOM 2645 C C . GLU A 1 338 ? -10.785 -6.914 -6.366 1.00 83.12 338 GLU A C 1
ATOM 2647 O O . GLU A 1 338 ? -9.740 -6.412 -5.934 1.00 83.12 338 GLU A O 1
ATOM 2652 N N . THR A 1 339 ? -10.949 -7.242 -7.656 1.00 86.12 339 THR A N 1
ATOM 2653 C CA . THR A 1 339 ? -9.906 -7.213 -8.701 1.00 86.12 339 THR A CA 1
ATOM 2654 C C . THR A 1 339 ? -9.521 -5.794 -9.140 1.00 86.12 339 THR A C 1
ATOM 2656 O O . THR A 1 339 ? -9.606 -5.446 -10.320 1.00 86.12 339 THR A O 1
ATOM 2659 N N . MET A 1 340 ? -9.125 -4.959 -8.181 1.00 92.50 340 MET A N 1
ATOM 2660 C CA . MET A 1 340 ? -8.555 -3.635 -8.399 1.00 92.50 340 MET A CA 1
ATOM 2661 C C . MET A 1 340 ? -7.025 -3.730 -8.435 1.00 92.50 340 MET A C 1
ATOM 2663 O O . MET A 1 340 ? -6.399 -4.283 -7.529 1.00 92.50 340 MET A O 1
ATOM 2667 N N . ARG A 1 341 ? -6.372 -3.202 -9.465 1.00 95.44 341 ARG A N 1
ATOM 2668 C CA . ARG A 1 341 ? -4.922 -3.378 -9.648 1.00 95.44 341 ARG A CA 1
ATOM 2669 C C . ARG A 1 341 ? -4.268 -2.198 -10.345 1.00 95.44 341 ARG A C 1
ATOM 2671 O O . ARG A 1 341 ? -4.916 -1.413 -11.026 1.00 95.44 341 ARG A O 1
ATOM 2678 N N . MET A 1 342 ? -2.954 -2.101 -10.216 1.00 96.31 342 MET A N 1
ATOM 2679 C CA . MET A 1 342 ? -2.132 -1.225 -11.041 1.00 96.31 342 MET A CA 1
ATOM 2680 C C . MET A 1 342 ? -2.128 -1.698 -12.497 1.00 96.31 342 MET A C 1
ATOM 2682 O O . MET A 1 342 ? -1.984 -2.907 -12.733 1.00 96.31 342 MET A O 1
ATOM 2686 N N . PRO A 1 343 ? -2.222 -0.773 -13.469 1.00 95.75 343 PRO A N 1
ATOM 2687 C CA . PRO A 1 343 ? -2.062 -1.123 -14.867 1.00 95.75 343 PRO A CA 1
ATOM 2688 C C . PRO A 1 343 ? -0.645 -1.646 -15.098 1.00 95.75 343 PRO A C 1
ATOM 2690 O O . PRO A 1 343 ? 0.321 -1.179 -14.495 1.00 95.75 343 PRO A O 1
ATOM 2693 N N . ASN A 1 344 ? -0.501 -2.619 -15.994 1.00 96.25 344 ASN A N 1
ATOM 2694 C CA . ASN A 1 344 ? 0.821 -3.155 -16.318 1.00 96.25 344 ASN A CA 1
ATOM 2695 C C . ASN A 1 344 ? 1.665 -2.063 -16.979 1.00 96.25 344 ASN A C 1
ATOM 2697 O O . ASN A 1 344 ? 1.171 -1.394 -17.893 1.00 96.25 344 ASN A O 1
ATOM 2701 N N . ARG A 1 345 ? 2.942 -1.935 -16.605 1.00 97.56 345 ARG A N 1
ATOM 2702 C CA . ARG A 1 345 ? 3.914 -1.233 -17.453 1.00 97.56 345 ARG A CA 1
ATOM 2703 C C . ARG A 1 345 ? 4.261 -2.130 -18.641 1.00 97.56 345 ARG A C 1
ATOM 2705 O O . ARG A 1 345 ? 4.404 -3.346 -18.485 1.00 97.56 345 ARG A O 1
ATOM 2712 N N . ARG A 1 346 ? 4.315 -1.561 -19.844 1.00 96.94 346 ARG A N 1
ATOM 2713 C CA . ARG A 1 346 ? 4.649 -2.313 -21.061 1.00 96.94 346 ARG A CA 1
ATOM 2714 C C . ARG A 1 346 ? 6.154 -2.590 -21.083 1.00 96.94 346 ARG A C 1
ATOM 2716 O O . ARG A 1 346 ? 6.950 -1.817 -20.556 1.00 96.94 346 ARG A O 1
ATOM 2723 N N . ILE A 1 347 ? 6.552 -3.701 -21.698 1.00 96.88 347 ILE A N 1
ATOM 2724 C CA . ILE A 1 347 ? 7.973 -4.022 -21.880 1.00 96.88 347 ILE A CA 1
ATOM 2725 C C . ILE A 1 347 ? 8.610 -2.921 -22.739 1.00 96.88 347 ILE A C 1
ATOM 2727 O O . ILE A 1 347 ? 8.112 -2.626 -23.823 1.00 96.88 347 ILE A O 1
ATOM 2731 N N . GLY A 1 348 ? 9.691 -2.317 -22.239 1.00 95.75 348 GLY A N 1
ATOM 2732 C CA . GLY A 1 348 ? 10.410 -1.234 -22.918 1.00 95.75 348 GLY A CA 1
ATOM 2733 C C . GLY A 1 348 ? 9.766 0.153 -22.810 1.00 95.75 348 GLY A C 1
ATOM 2734 O O . GLY A 1 348 ? 10.293 1.098 -23.383 1.00 95.75 348 GLY A O 1
ATOM 2735 N N . GLU A 1 349 ? 8.654 0.297 -22.088 1.00 96.00 349 GLU A N 1
ATOM 2736 C CA . GLU A 1 349 ? 8.005 1.595 -21.889 1.00 96.00 349 GLU A CA 1
ATOM 2737 C C . GLU A 1 349 ? 8.719 2.427 -20.823 1.00 96.00 349 GLU A C 1
ATOM 2739 O O . GLU A 1 349 ? 9.004 1.946 -19.715 1.00 96.00 349 GLU A O 1
ATOM 2744 N N . ASP A 1 350 ? 8.971 3.693 -21.161 1.00 94.69 350 ASP A N 1
ATOM 2745 C CA . ASP A 1 350 ? 9.524 4.668 -20.231 1.00 94.69 350 ASP A CA 1
ATOM 2746 C C . ASP A 1 350 ? 8.524 5.012 -19.117 1.00 94.69 350 ASP A C 1
ATOM 2748 O O . ASP A 1 350 ? 7.302 4.973 -19.285 1.00 94.69 350 ASP A O 1
ATOM 2752 N N . LEU A 1 351 ? 9.052 5.374 -17.950 1.00 94.25 351 LEU A N 1
ATOM 2753 C CA . LEU A 1 351 ? 8.226 5.733 -16.804 1.00 94.25 351 LEU A CA 1
ATOM 2754 C C . LEU A 1 351 ? 7.330 6.949 -17.085 1.00 94.25 351 LEU A C 1
ATOM 2756 O O . LEU A 1 351 ? 6.197 6.965 -16.612 1.00 94.25 351 LEU A O 1
ATOM 2760 N N . GLY A 1 352 ? 7.787 7.926 -17.872 1.00 93.19 352 GLY A N 1
ATOM 2761 C CA . GLY A 1 352 ? 6.991 9.093 -18.252 1.00 93.19 352 GLY A CA 1
ATOM 2762 C C . GLY A 1 352 ? 5.719 8.721 -19.016 1.00 93.19 352 GLY A C 1
ATOM 2763 O O . GLY A 1 352 ? 4.635 9.184 -18.655 1.00 93.19 352 GLY A O 1
ATOM 2764 N N . ASP A 1 353 ? 5.837 7.836 -20.008 1.00 94.06 353 ASP A N 1
ATOM 2765 C CA . ASP A 1 353 ? 4.697 7.333 -20.787 1.00 94.06 353 ASP A CA 1
ATOM 2766 C C . ASP A 1 353 ? 3.760 6.490 -19.915 1.00 94.06 353 ASP A C 1
ATOM 2768 O O . ASP A 1 353 ? 2.535 6.628 -19.975 1.00 94.06 353 ASP A O 1
ATOM 2772 N N . TYR A 1 354 ? 4.332 5.661 -19.037 1.00 95.75 354 TYR A N 1
ATOM 2773 C CA . TYR A 1 354 ? 3.564 4.889 -18.067 1.00 95.75 354 TYR A CA 1
ATOM 2774 C C . TYR A 1 354 ? 2.733 5.793 -17.140 1.00 95.75 354 TYR A C 1
ATOM 2776 O O . TYR A 1 354 ? 1.554 5.511 -16.913 1.00 95.75 354 TYR A O 1
ATOM 2784 N N . TYR A 1 355 ? 3.301 6.899 -16.642 1.00 95.06 355 TYR A N 1
ATOM 2785 C CA . TYR A 1 355 ? 2.606 7.825 -15.739 1.00 95.06 355 TYR A CA 1
ATOM 2786 C C . TYR A 1 355 ? 1.379 8.480 -16.375 1.00 95.06 355 TYR A C 1
ATOM 2788 O O . TYR A 1 355 ? 0.375 8.657 -15.688 1.00 95.06 355 TYR A O 1
ATOM 2796 N N . GLN A 1 356 ? 1.410 8.769 -17.678 1.00 92.75 356 GLN A N 1
ATOM 2797 C CA . GLN A 1 356 ? 0.285 9.399 -18.386 1.00 92.75 356 GLN A CA 1
ATOM 2798 C C . GLN A 1 356 ? -0.966 8.512 -18.463 1.00 92.75 356 GLN A C 1
ATOM 2800 O O . GLN A 1 356 ? -2.070 9.009 -18.678 1.00 92.75 356 GLN A O 1
ATOM 2805 N N . ARG A 1 357 ? -0.816 7.198 -18.266 1.00 93.25 357 ARG A N 1
ATOM 2806 C CA . ARG A 1 357 ? -1.916 6.218 -18.262 1.00 93.25 357 ARG A CA 1
ATOM 2807 C C . ARG A 1 357 ? -2.057 5.482 -16.929 1.00 93.25 357 ARG A C 1
ATOM 2809 O O . ARG A 1 357 ? -2.673 4.417 -16.872 1.00 93.25 357 ARG A O 1
ATOM 2816 N N . LEU A 1 358 ? -1.452 6.017 -15.871 1.00 91.88 358 LEU A N 1
ATOM 2817 C CA . LEU A 1 358 ? -1.363 5.384 -14.560 1.00 91.88 358 LEU A CA 1
ATOM 2818 C C . LEU A 1 358 ? -2.646 5.559 -13.738 1.00 91.88 358 LEU A C 1
ATOM 2820 O O . LEU A 1 358 ? -2.659 6.186 -12.683 1.00 91.88 358 LEU A O 1
ATOM 2824 N N . MET A 1 359 ? -3.728 4.961 -14.220 1.00 89.38 359 MET A N 1
ATOM 2825 C CA . MET A 1 359 ? -4.989 4.853 -13.493 1.00 89.38 359 MET A CA 1
ATOM 2826 C C . MET A 1 359 ? -5.197 3.406 -13.042 1.00 89.38 359 MET A C 1
ATOM 2828 O O . MET A 1 359 ? -4.990 2.506 -13.858 1.00 89.38 359 MET A O 1
ATOM 2832 N N . PRO A 1 360 ? -5.586 3.154 -11.776 1.00 92.25 360 PRO A N 1
ATOM 2833 C CA . PRO A 1 360 ? -5.938 1.810 -11.333 1.00 92.25 360 PRO A CA 1
ATOM 2834 C C . PRO A 1 360 ? -7.009 1.191 -12.239 1.00 92.25 360 PRO A C 1
ATOM 2836 O O . PRO A 1 360 ? -7.962 1.858 -12.637 1.00 92.25 360 PRO A O 1
ATOM 2839 N N . GLU A 1 361 ? -6.840 -0.085 -12.565 1.00 93.06 361 GLU A N 1
ATOM 2840 C CA . GLU A 1 361 ? -7.829 -0.889 -13.277 1.00 93.06 361 GLU A CA 1
ATOM 2841 C C . GLU A 1 361 ? -8.737 -1.597 -12.267 1.00 93.06 361 GLU A C 1
ATOM 2843 O O . GLU A 1 361 ? -8.257 -2.074 -11.239 1.00 93.06 361 GLU A O 1
ATOM 2848 N N . GLY A 1 362 ? -10.029 -1.717 -12.575 1.00 92.31 362 GLY A N 1
ATOM 2849 C CA . GLY A 1 362 ? -11.025 -2.257 -11.646 1.00 92.31 362 GLY A CA 1
ATOM 2850 C C . GLY A 1 362 ? -11.520 -1.211 -10.646 1.00 92.31 362 GLY A C 1
ATOM 2851 O O . GLY A 1 362 ? -11.263 -0.019 -10.801 1.00 92.31 362 GLY A O 1
ATOM 2852 N N . ASN A 1 363 ? -12.281 -1.649 -9.647 1.00 91.00 363 ASN A N 1
ATOM 2853 C CA . ASN A 1 363 ? -12.813 -0.794 -8.589 1.00 91.00 363 ASN A CA 1
ATOM 2854 C C . ASN A 1 363 ? -13.196 -1.655 -7.375 1.00 91.00 363 ASN A C 1
ATOM 2856 O O . ASN A 1 363 ? -13.084 -2.879 -7.445 1.00 91.00 363 ASN A O 1
ATOM 2860 N N . ILE A 1 364 ? -13.628 -1.013 -6.291 1.00 89.44 364 ILE A N 1
ATOM 2861 C CA . ILE A 1 364 ? -14.256 -1.663 -5.136 1.00 89.44 364 ILE A CA 1
ATOM 2862 C C . ILE A 1 364 ? -15.583 -0.959 -4.899 1.00 89.44 364 ILE A C 1
ATOM 2864 O O . ILE A 1 364 ? -15.591 0.270 -4.786 1.00 89.44 364 ILE A O 1
ATOM 2868 N N . PHE A 1 365 ? -16.672 -1.720 -4.847 1.00 87.94 365 PHE A N 1
ATOM 2869 C CA . PHE A 1 365 ? -18.03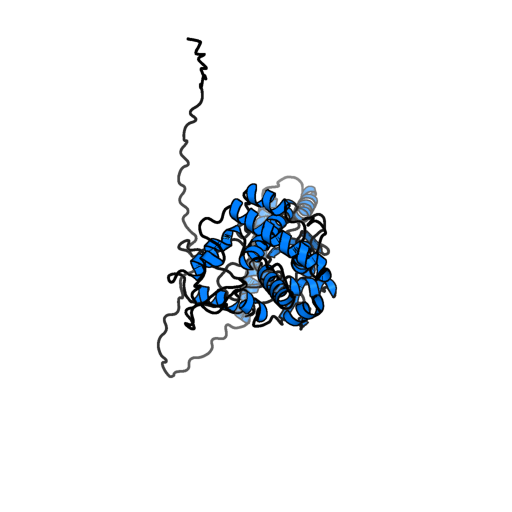1 -1.175 -4.739 1.00 87.94 365 PHE A CA 1
ATOM 2870 C C . PHE A 1 365 ? -18.702 -1.516 -3.411 1.00 87.94 365 PHE A C 1
ATOM 2872 O O . PHE A 1 365 ? -19.587 -0.786 -2.959 1.00 87.94 365 PHE A O 1
ATOM 2879 N N . ASP A 1 366 ? -18.269 -2.609 -2.782 1.00 87.31 366 ASP A N 1
ATOM 2880 C CA . ASP A 1 366 ? -18.928 -3.150 -1.604 1.00 87.31 366 ASP A CA 1
ATOM 2881 C C . ASP A 1 366 ? -18.088 -2.928 -0.345 1.00 87.31 366 ASP A C 1
ATOM 2883 O O . ASP A 1 366 ? -17.144 -3.663 -0.039 1.00 87.31 366 ASP A O 1
ATOM 2887 N N . PHE A 1 367 ? -18.494 -1.923 0.432 1.00 89.25 367 PHE A N 1
ATOM 2888 C CA . PHE A 1 367 ? -17.945 -1.651 1.755 1.00 89.25 367 PHE A CA 1
ATOM 2889 C C . PHE A 1 367 ? -18.974 -1.938 2.840 1.00 89.25 367 PHE A C 1
ATOM 2891 O O . PHE A 1 367 ? -20.164 -1.630 2.705 1.00 89.25 367 PHE A O 1
ATOM 2898 N N . TRP A 1 368 ? -18.502 -2.471 3.963 1.00 88.50 368 TRP A N 1
ATOM 2899 C CA . TRP A 1 368 ? -19.326 -2.665 5.145 1.00 88.50 368 TRP A CA 1
ATOM 2900 C C . TRP A 1 368 ? -18.600 -2.303 6.431 1.00 88.50 368 TRP A C 1
ATOM 2902 O O . TRP A 1 368 ? -17.375 -2.343 6.528 1.00 88.50 368 TRP A O 1
ATOM 2912 N N . SER A 1 369 ? -19.378 -1.967 7.453 1.00 86.62 369 SER A N 1
ATOM 2913 C CA . SER A 1 369 ? -18.873 -1.735 8.803 1.00 86.62 369 SER A CA 1
ATOM 2914 C C . SER A 1 369 ? -19.801 -2.367 9.833 1.00 86.62 369 SER A C 1
ATOM 2916 O O . SER A 1 369 ? -21.019 -2.429 9.649 1.00 86.62 369 SER A O 1
ATOM 2918 N N . ALA A 1 370 ? -19.224 -2.810 10.950 1.00 78.88 370 ALA A N 1
ATOM 2919 C CA . ALA A 1 370 ? -19.980 -3.266 12.117 1.00 78.88 370 ALA A CA 1
ATOM 2920 C C . ALA A 1 370 ? -20.650 -2.107 12.885 1.00 78.88 370 ALA A C 1
ATOM 2922 O O . ALA A 1 370 ? -21.338 -2.349 13.882 1.00 78.88 370 ALA A O 1
ATOM 2923 N N . ARG A 1 371 ? -20.414 -0.857 12.461 1.00 81.25 371 ARG A N 1
ATOM 2924 C CA . ARG A 1 371 ? -20.906 0.377 13.081 1.00 81.25 371 ARG A CA 1
ATOM 2925 C C . ARG A 1 371 ? -21.343 1.394 12.036 1.00 81.25 371 ARG A C 1
ATOM 2927 O O . ARG A 1 371 ? -20.874 1.377 10.897 1.00 81.25 371 ARG A O 1
ATOM 2934 N N . THR A 1 372 ? -22.222 2.297 12.455 1.00 86.69 372 THR A N 1
ATOM 2935 C CA . THR A 1 372 ? -22.534 3.496 11.680 1.00 86.69 372 THR A CA 1
ATOM 2936 C C . THR A 1 372 ? -21.308 4.394 11.686 1.00 86.69 372 THR A C 1
ATOM 2938 O O . THR A 1 372 ? -20.770 4.698 12.748 1.00 86.69 372 THR A O 1
ATOM 2941 N N . LEU A 1 373 ? -20.868 4.792 10.501 1.00 89.75 373 LEU A N 1
ATOM 2942 C CA . LEU A 1 373 ? -19.765 5.720 10.316 1.00 89.75 373 LEU A CA 1
ATOM 2943 C C . LEU A 1 373 ? -20.325 7.058 9.832 1.00 89.75 373 LEU A C 1
ATOM 2945 O O . LEU A 1 373 ? -21.309 7.088 9.089 1.00 89.75 373 LEU A O 1
ATOM 2949 N N . ASP A 1 374 ? -19.712 8.162 10.248 1.00 92.81 374 ASP A N 1
ATOM 2950 C CA . ASP A 1 374 ? -20.021 9.463 9.651 1.00 92.81 374 ASP A CA 1
ATOM 2951 C C . ASP A 1 374 ? -19.427 9.581 8.233 1.00 92.81 374 ASP A C 1
ATOM 2953 O O . ASP A 1 374 ? -18.579 8.790 7.821 1.00 92.81 374 ASP A O 1
ATOM 2957 N N . ALA A 1 375 ? -19.858 10.586 7.466 1.00 90.88 375 ALA A N 1
ATOM 2958 C CA . ALA A 1 375 ? -19.412 10.768 6.082 1.00 90.88 375 ALA A CA 1
ATOM 2959 C C . ALA A 1 375 ? -17.883 10.894 5.939 1.00 90.88 375 ALA A C 1
ATOM 2961 O O . ALA A 1 375 ? -17.314 10.414 4.959 1.00 90.88 375 ALA A O 1
ATOM 2962 N N . THR A 1 376 ? -17.205 11.499 6.919 1.00 90.44 376 THR A N 1
ATOM 2963 C CA . THR A 1 376 ? -15.743 11.644 6.901 1.00 90.44 376 THR A CA 1
ATOM 2964 C C . THR A 1 376 ? -15.080 10.293 7.130 1.00 90.44 376 THR A C 1
ATOM 2966 O O . THR A 1 376 ? -14.178 9.914 6.385 1.00 90.44 376 THR A O 1
ATOM 2969 N N . GLN A 1 377 ? -15.564 9.534 8.114 1.00 91.75 377 GLN A N 1
ATOM 2970 C CA . GLN A 1 377 ? -15.076 8.192 8.424 1.00 91.75 377 GLN A CA 1
ATOM 2971 C C . GLN A 1 377 ? -15.303 7.214 7.268 1.00 91.75 377 GLN A C 1
ATOM 2973 O O . GLN A 1 377 ? -14.440 6.378 7.003 1.00 91.75 377 GLN A O 1
ATOM 2978 N N . ILE A 1 378 ? -16.429 7.333 6.560 1.00 90.81 378 ILE A N 1
ATOM 2979 C CA . ILE A 1 378 ? -16.726 6.540 5.360 1.00 90.81 378 ILE A CA 1
ATOM 2980 C C . ILE A 1 378 ? -15.683 6.827 4.273 1.00 90.81 378 ILE A C 1
ATOM 2982 O O . ILE A 1 378 ? -15.025 5.904 3.795 1.00 90.81 378 ILE A O 1
ATOM 2986 N N . VAL A 1 379 ? -15.464 8.100 3.929 1.00 90.25 379 VAL A N 1
ATOM 2987 C CA . VAL A 1 379 ? -14.487 8.500 2.900 1.00 90.25 379 VAL A CA 1
ATOM 2988 C C . VAL A 1 379 ? -13.067 8.066 3.274 1.00 90.25 379 VAL A C 1
ATOM 2990 O O . VAL A 1 379 ? -12.352 7.490 2.451 1.00 90.25 379 VAL A O 1
ATOM 2993 N N . GLU A 1 380 ? -12.657 8.295 4.524 1.00 90.75 380 GLU A N 1
ATOM 2994 C CA . GLU A 1 380 ? -11.346 7.869 5.026 1.00 90.75 380 GLU A CA 1
ATOM 2995 C C . GLU A 1 380 ? -11.177 6.354 4.984 1.00 90.75 380 GLU A C 1
ATOM 2997 O O . GLU A 1 380 ? -10.106 5.868 4.618 1.00 90.75 380 GLU A O 1
ATOM 3002 N N . GLY A 1 381 ? -12.224 5.615 5.352 1.00 90.12 381 GLY A N 1
ATOM 3003 C CA . GLY A 1 381 ? -12.212 4.164 5.328 1.00 90.12 381 GLY A CA 1
ATOM 3004 C C . GLY A 1 381 ? -12.020 3.628 3.914 1.00 90.12 381 GLY A C 1
ATOM 3005 O O . GLY A 1 381 ? -11.277 2.670 3.717 1.00 90.12 381 GLY A O 1
ATOM 3006 N N . GLN A 1 382 ? -12.685 4.252 2.933 1.00 90.25 382 GLN A N 1
ATOM 3007 C CA . GLN A 1 382 ? -12.742 3.761 1.554 1.00 90.25 382 GLN A CA 1
ATOM 3008 C C . GLN A 1 382 ? -11.394 3.965 0.921 1.00 90.25 382 GLN A C 1
ATOM 3010 O O . GLN A 1 382 ? -10.781 3.031 0.421 1.00 90.25 382 GLN A O 1
ATOM 3015 N N . MET A 1 383 ? -10.888 5.185 1.044 1.00 90.50 383 MET A N 1
ATOM 3016 C CA . MET A 1 383 ? -9.548 5.526 0.618 1.00 90.50 383 MET A CA 1
ATOM 3017 C C . MET A 1 383 ? -8.503 4.636 1.302 1.00 90.50 383 MET A C 1
ATOM 3019 O O . MET A 1 383 ? -7.569 4.192 0.643 1.00 90.50 383 MET A O 1
ATOM 3023 N N . GLY A 1 384 ? -8.660 4.378 2.604 1.00 89.50 384 GLY A N 1
ATOM 3024 C CA . GLY A 1 384 ? -7.721 3.590 3.393 1.00 89.50 384 GLY A CA 1
ATOM 3025 C C . GLY A 1 384 ? -7.711 2.100 3.066 1.00 89.50 384 GLY A C 1
ATOM 3026 O O . GLY A 1 384 ? -6.672 1.470 3.273 1.00 89.50 384 GLY A O 1
ATOM 3027 N N . LEU A 1 385 ? -8.815 1.561 2.532 1.00 90.19 385 LEU A N 1
ATOM 3028 C CA . LEU A 1 385 ? -9.020 0.125 2.317 1.00 90.19 385 LEU A CA 1
ATOM 3029 C C . LEU A 1 385 ? -8.697 -0.680 3.582 1.00 90.19 385 LEU A C 1
ATOM 3031 O O . LEU A 1 385 ? -8.021 -1.703 3.546 1.00 90.19 385 LEU A O 1
ATOM 3035 N N . TYR A 1 386 ? -9.092 -0.182 4.752 1.00 86.00 386 TYR A N 1
ATOM 3036 C CA . TYR A 1 386 ? -8.790 -0.904 5.984 1.00 86.00 386 TYR A CA 1
ATOM 3037 C C . TYR A 1 386 ? -9.478 -2.277 5.975 1.00 86.00 386 TYR A C 1
ATOM 3039 O O . TYR A 1 386 ? -10.498 -2.478 5.321 1.00 86.00 386 TYR A O 1
ATOM 3047 N N . CYS A 1 387 ? -8.896 -3.242 6.689 1.00 85.12 387 CYS A N 1
ATOM 3048 C CA . CYS A 1 387 ? -9.506 -4.553 6.897 1.00 85.12 387 CYS A CA 1
ATOM 3049 C C . CYS A 1 387 ? -9.903 -5.325 5.624 1.00 85.12 387 CYS A C 1
ATOM 3051 O O . CYS A 1 387 ? -10.827 -6.131 5.690 1.00 85.12 387 CYS A O 1
ATOM 3053 N N . GLU A 1 388 ? -9.218 -5.147 4.485 1.00 86.25 388 GLU A N 1
ATOM 3054 C CA . GLU A 1 388 ? -9.535 -5.928 3.278 1.00 86.25 388 GLU A CA 1
ATOM 3055 C C . GLU A 1 388 ? -9.497 -7.437 3.544 1.00 86.25 388 GLU A C 1
ATOM 3057 O O . GLU A 1 388 ? -8.537 -7.969 4.112 1.00 86.25 388 GLU A O 1
ATOM 3062 N N . LEU A 1 389 ? -10.534 -8.139 3.091 1.00 83.19 389 LEU A N 1
ATOM 3063 C CA . LEU A 1 389 ? -10.610 -9.591 3.173 1.00 83.19 389 LEU A CA 1
ATOM 3064 C C . LEU A 1 389 ? -10.006 -10.214 1.909 1.00 83.19 389 LEU A C 1
ATOM 3066 O O . LEU A 1 389 ? -10.579 -10.041 0.829 1.00 83.19 389 LEU A O 1
ATOM 3070 N N . PRO A 1 390 ? -8.892 -10.960 2.004 1.00 77.00 390 PRO A N 1
ATOM 3071 C CA . PRO A 1 390 ? -8.291 -11.595 0.838 1.00 77.00 390 PRO A CA 1
ATOM 3072 C C . PRO A 1 390 ? -9.231 -12.641 0.225 1.00 77.00 390 PRO A C 1
ATOM 3074 O O . PRO A 1 390 ? -9.956 -13.346 0.928 1.00 77.00 390 PRO A O 1
ATOM 3077 N N . ASN A 1 391 ? -9.186 -12.773 -1.103 1.00 66.81 391 ASN A N 1
ATOM 3078 C CA . ASN A 1 391 ? -10.055 -13.685 -1.863 1.00 66.81 391 ASN A CA 1
ATOM 3079 C C . ASN A 1 391 ? -9.687 -15.178 -1.661 1.00 66.81 391 ASN A C 1
ATOM 3081 O O . ASN A 1 391 ? -10.483 -16.081 -1.909 1.00 66.81 391 ASN A O 1
ATOM 3085 N N . ILE A 1 392 ? -8.476 -15.481 -1.181 1.00 62.91 392 ILE A N 1
ATOM 3086 C CA . ILE A 1 392 ? -8.021 -16.868 -1.022 1.00 62.91 392 ILE A CA 1
ATOM 3087 C C . ILE A 1 392 ? -8.432 -17.413 0.352 1.00 62.91 392 ILE A C 1
ATOM 3089 O O . ILE A 1 392 ? -7.821 -17.099 1.371 1.00 62.91 392 ILE A O 1
ATOM 3093 N N . ALA A 1 393 ? -9.415 -18.316 0.352 1.00 48.28 393 ALA A N 1
ATOM 3094 C CA . ALA A 1 393 ? -10.011 -18.953 1.534 1.00 48.28 393 ALA A CA 1
ATOM 3095 C C . ALA A 1 393 ? -9.056 -19.796 2.418 1.00 48.28 393 ALA A C 1
ATOM 3097 O O . ALA A 1 393 ? -9.479 -20.288 3.461 1.00 48.28 393 ALA A O 1
ATOM 3098 N N . ASN A 1 394 ? -7.790 -19.973 2.023 1.00 46.81 394 ASN A N 1
ATOM 3099 C CA . ASN A 1 394 ? -6.835 -20.880 2.674 1.00 46.81 394 ASN A CA 1
ATOM 3100 C C . ASN A 1 394 ? -5.728 -20.191 3.477 1.00 46.81 394 ASN A C 1
ATOM 3102 O O . ASN A 1 394 ? -4.928 -20.886 4.102 1.00 46.81 394 ASN A O 1
ATOM 3106 N N . PHE A 1 395 ? -5.665 -18.860 3.494 1.00 50.56 395 PHE A N 1
ATOM 3107 C CA . PHE A 1 395 ? -4.757 -18.177 4.410 1.00 50.56 395 PHE A CA 1
ATOM 3108 C C . PHE A 1 395 ? -5.496 -17.868 5.697 1.00 50.56 395 PHE A C 1
ATOM 3110 O O . PHE A 1 395 ? -6.612 -17.348 5.676 1.00 50.56 395 PHE A O 1
ATOM 3117 N N . VAL A 1 396 ? -4.875 -18.234 6.820 1.00 48.31 396 VAL A N 1
ATOM 3118 C CA . VAL A 1 396 ? -5.324 -17.911 8.175 1.00 48.31 396 VAL A CA 1
ATOM 3119 C C . VAL A 1 396 ? -5.174 -16.403 8.347 1.00 48.31 396 VAL A C 1
ATOM 3121 O O . VAL A 1 396 ? -4.285 -15.917 9.037 1.00 48.31 396 VAL A O 1
ATOM 3124 N N . TYR A 1 397 ? -6.022 -15.638 7.664 1.00 49.16 397 TYR A N 1
ATOM 3125 C CA . TYR A 1 397 ? -6.244 -14.257 8.013 1.00 49.16 397 TYR A CA 1
ATOM 3126 C C . TYR A 1 397 ? -7.059 -14.310 9.302 1.00 49.16 397 TYR A C 1
ATOM 3128 O O . TYR A 1 397 ? -8.154 -14.882 9.294 1.00 49.16 397 TYR A O 1
ATOM 3136 N N . PRO A 1 398 ? -6.549 -13.800 10.431 1.00 48.69 398 PRO A N 1
ATOM 3137 C CA . PRO A 1 398 ? -7.364 -13.583 11.616 1.00 48.69 398 PRO A CA 1
ATOM 3138 C C . PRO A 1 398 ? -8.575 -12.731 11.223 1.00 48.69 398 PRO A C 1
ATOM 3140 O O . PRO A 1 398 ? -8.507 -11.524 11.013 1.00 48.69 398 PRO A O 1
ATOM 3143 N N . THR A 1 399 ? -9.690 -13.422 11.019 1.00 48.16 399 THR A N 1
ATOM 3144 C CA . THR A 1 399 ? -10.884 -12.887 10.386 1.00 48.16 399 THR A CA 1
ATOM 3145 C C . THR A 1 399 ? -11.509 -11.797 11.249 1.00 48.16 399 THR A C 1
ATOM 3147 O O . THR A 1 399 ? -12.061 -12.112 12.305 1.00 48.16 399 THR A O 1
ATOM 3150 N N . TYR A 1 400 ? -11.596 -10.568 10.726 1.00 45.22 400 TYR A N 1
ATOM 3151 C CA . TYR A 1 400 ? -12.725 -9.674 11.042 1.00 45.22 400 TYR A CA 1
ATOM 3152 C C . TYR A 1 400 ? -14.052 -10.387 10.819 1.00 45.22 400 TYR A C 1
ATOM 3154 O O . TYR A 1 400 ? -14.973 -10.301 11.633 1.00 45.22 400 TYR A O 1
ATOM 3162 N N . GLY A 1 401 ? -14.122 -11.167 9.735 1.00 43.91 401 GLY A N 1
ATOM 3163 C CA . GLY A 1 401 ? -15.330 -11.867 9.308 1.00 43.91 401 GLY A CA 1
ATOM 3164 C C . GLY A 1 401 ? -15.921 -12.825 10.348 1.00 43.91 401 GLY A C 1
ATOM 3165 O O . GLY A 1 401 ? -17.124 -13.076 10.321 1.00 43.91 401 GLY A O 1
ATOM 3166 N N . GLY A 1 402 ? -15.125 -13.318 11.305 1.00 41.94 402 GLY A N 1
ATOM 3167 C CA . GLY A 1 402 ? -15.608 -14.207 12.361 1.00 41.94 402 GLY A CA 1
ATOM 3168 C C . GLY A 1 402 ? -16.544 -13.517 13.357 1.00 41.94 402 GLY A C 1
ATOM 3169 O O . GLY A 1 402 ? -17.405 -14.182 13.930 1.00 41.94 402 GLY A O 1
ATOM 3170 N N . ARG A 1 403 ? -16.418 -12.194 13.546 1.00 45.59 403 ARG A N 1
ATOM 3171 C CA . ARG A 1 403 ? -17.243 -11.430 14.502 1.00 45.59 403 ARG A CA 1
ATOM 3172 C C . ARG A 1 403 ? -18.333 -10.590 13.834 1.00 45.59 403 ARG A C 1
ATOM 3174 O O . ARG A 1 403 ? -19.364 -10.374 14.458 1.00 45.59 403 ARG A O 1
ATOM 3181 N N . ILE A 1 404 ? -18.175 -10.212 12.561 1.00 46.56 404 ILE A N 1
ATOM 3182 C CA . ILE A 1 404 ? -19.172 -9.417 11.814 1.00 46.56 404 ILE A CA 1
ATOM 3183 C C . ILE A 1 404 ? -20.495 -10.177 11.597 1.00 46.56 404 ILE A C 1
ATOM 3185 O O . ILE A 1 404 ? -21.544 -9.548 11.549 1.00 46.56 404 ILE A O 1
ATOM 3189 N N . LYS A 1 405 ? -20.496 -11.521 11.576 1.00 43.94 405 LYS A N 1
ATOM 3190 C CA . LYS A 1 405 ? -21.734 -12.318 11.418 1.00 43.94 405 LYS A CA 1
ATOM 3191 C C . LYS A 1 405 ? -22.806 -12.070 12.494 1.00 43.94 405 LYS A C 1
ATOM 3193 O O . LYS A 1 405 ? -23.950 -12.450 12.275 1.00 43.94 405 LYS A O 1
ATOM 3198 N N . ASN A 1 406 ? -22.449 -11.451 13.624 1.00 45.59 406 ASN A N 1
ATOM 3199 C CA . ASN A 1 406 ? -23.373 -11.152 14.722 1.00 45.59 406 ASN A CA 1
ATOM 3200 C C . ASN A 1 406 ? -23.762 -9.666 14.838 1.00 45.59 406 ASN A C 1
ATOM 3202 O O . ASN A 1 406 ? -24.561 -9.338 15.712 1.00 45.59 406 ASN A O 1
ATOM 3206 N N . TYR A 1 407 ? -23.228 -8.774 13.997 1.00 51.00 407 TYR A N 1
ATOM 3207 C CA . TYR A 1 407 ? -23.586 -7.350 14.011 1.00 51.00 407 TYR A CA 1
ATOM 3208 C C . TYR A 1 407 ? -24.405 -7.002 12.766 1.00 51.00 407 TYR A C 1
ATOM 3210 O O . TYR A 1 407 ? -24.149 -7.514 11.680 1.00 51.00 407 TYR A O 1
ATOM 3218 N N . SER A 1 408 ? -25.385 -6.111 12.918 1.00 52.06 408 SER A N 1
ATOM 3219 C CA . SER A 1 408 ? -26.046 -5.450 11.791 1.00 52.06 408 SER A CA 1
ATOM 3220 C C . SER A 1 408 ? -24.988 -4.718 10.960 1.00 52.06 408 SER A C 1
ATOM 3222 O O . SER A 1 408 ? -24.402 -3.743 11.436 1.00 52.06 408 SER A O 1
ATOM 3224 N N . THR A 1 409 ? -24.705 -5.213 9.756 1.00 70.62 409 THR A N 1
ATOM 3225 C CA . THR A 1 409 ? -23.729 -4.613 8.845 1.00 70.62 409 THR A CA 1
ATOM 3226 C C . THR A 1 409 ? -24.339 -3.407 8.149 1.00 70.62 409 THR A C 1
ATOM 3228 O O . THR A 1 409 ? -25.373 -3.512 7.492 1.00 70.62 409 THR A O 1
ATOM 3231 N N . TRP A 1 410 ? -23.692 -2.252 8.281 1.00 74.56 410 TRP A N 1
ATOM 3232 C CA . TRP A 1 410 ? -24.008 -1.087 7.458 1.00 74.56 410 TRP A CA 1
ATOM 3233 C C . TRP A 1 410 ? -23.315 -1.256 6.117 1.00 74.56 410 TRP A C 1
ATOM 3235 O O . TRP A 1 410 ? -22.102 -1.453 6.093 1.00 74.56 410 TRP A O 1
ATOM 3245 N N . HIS A 1 411 ? -24.083 -1.206 5.032 1.00 83.38 411 HIS A N 1
ATOM 3246 C CA . HIS A 1 411 ? -23.582 -1.322 3.666 1.00 83.38 411 HIS A CA 1
ATOM 3247 C C . HIS A 1 411 ? -23.472 0.064 3.036 1.00 83.38 411 HIS A C 1
ATOM 3249 O O . HIS A 1 411 ? -24.420 0.850 3.101 1.00 83.38 411 HIS A O 1
ATOM 3255 N N . TYR A 1 412 ? -22.337 0.342 2.404 1.00 80.75 412 TYR A N 1
ATOM 3256 C CA . TYR A 1 412 ? -22.082 1.599 1.711 1.00 80.75 412 TYR A CA 1
ATOM 3257 C C . TYR A 1 412 ? -21.846 1.297 0.231 1.00 80.75 412 TYR A C 1
ATOM 3259 O O . TYR A 1 412 ? -20.817 0.730 -0.121 1.00 80.75 412 TYR A O 1
ATOM 3267 N N . ASN A 1 413 ? -22.814 1.657 -0.618 1.00 77.69 413 ASN A N 1
ATOM 3268 C CA . ASN A 1 413 ? -22.724 1.485 -2.068 1.00 77.69 413 ASN A CA 1
ATOM 3269 C C . ASN A 1 413 ? -22.089 2.733 -2.685 1.00 77.69 413 ASN A C 1
ATOM 3271 O O . ASN A 1 413 ? -22.761 3.740 -2.918 1.00 77.69 413 ASN A O 1
ATOM 3275 N N . THR A 1 414 ? -20.777 2.689 -2.855 1.00 74.19 414 THR A N 1
ATOM 3276 C CA . THR A 1 414 ? -19.984 3.757 -3.465 1.00 74.19 414 THR A CA 1
ATOM 3277 C C . THR A 1 414 ? -18.660 3.176 -3.914 1.00 74.19 414 THR A C 1
ATOM 3279 O O . THR A 1 414 ? -18.196 2.175 -3.370 1.00 74.19 414 THR A O 1
ATOM 3282 N N . ASP A 1 415 ? -18.057 3.803 -4.914 1.00 82.94 415 ASP A N 1
ATOM 3283 C CA . ASP A 1 415 ? -16.904 3.251 -5.594 1.00 82.94 415 ASP A CA 1
ATOM 3284 C C . ASP A 1 415 ? -15.597 3.949 -5.186 1.00 82.94 415 ASP A C 1
ATOM 3286 O O . ASP A 1 415 ? -15.549 5.167 -4.988 1.00 82.94 415 ASP A O 1
ATOM 3290 N N . TRP A 1 416 ? -14.523 3.171 -5.030 1.00 86.69 416 TRP A N 1
ATOM 3291 C CA . TRP A 1 416 ? -13.223 3.679 -4.579 1.00 86.69 416 TRP A CA 1
ATOM 3292 C C . TRP A 1 416 ? -12.669 4.768 -5.509 1.00 86.69 416 TRP A C 1
ATOM 3294 O O . TRP A 1 416 ? -12.189 5.802 -5.037 1.00 86.69 416 TRP A O 1
ATOM 3304 N N . LEU A 1 417 ? -12.764 4.569 -6.829 1.00 82.31 417 LEU A N 1
ATOM 3305 C CA . LEU A 1 417 ? -12.283 5.542 -7.817 1.00 82.31 417 LEU A CA 1
ATOM 3306 C C . LEU A 1 417 ? -13.029 6.877 -7.721 1.00 82.31 417 LEU A C 1
ATOM 3308 O O . LEU A 1 417 ? -12.385 7.926 -7.768 1.00 82.31 417 LEU A O 1
ATOM 3312 N N . GLY A 1 418 ? -14.348 6.851 -7.541 1.00 81.88 418 GLY A N 1
ATOM 3313 C CA . GLY A 1 418 ? -15.186 8.023 -7.314 1.00 81.88 418 GLY A CA 1
ATOM 3314 C C . GLY A 1 418 ? -14.761 8.785 -6.061 1.00 81.88 418 GLY A C 1
ATOM 3315 O O . GLY A 1 418 ? -14.552 9.999 -6.117 1.00 81.88 418 GLY A O 1
ATOM 3316 N N . THR A 1 419 ? -14.507 8.080 -4.956 1.00 80.12 419 THR A N 1
ATOM 3317 C CA . THR A 1 419 ? -13.993 8.694 -3.720 1.00 80.12 419 THR A CA 1
ATOM 3318 C C . THR A 1 419 ? -12.635 9.368 -3.939 1.00 80.12 419 THR A C 1
ATOM 3320 O O . THR A 1 419 ? -12.418 10.493 -3.482 1.00 80.12 419 THR A O 1
ATOM 3323 N N . ILE A 1 420 ? -11.728 8.741 -4.693 1.00 82.12 420 ILE A N 1
ATOM 3324 C CA . ILE A 1 420 ? -10.431 9.344 -5.035 1.00 82.12 420 ILE A CA 1
ATOM 3325 C C . ILE A 1 420 ? -10.586 10.558 -5.953 1.00 82.12 420 ILE A C 1
ATOM 3327 O O . ILE A 1 420 ? -9.903 11.564 -5.752 1.00 82.12 420 ILE A O 1
ATOM 3331 N N . GLN A 1 421 ? -11.495 10.508 -6.926 1.00 81.81 421 GLN A N 1
ATOM 3332 C CA . GLN A 1 421 ? -11.793 11.650 -7.789 1.00 81.81 421 GLN A CA 1
ATOM 3333 C C . GLN A 1 421 ? -12.343 12.832 -6.988 1.00 81.81 421 GLN A C 1
ATOM 3335 O O . GLN A 1 421 ? -11.920 13.958 -7.223 1.00 81.81 421 GLN A O 1
ATOM 3340 N N . ILE A 1 422 ? -13.223 12.596 -6.012 1.00 78.81 422 ILE A N 1
ATOM 3341 C CA . ILE A 1 422 ? -13.760 13.653 -5.140 1.00 78.81 422 ILE A CA 1
ATOM 3342 C C . ILE A 1 422 ? -12.657 14.292 -4.290 1.00 78.81 422 ILE A C 1
ATOM 3344 O O . ILE A 1 422 ? -12.658 15.502 -4.093 1.00 78.81 422 ILE A O 1
ATOM 3348 N N . LEU A 1 423 ? -11.706 13.500 -3.788 1.00 74.31 423 LEU A N 1
ATOM 3349 C CA . LEU A 1 423 ? -10.614 14.017 -2.957 1.00 74.31 423 LEU A CA 1
ATOM 3350 C C . LEU A 1 423 ? -9.591 14.849 -3.745 1.00 74.31 423 LEU A C 1
ATOM 3352 O O . LEU A 1 423 ? -8.877 15.661 -3.150 1.00 74.31 423 LEU A O 1
ATOM 3356 N N . TYR A 1 424 ? -9.491 14.637 -5.059 1.00 74.56 424 TYR A N 1
ATOM 3357 C CA . TYR A 1 424 ? -8.424 15.211 -5.878 1.00 74.56 424 TYR A CA 1
ATOM 3358 C C . TYR A 1 424 ? -8.864 16.118 -7.022 1.00 74.56 424 TYR A C 1
ATOM 3360 O O . TYR A 1 424 ? -8.012 16.843 -7.552 1.00 74.56 424 TYR A O 1
ATOM 3368 N N . ASN A 1 425 ? -10.150 16.163 -7.357 1.00 67.31 425 ASN A N 1
ATOM 3369 C CA . ASN A 1 425 ? -10.745 17.263 -8.120 1.00 67.31 425 ASN A CA 1
ATOM 3370 C C . ASN A 1 425 ? -10.955 18.467 -7.200 1.00 67.31 425 ASN A C 1
ATOM 3372 O O . ASN A 1 425 ? -10.567 19.579 -7.627 1.00 67.31 425 ASN A O 1
#

Foldseek 3Di:
DDDDDDDDDDDDDDDDDDDDDDDDDDDDDDDDDDDDDDDDDDDDDDDDDDPPPDVVVVVVVVVVVVVVVVVVVVVVVVVVCVVCPDDPPCVVVVVVVVVVVVQLAAAEWAFFCLLLLQLLLVLLLVQLPDPPALDQDSLLSSLLLLLLLLLLVQVQVVPDPGDHDPPVQFADRDDDPLSNVLNVLQQKDFVLSVLLSQQAHWDDDPSHIYHYTHTHFDADPVRQGQADQRHDHSVCLLSNLVLLQDQPNDLVRNVLCQLLPSQAQWAWDPDPSRTHTDPSCVNPNDPCDSVNSSVSSVSNNVNLVSCCVVPVLGMDRDDDPRPPDHHHLLSQKEFESGRKHWDHDYVPDDPSVSSNVGHIDDKTFKIKGLDDDDPVSPLSSLSNNIHYDRPDPPDPPVDPPVPSVPGDIDIDGDISVVSVVVSRD

Secondary structure (DSSP, 8-state):
---------------------PPPP----------PPPP-PPPP----------HHHHHHHHHHHHHHHHHHHHHHHHHHHHH--S-THHHHHHHHHHHHSS---BEEEEPPSHHHHHHHHHHHHHHHTSTT-----HHHHHHHHHHHHHHHHHHHHHH--SPBTTGGGB------HHHHHHHTT---EEHHHHHHHHH-SEEEETTEEEEEE-BPPPB-TT--B---TT---HHHHHHHHHHHH-TTS-HHHHHHHHHT---TT--B-S-TTS--BS-HHHHS-TT--HHHHHHHHHHHHHHHHHHHHH-GGGEE-SPP-TTTSPPPGGGG-EEB--S-BPPPPPTT--HHHHHHT---BS---EEEESS---HHHHHHHHHHTTT-B-S-TTS----THHHHTTS-PEEEE--HHHHHHHHH-